Protein 9KUS (pdb70)

Solvent-accessible surface area: 31572 Å² total; per-residue (Å²): 122,121,159,91,74,71,73,12,2,30,56,0,4,43,21,0,16,22,0,0,20,0,8,0,0,39,6,0,28,74,4,91,0,3,48,9,0,40,154,58,36,119,224,26,64,23,13,0,47,92,0,19,90,95,17,84,44,79,53,192,189,21,29,110,60,2,25,53,1,0,17,26,0,0,10,0,0,12,4,38,77,4,4,60,20,49,66,47,144,145,117,54,118,44,54,97,50,45,0,5,33,28,72,27,0,118,50,8,26,72,56,178,70,49,15,7,0,4,30,13,1,35,19,5,1,16,105,13,8,6,98,2,9,64,57,1,84,16,0,1,37,98,3,44,22,0,1,84,104,50,52,54,76,75,8,107,93,29,25,73,108,32,116,121,4,62,105,28,54,80,65,0,86,74,16,21,32,21,12,0,2,80,66,6,26,153,39,108,24,90,6,2,86,157,5,118,30,0,0,5,6,42,15,27,86,1,54,14,1,43,34,2,22,85,108,28,118,117,7,73,0,24,2,6,16,76,88,140,46,43,150,103,21,148,128,98,122,35,12,98,53,54,37,19,54,23,40,129,73,15,30,168,7,63,0,1,4,6,53,11,21,5,31,45,57,44,64,113,61,0,53,113,6,6,113,24,7,69,168,9,8,54,143,118,12,64,2,1,1,2,3,20,28,29,34,125,88,14,64,64,98,8,61,3,19,4,6,17,8,1,25,15,0,3,36,24,17,51,0,50,5,2,26,91,99,47,12,80,62,21,0,90,58,7,43,6,77,2,22,101,57,69,30,82,10,1,34,10,73,1,2,5,10,80,66,118,153,146,83,91,71,64,10,4,32,60,0,4,42,20,0,14,21,0,0,20,0,8,0,0,28,8,0,33,76,4,89,0,3,49,8,0,39,154,59,39,120,219,17,69,18,16,0,44,91,0,22,91,93,17,83,37,95,37,156,196,26,33,118,53,5,26,55,0,0,18,25,0,0,7,0,0,10,0,39,68,3,4,62,26,49,62,46,154,156,107,56,108,38,61,66,33,49,0,3,34,28,71,32,0,117,20,8,25,73,50,177,84,46,16,6,1,1,39,10,0,31,18,6,0,17,106,12,9,6,92,2,11,63,56,0,85,15,0,0,21,92,5,47,24,0,2,84,101,49,54,53,72,74,10,105,91,27,24,76,105,30,121,126,3,64,113,26,50,88,70,0,87,73,17,23,34,24,10,0,5,74,59,7,18,149,34,107,20,95,6,4,98,164,6,111,36,0,0,5,6,46,17,27,85,0,57,15,0,44,41,2,24,79,116,27,114,104,5,94,1,18,2,5,18,74,89,131,38,52,146,109,27,145,122,94,120,54,20,84,37,42,37,18,53,23,40,131,76,13,29,140,8,57,0,0,3,0,53,19,22,6,26,42,53,41,63,115,66,0,54,112,0,3,111,15,0,78,173,9,6,46,138,123,20,41,0,1,3,0,4,19,31,29,38,133,89,13,68,84,93,4,54,3,18,4,8,15,7,1,31,13,0,4,31,24,22,45,0,41,5,1,28,89,101,41,10,79,60,20,0,86,58,4,38,6,74,1,19,107,53,68,31,82,13,3,35,10,74,1,2,17,10,84,73

Secondary structure (DSSP, 8-state):
-HHHHHHHHHHHHHHHTTTHHHHHHHHHHHTTHHHHHTSS-SS--B-HHHHHTSS--SSSS--TTHHHHHHHHHHHHHHTTSEEEEE-----GGGSEEEEE-TTGGGTS--TTS--SHHHHHHHT-HHHHTTGGGHHHHHHH-S-HHHHHHSS-TTTGGGG-HHHHHHHHHHHHHHHHHHHHHHHTSS--GGGG-SEEEEET-TTSHHHHHHHHH-TT-EEEEEE-HHHHTTPPP-TTEEEEE--TTT-----SEEEEES-GGGS-HHHHHHHHHHHHHHS-SS-EEEEEE----SS--GGGHHHHHHHHHHHTT-TT-----HHHHHHHHHHHT--EEEEEEEETTEEEEEEE-/-TTHHHHHHHHHHHHHTTTHHHHHHHHHHHTTHHHHHHTT-SS--B-HHHHHHHS--SSSS--TTHHHHHHHHHHHHHHTTSEEEEE-----GGGTEEEEE-TTGGGTS--SSS--SHHHHHHHTSHHHHTTGGGHHHHHHH-S-TTHHHHSS-TTTGGGT-HHHHHHHHHHHHHHHHHHHHHHHTSS--GGGG-SEEEEET-TTTHHHHHHHHH-TT-EEEEEE-HHHHTTPPP-TT-EEEE--TTT-----SEEEEES-GGGS-TTHHHHHHHHHHHHS-SS-EEEEEE----SS--GGGHHHHHHHHHHHTT-TT-----HHHHHHHHHHHT--EEEEEEEETTEEEEEEE-

Foldseek 3Di:
DVVVVVVVVVVVVCVVPVVVLLVLVLVCLVQCQQVVQPVCDAPRFAFLVVSLVPTPDPDDDDDPCVSVVSVVSVVVCVVVVQKPKDADDDDDPSNGITIHGDPVNVQSHQDPVGAHQSLVSCLCPPPLLVQLVVCVVVCVVPNDFSNCVVVVDALVCVLVPDVVNVVSVVRNVVRVVVVLLVQVLPDDDDPLVPWQEEEEEACQQPVNVVVSCVVVVRYQYEYEEAPVRQVPHDDDPRYHYHHDDLLPAGAATQEYEYEAPQQLAALVSSLSSLLRVVVRHPPKHKYKYWAAADDPDPDPVPPVVVVVQVSSCNRRVNGGHYHPVSVQVSLVSSPFPGKDFDDQGPNITIMITID/DVVCVPVVVVVVVCVVPVVPLLVLVLVCLVQCQQVVQVVPDPPGWDFLVVSVVPTPDPPPCDDPCPSVVSVVSVVVCVVVVQKPKDADPDDDPSNGIIIHGDPNNVQSPQDPVGAHQSLVSCLCPPPLLVQLVVCPVVCVVPNDASNCVVVVDALVCVLVVDPVSVVSVVRNVVRVVVVQLVQVLVDPDPPLVPFQEEEEEACQQCVNVVSSCVVVVNYQYEYEEAPVRCVPHDDDPSYHYHHDDLLPAGAAGQEYEYEPPQQLAALPSLLSSLLRQVVRYDPWYKYKYKAAADDPDDDPVCPVPVVVQVSNCNRHVRGGHYHPVSVQVSLVSSPFPGKDWDDQTPNITIMMTTD

B-factor: mean 70.62, std 29.6, range [22.91, 137.59]

Organism: Rhododendron simsii (NCBI:txid118357)

Nearest PDB structures (foldseek):
  4pgh-assembly2_C  TM=9.321E-01  e=2.869E-43  Sorghum bicolor
  6neh-assembly1_B  TM=9.006E-01  e=3.312E-38  Thalictrum flavum subsp. glaucum
  6i6n-assembly1_B  TM=8.939E-01  e=3.726E-38  Papaver somniferum
  6i6l-assembly1_B  TM=8.958E-01  e=5.626E-38  Papaver somniferum
  6i5z-assembly2_B  TM=9.284E-01  e=3.677E-36  Papaver somniferum

InterPro domains:
  IPR001077 O-methyltransferase, C-terminal domain [PF00891] (174-378)
  IPR012967 Caffeic acid 3-O-methyltransferase-like, dimerisation domain [PF08100] (42-151)
  IPR016461 O-methyltransferase-like [PIRSF005739] (24-395)
  IPR016461 O-methyltransferase-like [PS51683] (41-396)
  IPR016461 O-methyltransferase-like [PTHR11746] (39-378)
  IPR029063 S-adenosyl-L-methionine-dependent methyltransferase superfamily [G3DSA:3.40.50.150] (151-396)
  IPR029063 S-adenosyl-L-methionine-dependent methyltransferase superfamily [SSF53335] (154-394)
  IPR036388 Winged helix-like DNA-binding domain superfamily [G3DSA:1.10.10.10] (17-149)
  IPR036390 Winged helix DNA-binding domain superfamily [SSF46785] (31-152)

Radius of gyration: 29.25 Å; Cα contacts (8 Å, |Δi|>4): 1176; chains: 2; bounding box: 85×80×44 Å

Structure (mmCIF, N/CA/C/O backbone):
data_9KUS
#
_entry.id   9KUS
#
_cell.length_a   1.00
_cell.length_b   1.00
_cell.length_c   1.00
_cell.angle_alpha   90.00
_cell.angle_beta   90.00
_cell.angle_gamma   90.00
#
_symmetry.space_group_name_H-M   'P 1'
#
loop_
_atom_site.group_PDB
_atom_site.id
_atom_site.type_symbol
_atom_site.label_atom_id
_atom_site.label_alt_id
_atom_site.label_comp_id
_atom_site.label_asym_id
_atom_site.label_entity_id
_atom_site.label_seq_id
_atom_site.pdbx_PDB_ins_code
_atom_site.Cartn_x
_atom_site.Cartn_y
_atom_site.Cartn_z
_atom_site.occupancy
_atom_site.B_iso_or_equiv
_atom_site.auth_seq_id
_atom_site.auth_comp_id
_atom_site.auth_asym_id
_atom_site.auth_atom_id
_atom_site.pdbx_PDB_model_num
ATOM 1 N N . ALA A 1 24 ? 112.704 130.013 138.665 1.00 98.44 24 ALA A N 1
ATOM 2 C CA . ALA A 1 24 ? 112.075 129.268 137.581 1.00 98.44 24 ALA A CA 1
ATOM 3 C C . ALA A 1 24 ? 113.125 128.632 136.677 1.00 98.44 24 ALA A C 1
ATOM 4 O O . ALA A 1 24 ? 112.800 128.089 135.622 1.00 98.44 24 ALA A O 1
ATOM 6 N N . GLU A 1 25 ? 114.390 128.709 137.098 1.00 100.20 25 GLU A N 1
ATOM 7 C CA . GLU A 1 25 ? 115.468 128.093 136.331 1.00 100.20 25 GLU A CA 1
ATOM 8 C C . GLU A 1 25 ? 115.311 126.580 136.263 1.00 100.20 25 GLU A C 1
ATOM 9 O O . GLU A 1 25 ? 115.572 125.974 135.216 1.00 100.20 25 GLU A O 1
ATOM 15 N N . GLU A 1 26 ? 114.888 125.957 137.367 1.00 98.30 26 GLU A N 1
ATOM 16 C CA . GLU A 1 26 ? 114.679 124.512 137.376 1.00 98.30 26 GLU A CA 1
ATOM 17 C C . GLU A 1 26 ? 113.621 124.104 136.360 1.00 98.30 26 GLU A C 1
ATOM 18 O O . GLU A 1 26 ? 113.792 123.114 135.640 1.00 98.30 26 GLU A O 1
ATOM 24 N N . GLU A 1 27 ? 112.519 124.851 136.293 1.00 86.20 27 GLU A N 1
ATOM 25 C CA . GLU A 1 27 ? 111.504 124.586 135.281 1.00 86.20 27 GLU A CA 1
ATOM 26 C C . GLU A 1 27 ? 112.010 124.905 133.880 1.00 86.20 27 GLU A C 1
ATOM 27 O O . GLU A 1 27 ? 111.744 124.151 132.939 1.00 86.20 27 GLU A O 1
ATOM 33 N N . GLU A 1 28 ? 112.740 126.012 133.725 1.00 85.29 28 GLU A N 1
ATOM 34 C CA . GLU A 1 28 ? 113.159 126.449 132.396 1.00 85.29 28 GLU A CA 1
ATOM 35 C C . GLU A 1 28 ? 114.102 125.441 131.750 1.00 85.29 28 GLU A C 1
ATOM 36 O O . GLU A 1 28 ? 113.909 125.046 130.593 1.00 85.29 28 GLU A O 1
ATOM 42 N N . LEU A 1 29 ? 115.135 125.017 132.482 1.00 82.37 29 LEU A N 1
ATOM 43 C CA . LEU A 1 29 ? 116.091 124.071 131.916 1.00 82.37 29 LEU A CA 1
ATOM 44 C C . LEU A 1 29 ? 115.440 122.730 131.605 1.00 82.37 29 LEU A C 1
ATOM 45 O O . LEU A 1 29 ? 115.695 122.149 130.542 1.00 82.37 29 LEU A O 1
ATOM 50 N N . CYS A 1 30 ? 114.597 122.227 132.511 1.00 74.20 30 CYS A N 1
ATOM 51 C CA . CYS A 1 30 ? 113.922 120.957 132.269 1.00 74.20 30 CYS A CA 1
ATOM 52 C C . CYS A 1 30 ? 112.995 121.044 131.063 1.00 74.20 30 CYS A C 1
ATOM 53 O O . CYS A 1 30 ? 112.955 120.123 130.238 1.00 74.20 30 CYS A O 1
ATOM 56 N N . SER A 1 31 ? 112.248 122.143 130.937 1.00 64.71 31 SER A N 1
ATOM 57 C CA . SER A 1 31 ? 111.348 122.298 129.802 1.00 64.71 31 SER A CA 1
ATOM 58 C C . SER A 1 31 ? 112.118 122.401 128.494 1.00 64.71 31 SER A C 1
ATOM 59 O O . SER A 1 31 ? 111.705 121.823 127.484 1.00 64.71 31 SER A O 1
ATOM 62 N N . TYR A 1 32 ? 113.235 123.134 128.484 1.00 55.30 32 TYR A N 1
ATOM 63 C CA . TYR A 1 32 ? 114.031 123.215 127.263 1.00 55.30 32 TYR A CA 1
ATOM 64 C C . TYR A 1 32 ? 114.616 121.862 126.885 1.00 55.30 32 TYR A C 1
ATOM 65 O O . TYR A 1 32 ? 114.621 121.496 125.703 1.00 55.30 32 TYR A O 1
ATOM 74 N N . SER A 1 33 ? 115.115 121.107 127.866 1.00 53.45 33 SER A N 1
ATOM 75 C CA . SER A 1 33 ? 115.649 119.783 127.572 1.00 53.45 33 SER A CA 1
ATOM 76 C C . SER A 1 33 ? 114.563 118.864 127.028 1.00 53.45 33 SER A C 1
ATOM 77 O O . SER A 1 33 ? 114.794 118.110 126.076 1.00 53.45 33 SER A O 1
ATOM 80 N N . ASN A 1 34 ? 113.364 118.921 127.613 1.00 48.01 34 ASN A N 1
ATOM 81 C CA . ASN A 1 34 ? 112.268 118.090 127.124 1.00 48.01 34 ASN A CA 1
ATOM 82 C C . ASN A 1 34 ? 111.828 118.502 125.724 1.00 48.01 34 ASN A C 1
ATOM 83 O O . ASN A 1 34 ? 111.509 117.639 124.900 1.00 48.01 34 ASN A O 1
ATOM 88 N N . ALA A 1 35 ? 111.810 119.804 125.433 1.00 39.85 35 ALA A N 1
ATOM 89 C CA . ALA A 1 35 ? 111.470 120.252 124.086 1.00 39.85 35 ALA A CA 1
ATOM 90 C C . ALA A 1 35 ? 112.502 119.779 123.072 1.00 39.85 35 ALA A C 1
ATOM 91 O O . ALA A 1 35 ? 112.144 119.355 121.966 1.00 39.85 35 ALA A O 1
ATOM 93 N N . ILE A 1 36 ? 113.787 119.844 123.428 1.00 38.52 36 ILE A N 1
ATOM 94 C CA . ILE A 1 36 ? 114.828 119.349 122.531 1.00 38.52 36 ILE A CA 1
ATOM 95 C C . ILE A 1 36 ? 114.665 117.851 122.303 1.00 38.52 36 ILE A C 1
ATOM 96 O O . ILE A 1 36 ? 114.784 117.364 121.172 1.00 38.52 36 ILE A O 1
ATOM 101 N N . GLU A 1 37 ? 114.385 117.097 123.369 1.00 38.50 37 GLU A N 1
ATOM 102 C CA . GLU A 1 37 ? 114.141 115.666 123.223 1.00 38.50 37 GLU A CA 1
ATOM 103 C C . GLU A 1 37 ? 112.929 115.377 122.350 1.00 38.50 37 GLU A C 1
ATOM 104 O O . GLU A 1 37 ? 112.921 114.369 121.637 1.00 38.50 37 GLU A O 1
ATOM 110 N N . LEU A 1 38 ? 111.905 116.228 122.400 1.00 34.11 38 LEU A N 1
ATOM 111 C CA . LEU A 1 38 ? 110.705 116.038 121.592 1.00 34.11 38 LEU A CA 1
ATOM 112 C C . LEU A 1 38 ? 110.917 116.412 120.129 1.00 34.11 38 LEU A C 1
ATOM 113 O O . LEU A 1 38 ? 110.264 115.844 119.248 1.00 34.11 38 LEU A O 1
ATOM 118 N N . ALA A 1 39 ? 111.816 117.360 119.851 1.00 28.16 39 ALA A N 1
ATOM 119 C CA . ALA A 1 39 ? 112.030 117.786 118.470 1.00 28.16 39 ALA A CA 1
ATOM 120 C C . ALA A 1 39 ? 112.554 116.644 117.606 1.00 28.16 39 ALA A C 1
ATOM 121 O O . ALA A 1 39 ? 112.127 116.479 116.458 1.00 28.16 39 ALA A O 1
ATOM 123 N N . PHE A 1 40 ? 113.473 115.843 118.139 1.00 28.13 40 PHE A N 1
ATOM 124 C CA . PHE A 1 40 ? 114.078 114.737 117.408 1.00 28.13 40 PHE A CA 1
ATOM 125 C C . PHE A 1 40 ? 113.398 113.402 117.685 1.00 28.13 40 PHE A C 1
ATOM 126 O O . PHE A 1 40 ? 114.070 112.367 117.675 1.00 28.13 40 PHE A O 1
ATOM 134 N N . SER A 1 41 ? 112.088 113.399 117.932 1.00 25.92 41 SER A N 1
ATOM 135 C CA . SER A 1 41 ? 111.410 112.212 118.441 1.00 25.92 41 SER A CA 1
ATOM 13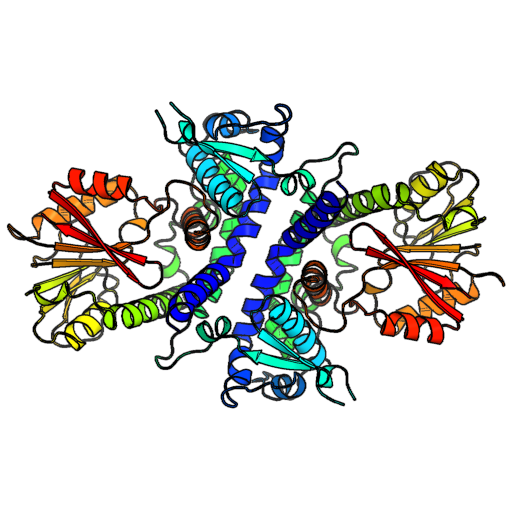6 C C . SER A 1 41 ? 111.348 111.060 117.446 1.00 25.92 41 SER A C 1
ATOM 137 O O . SER A 1 41 ? 111.057 109.935 117.863 1.00 25.92 41 SER A O 1
ATOM 140 N N . VAL A 1 42 ? 111.597 111.297 116.155 1.00 25.35 42 VAL A N 1
ATOM 141 C CA . VAL A 1 42 ? 111.470 110.223 115.173 1.00 25.35 42 VAL A CA 1
ATOM 142 C C . VAL A 1 42 ? 112.733 109.371 115.084 1.00 25.35 42 VAL A C 1
ATOM 143 O O . VAL A 1 42 ? 112.697 108.266 114.523 1.00 25.35 42 VAL A O 1
ATOM 147 N N . VAL A 1 43 ? 113.847 109.848 115.643 1.00 23.97 43 VAL A N 1
ATOM 148 C CA . VAL A 1 43 ? 115.114 109.137 115.507 1.00 23.97 43 VAL A CA 1
ATOM 149 C C . VAL A 1 43 ? 115.061 107.791 116.218 1.00 23.97 43 VAL A C 1
ATOM 150 O O . VAL A 1 43 ? 115.563 106.786 115.703 1.00 23.97 43 VAL A O 1
ATOM 154 N N . LEU A 1 44 ? 114.471 107.744 117.413 1.00 25.01 44 LEU A N 1
ATOM 155 C CA . LEU A 1 44 ? 114.375 106.473 118.130 1.00 25.01 44 LEU A CA 1
ATOM 156 C C . LEU A 1 44 ? 113.532 105.436 117.395 1.00 25.01 44 LEU A C 1
ATOM 157 O O . LEU A 1 44 ? 113.982 104.282 117.281 1.00 25.01 44 LEU A O 1
ATOM 162 N N . PRO A 1 45 ? 112.320 105.739 116.910 1.00 24.00 45 PRO A N 1
ATOM 163 C CA . PRO A 1 45 ? 111.598 104.735 116.116 1.00 24.00 45 PRO A CA 1
ATOM 164 C C . PRO A 1 45 ? 112.260 104.410 114.790 1.00 24.00 45 PRO A C 1
ATOM 165 O O . PRO A 1 45 ? 112.057 103.301 114.283 1.00 24.00 45 PRO A O 1
ATOM 169 N N . MET A 1 46 ? 113.036 105.325 114.202 1.00 25.12 46 MET A N 1
ATOM 170 C CA . MET A 1 46 ? 113.758 104.964 112.987 1.00 25.12 46 MET A CA 1
ATOM 171 C C . MET A 1 46 ? 114.974 104.087 113.255 1.00 25.12 46 MET A C 1
ATOM 172 O O . MET A 1 46 ? 115.368 103.317 112.375 1.00 25.12 46 MET A O 1
ATOM 177 N N . VAL A 1 47 ? 115.575 104.188 114.436 1.00 26.47 47 VAL A N 1
ATOM 178 C CA . VAL A 1 47 ? 116.721 103.348 114.777 1.00 26.47 47 VAL A CA 1
ATOM 179 C C . VAL A 1 47 ? 116.277 101.984 115.293 1.00 26.47 47 VAL A C 1
ATOM 180 O O . VAL A 1 47 ? 116.943 100.976 115.046 1.00 26.47 47 VAL A O 1
ATOM 184 N N . MET A 1 48 ? 115.147 101.923 116.002 1.00 25.71 48 MET A N 1
ATOM 185 C CA . MET A 1 48 ? 114.646 100.639 116.485 1.00 25.71 48 MET A CA 1
ATOM 186 C C . MET A 1 48 ? 114.304 99.711 115.326 1.00 25.71 48 MET A C 1
ATOM 187 O O . MET A 1 48 ? 114.583 98.508 115.372 1.00 25.71 48 MET A O 1
ATOM 192 N N . LYS A 1 49 ? 113.696 100.259 114.273 1.00 28.17 49 LYS A N 1
ATOM 193 C CA . LYS A 1 49 ? 113.376 99.464 113.093 1.00 28.17 49 LYS A CA 1
ATOM 194 C C . LYS A 1 49 ? 114.624 98.913 112.417 1.00 28.17 49 LYS A C 1
ATOM 195 O O . LYS A 1 49 ? 114.626 97.751 111.995 1.00 28.17 49 LYS A O 1
ATOM 201 N N . ALA A 1 50 ? 115.685 99.715 112.312 1.00 29.20 50 ALA A N 1
ATOM 202 C CA . ALA A 1 50 ? 116.924 99.238 111.707 1.00 29.20 50 ALA A CA 1
ATOM 203 C C . ALA A 1 50 ? 117.624 98.215 112.592 1.00 29.20 50 ALA A C 1
ATOM 204 O O . ALA A 1 50 ? 118.267 97.291 112.084 1.00 29.20 50 ALA A O 1
ATOM 206 N N . ALA A 1 51 ? 117.522 98.366 113.912 1.00 29.04 51 ALA A N 1
ATOM 207 C CA . ALA A 1 51 ? 118.112 97.387 114.818 1.00 29.04 51 ALA A CA 1
ATOM 208 C C . ALA A 1 51 ? 117.325 96.087 114.876 1.00 29.04 51 ALA A C 1
ATOM 209 O O . ALA A 1 51 ? 117.905 95.049 115.207 1.00 29.04 51 ALA A O 1
ATOM 211 N N . VAL A 1 52 ? 116.032 96.117 114.577 1.00 30.46 52 VAL A N 1
ATOM 212 C CA . VAL A 1 52 ? 115.227 94.907 114.457 1.00 30.46 52 VAL A CA 1
ATOM 213 C C . VAL A 1 52 ? 115.473 94.208 113.126 1.00 30.46 52 VAL A C 1
ATOM 214 O O . VAL A 1 52 ? 115.621 92.988 113.076 1.00 30.46 52 VAL A O 1
ATOM 218 N N . GLU A 1 53 ? 115.530 94.976 112.034 1.00 35.68 53 GLU A N 1
ATOM 219 C CA . GLU A 1 53 ? 115.739 94.378 110.718 1.00 35.68 53 GLU A CA 1
ATOM 220 C C . GLU A 1 53 ? 117.133 93.776 110.592 1.00 35.68 53 GLU A C 1
ATOM 221 O O . GLU A 1 53 ? 117.319 92.770 109.898 1.00 35.68 53 GLU A O 1
ATOM 227 N N . LEU A 1 54 ? 118.124 94.374 111.253 1.00 39.21 54 LEU A N 1
ATOM 228 C CA . LEU A 1 54 ? 119.487 93.852 111.225 1.00 39.21 54 LEU A CA 1
ATOM 229 C C . LEU A 1 54 ? 119.655 92.585 112.047 1.00 39.21 54 LEU A C 1
ATOM 230 O O . LEU A 1 54 ? 120.746 92.005 112.024 1.00 39.21 54 LEU A O 1
ATOM 235 N N . GLN A 1 55 ? 118.620 92.155 112.769 1.00 44.42 55 GLN A N 1
ATOM 236 C CA . GLN A 1 55 ? 118.698 90.996 113.650 1.00 44.42 55 GLN A CA 1
ATOM 237 C C . GLN A 1 55 ? 119.805 91.176 114.679 1.00 44.42 55 GLN A C 1
ATOM 238 O O . GLN A 1 55 ? 120.652 90.296 114.848 1.00 44.42 55 GLN A O 1
ATOM 244 N N . VAL A 1 56 ? 119.809 92.316 115.365 1.00 40.83 56 VAL A N 1
ATOM 245 C CA . VAL A 1 56 ? 120.754 92.585 116.436 1.00 40.83 56 VAL A CA 1
ATOM 246 C C . VAL A 1 56 ? 120.230 92.092 117.779 1.00 40.83 56 VAL A C 1
ATOM 247 O O . VAL A 1 56 ? 120.981 91.515 118.567 1.00 40.83 56 VAL A O 1
ATOM 251 N N . LEU A 1 57 ? 118.939 92.294 118.048 1.00 42.28 57 LEU A N 1
ATOM 252 C CA . LEU A 1 57 ? 118.345 91.767 119.270 1.00 42.28 57 LEU A CA 1
ATOM 253 C C . LEU A 1 57 ? 118.351 90.245 119.302 1.00 42.28 57 LEU A C 1
ATOM 254 O O . LEU A 1 57 ? 118.335 89.659 120.390 1.00 42.28 57 LEU A O 1
ATOM 259 N N . ASP A 1 58 ? 118.370 89.591 118.139 1.00 50.92 58 ASP A N 1
ATOM 260 C CA . ASP A 1 58 ? 118.424 88.133 118.102 1.00 50.92 58 ASP A CA 1
ATOM 261 C C . ASP A 1 58 ? 119.813 87.610 118.448 1.00 50.92 58 ASP A C 1
ATOM 262 O O . ASP A 1 58 ? 119.940 86.611 119.164 1.00 50.92 58 ASP A O 1
ATOM 267 N N . ILE A 1 59 ? 120.862 88.265 117.948 1.00 46.18 59 ILE A N 1
ATOM 268 C CA . ILE A 1 59 ? 122.222 87.801 118.205 1.00 46.18 59 ILE A CA 1
ATOM 269 C C . ILE A 1 59 ? 122.577 87.925 119.681 1.00 46.18 59 ILE A C 1
ATOM 270 O O . ILE A 1 59 ? 123.267 87.058 120.231 1.00 46.18 59 ILE A O 1
ATOM 275 N N . ILE A 1 60 ? 122.118 88.987 120.347 1.00 43.45 60 ILE A N 1
ATOM 276 C CA . ILE A 1 60 ? 122.391 89.146 121.771 1.00 43.45 60 ILE A CA 1
ATOM 277 C C . ILE A 1 60 ? 121.738 88.028 122.573 1.00 43.45 60 ILE A C 1
ATOM 278 O O . ILE A 1 60 ? 122.320 87.524 123.540 1.00 43.45 60 ILE A O 1
ATOM 283 N N . ALA A 1 61 ? 120.535 87.601 122.175 1.00 50.32 61 ALA A N 1
ATOM 284 C CA . ALA A 1 61 ? 119.802 86.568 122.898 1.00 50.32 61 ALA A CA 1
ATOM 285 C C . ALA A 1 61 ? 120.056 85.177 122.330 1.00 50.32 61 ALA A C 1
ATOM 286 O O . ALA A 1 61 ? 119.381 84.222 122.726 1.00 50.32 61 ALA A O 1
ATOM 288 N N . LYS A 1 62 ? 121.010 85.038 121.412 1.00 57.39 62 LYS A N 1
ATOM 289 C CA . LYS A 1 62 ? 121.354 83.726 120.880 1.00 57.39 62 LYS A CA 1
ATOM 290 C C . LYS A 1 62 ? 122.644 83.252 121.536 1.00 57.39 62 LYS A C 1
ATOM 291 O O . LYS A 1 62 ? 123.418 82.493 120.946 1.00 57.39 62 LYS A O 1
ATOM 297 N N . ALA A 1 63 ? 122.881 83.708 122.765 1.00 63.48 63 ALA A N 1
ATOM 298 C CA . ALA A 1 63 ? 124.062 83.312 123.519 1.00 63.48 63 ALA A CA 1
ATOM 299 C C . ALA A 1 63 ? 123.691 83.011 124.965 1.00 63.48 63 ALA A C 1
ATOM 300 O O . ALA A 1 63 ? 124.545 83.058 125.856 1.00 63.48 63 ALA A O 1
ATOM 302 N N . GLY A 1 64 ? 122.419 82.703 125.206 1.00 67.57 64 GLY A N 1
ATOM 303 C CA . GLY A 1 64 ? 121.955 82.372 126.531 1.00 67.57 64 GLY A CA 1
ATOM 304 C C . GLY A 1 64 ? 121.554 83.595 127.329 1.00 67.57 64 GLY A C 1
ATOM 305 O O . GLY A 1 64 ? 121.893 84.730 126.983 1.00 67.57 64 GLY A O 1
ATOM 306 N N . PRO A 1 65 ? 120.817 83.383 128.418 1.00 71.64 65 PRO A N 1
ATOM 307 C CA . PRO A 1 65 ? 120.406 84.509 129.262 1.00 71.64 65 PRO A CA 1
ATOM 308 C C . PRO A 1 65 ? 121.604 85.154 129.943 1.00 71.64 65 PRO A C 1
ATOM 309 O O . PRO A 1 65 ? 122.652 84.534 130.136 1.00 71.64 65 PRO A O 1
ATOM 313 N N . ARG A 1 66 ? 121.429 86.425 130.316 1.00 74.07 66 ARG A N 1
ATOM 314 C CA . ARG A 1 66 ? 122.486 87.252 130.901 1.00 74.07 66 ARG A CA 1
ATOM 315 C C . ARG A 1 66 ? 123.721 87.256 129.993 1.00 74.07 66 ARG A C 1
ATOM 316 O O . ARG A 1 66 ? 124.820 86.845 130.370 1.00 74.07 66 ARG A O 1
ATOM 324 N N . ALA A 1 67 ? 123.501 87.743 128.773 1.00 64.83 67 ALA A N 1
ATOM 325 C CA . ALA A 1 67 ? 124.501 87.627 127.719 1.00 64.83 67 ALA A CA 1
ATOM 326 C C . ALA A 1 67 ? 125.614 88.659 127.853 1.00 64.83 67 ALA A C 1
ATOM 327 O O . ALA A 1 67 ? 126.779 88.294 128.039 1.00 64.83 67 ALA A O 1
ATOM 329 N N . GLN A 1 68 ? 125.263 89.944 127.761 1.00 54.21 68 GLN A N 1
ATOM 330 C CA . GLN A 1 68 ? 126.239 91.027 127.822 1.00 54.21 68 GLN A CA 1
ATOM 331 C C . GLN A 1 68 ? 127.319 90.871 126.757 1.00 54.21 68 GLN A C 1
ATOM 332 O O . GLN A 1 68 ? 128.493 90.675 127.085 1.00 54.21 68 GLN A O 1
ATOM 338 N N . LEU A 1 69 ? 126.936 90.948 125.483 1.00 50.56 69 LEU A N 1
ATOM 339 C CA . LEU A 1 69 ? 127.868 90.813 124.373 1.00 50.56 69 LEU A CA 1
ATOM 340 C C . LEU A 1 69 ? 128.338 92.183 123.903 1.00 50.56 69 LEU A C 1
ATOM 341 O O . LEU A 1 69 ? 127.551 93.128 123.801 1.00 50.56 69 LEU A O 1
ATOM 346 N N . SER A 1 70 ? 129.633 92.277 123.614 1.00 52.83 70 SER A N 1
ATOM 347 C CA . SER A 1 70 ? 130.241 93.512 123.148 1.00 52.83 70 SER A CA 1
ATOM 348 C C . SER A 1 70 ? 129.855 93.792 121.698 1.00 52.83 70 SER A C 1
ATOM 349 O O . SER A 1 70 ? 129.457 92.883 120.966 1.00 52.83 70 SER A O 1
ATOM 352 N N . PRO A 1 71 ? 129.952 95.051 121.262 1.00 52.93 71 PRO A N 1
ATOM 353 C CA . PRO A 1 71 ? 129.624 95.372 119.863 1.00 52.93 71 PRO A CA 1
ATOM 354 C C . PRO A 1 71 ? 130.476 94.641 118.838 1.00 52.93 71 PRO A C 1
ATOM 355 O O . PRO A 1 71 ? 130.009 94.410 117.715 1.00 52.93 71 PRO A O 1
ATOM 359 N N . SER A 1 72 ? 131.715 94.280 119.179 1.00 56.50 72 SER A N 1
ATOM 360 C CA . SER A 1 72 ? 132.570 93.579 118.224 1.00 56.50 72 SER A CA 1
ATOM 361 C C . SER A 1 72 ? 131.982 92.224 117.848 1.00 56.50 72 SER A C 1
ATOM 362 O O . SER A 1 72 ? 131.929 91.863 116.667 1.00 56.50 72 SER A O 1
ATOM 365 N N . GLN A 1 73 ? 131.529 91.460 118.843 1.00 52.79 73 GLN A N 1
ATOM 366 C CA . GLN A 1 73 ? 130.949 90.150 118.563 1.00 52.79 73 GLN A CA 1
ATOM 367 C C . GLN A 1 73 ? 129.657 90.281 117.767 1.00 52.79 73 GLN A C 1
ATOM 368 O O . GLN A 1 73 ? 129.391 89.486 116.858 1.00 52.79 73 GLN A O 1
ATOM 374 N N . ILE A 1 74 ? 128.836 91.281 118.098 1.00 48.76 74 ILE A N 1
ATOM 375 C CA . ILE A 1 74 ? 127.594 91.498 117.361 1.00 48.76 74 ILE A CA 1
ATOM 376 C C . ILE A 1 74 ? 127.893 91.833 115.907 1.00 48.76 74 ILE A C 1
ATOM 377 O O . ILE A 1 74 ? 127.233 91.333 114.989 1.00 48.76 74 ILE A O 1
ATOM 382 N N . ALA A 1 75 ? 128.896 92.674 115.673 1.00 55.08 75 ALA A N 1
ATOM 383 C CA . ALA A 1 75 ? 129.310 93.013 114.318 1.00 55.08 75 ALA A CA 1
ATOM 384 C C . ALA A 1 75 ? 130.059 91.881 113.629 1.00 55.08 75 ALA A C 1
ATOM 385 O O . ALA A 1 75 ? 130.278 91.953 112.416 1.00 55.08 75 ALA A O 1
ATOM 387 N N . SER A 1 76 ? 130.461 90.848 114.370 1.00 58.64 76 SER A N 1
ATOM 388 C CA . SER A 1 76 ? 131.162 89.715 113.788 1.00 58.64 76 SER A CA 1
ATOM 389 C C . SER A 1 76 ? 130.255 88.537 113.463 1.00 58.64 76 SER A C 1
ATOM 390 O O . SER A 1 76 ? 130.753 87.516 112.976 1.00 58.64 76 SER A O 1
ATOM 393 N N . GLN A 1 77 ? 128.952 88.640 113.714 1.00 57.41 77 GLN A N 1
ATOM 394 C CA . GLN A 1 77 ? 128.015 87.568 113.410 1.00 57.41 77 GLN A CA 1
ATOM 395 C C . GLN A 1 77 ? 126.855 88.017 112.534 1.00 57.41 77 GLN A C 1
ATOM 396 O O . GLN A 1 77 ? 125.915 87.241 112.332 1.00 57.41 77 GLN A O 1
ATOM 402 N N . LEU A 1 78 ? 126.888 89.238 112.018 1.00 62.66 78 LEU A N 1
ATOM 403 C CA . LEU A 1 78 ? 125.805 89.712 111.171 1.00 62.66 78 LEU A CA 1
ATOM 404 C C . LEU A 1 78 ? 125.769 88.909 109.872 1.00 62.66 78 LEU A C 1
ATOM 405 O O . LEU A 1 78 ? 126.826 88.556 109.332 1.00 62.66 78 LEU A O 1
ATOM 410 N N . PRO A 1 79 ? 124.584 88.604 109.341 1.00 75.73 79 PRO A N 1
ATOM 411 C CA . PRO A 1 79 ? 124.496 87.938 108.024 1.00 75.73 79 PRO A CA 1
ATOM 412 C C . PRO A 1 79 ? 124.861 88.895 106.896 1.00 75.73 79 PRO A C 1
ATOM 413 O O . PRO A 1 79 ? 124.015 89.422 106.165 1.00 75.73 79 PRO A O 1
ATOM 417 N N . ALA A 1 80 ? 126.163 89.135 106.756 1.00 88.64 80 ALA A N 1
ATOM 418 C CA . ALA A 1 80 ? 126.652 90.126 105.808 1.00 88.64 80 ALA A CA 1
ATOM 419 C C . ALA A 1 80 ? 126.313 89.731 104.377 1.00 88.64 80 ALA A C 1
ATOM 420 O O . ALA A 1 80 ? 126.412 88.562 103.994 1.00 88.64 80 ALA A O 1
ATOM 422 N N . ALA A 1 81 ? 125.910 90.723 103.583 1.00 105.31 81 ALA A N 1
ATOM 423 C CA . ALA A 1 81 ? 125.629 90.506 102.171 1.00 105.31 81 ALA A CA 1
ATOM 424 C C . ALA A 1 81 ? 126.889 90.495 101.317 1.00 105.31 81 ALA A C 1
ATOM 425 O O . ALA A 1 81 ? 126.801 90.217 100.116 1.00 105.31 81 ALA A O 1
ATOM 427 N N . ALA A 1 82 ? 128.048 90.788 101.902 1.00 111.89 82 ALA A N 1
ATOM 428 C CA . ALA A 1 82 ? 129.305 90.791 101.171 1.00 111.89 82 ALA A CA 1
ATOM 429 C C . ALA A 1 82 ? 130.333 89.995 101.960 1.00 111.89 82 ALA A C 1
ATOM 430 O O . ALA A 1 82 ? 130.054 89.482 103.047 1.00 111.89 82 ALA A O 1
ATOM 432 N N . LEU A 1 83 ? 131.537 89.892 101.391 1.00 115.11 83 LEU A N 1
ATOM 433 C CA . LEU A 1 83 ? 132.602 89.136 102.042 1.00 115.11 83 LEU A CA 1
ATOM 434 C C . LEU A 1 83 ? 133.023 89.770 103.362 1.00 115.11 83 LEU A C 1
ATOM 435 O O . LEU A 1 83 ? 133.236 89.059 104.351 1.00 115.11 83 LEU A O 1
ATOM 440 N N . ARG A 1 84 ? 133.147 91.094 103.399 1.00 108.78 84 ARG A N 1
ATOM 441 C CA . ARG A 1 84 ? 133.646 91.792 104.574 1.00 108.78 84 ARG A CA 1
ATOM 442 C C . ARG A 1 84 ? 132.905 93.109 104.744 1.00 108.78 84 ARG A C 1
ATOM 443 O O . ARG A 1 84 ? 132.762 93.879 103.790 1.00 108.78 84 ARG A O 1
ATOM 451 N N . CYS A 1 85 ? 132.432 93.359 105.964 1.00 95.14 85 CYS A N 1
ATOM 452 C CA . CYS A 1 85 ? 131.754 94.611 106.270 1.00 95.14 85 CYS A CA 1
ATOM 453 C C . CYS A 1 85 ? 132.764 95.743 106.417 1.00 95.14 85 CYS A C 1
ATOM 454 O O . CYS A 1 85 ? 133.975 95.521 106.483 1.00 95.14 85 CYS A O 1
ATOM 457 N N . SER A 1 86 ? 132.252 96.969 106.469 1.00 80.17 86 SER A N 1
ATOM 458 C CA . SER A 1 86 ? 133.126 98.122 106.592 1.00 80.17 86 SER A CA 1
ATOM 459 C C . SER A 1 86 ? 133.887 98.067 107.917 1.00 80.17 86 SER A C 1
ATOM 460 O O . SER A 1 86 ? 133.356 97.600 108.929 1.00 80.17 86 SER A O 1
ATOM 463 N N . PRO A 1 87 ? 135.143 98.523 107.932 1.00 78.18 87 PRO A N 1
ATOM 464 C CA . PRO A 1 87 ? 135.941 98.467 109.165 1.00 78.18 87 PRO A CA 1
ATOM 465 C C . PRO A 1 87 ? 135.340 99.264 110.313 1.00 78.18 87 PRO A C 1
ATOM 466 O O . PRO A 1 87 ? 135.592 98.958 111.482 1.00 78.18 87 PRO A O 1
ATOM 470 N N . ASP A 1 88 ? 134.547 100.287 109.995 1.00 70.31 88 ASP A N 1
ATOM 471 C CA . ASP A 1 88 ? 133.940 101.145 111.004 1.00 70.31 88 ASP A CA 1
ATOM 472 C C . ASP A 1 88 ? 132.500 100.758 111.321 1.00 70.31 88 ASP A C 1
ATOM 473 O O . ASP A 1 88 ? 131.796 101.523 111.987 1.00 70.31 88 ASP A O 1
ATOM 478 N N . ALA A 1 89 ? 132.045 99.597 110.854 1.00 60.15 89 ALA A N 1
ATOM 479 C CA . ALA A 1 89 ? 130.729 99.098 111.244 1.00 60.15 89 ALA A CA 1
ATOM 480 C C . ALA A 1 89 ? 130.564 98.906 112.749 1.00 60.15 89 ALA A C 1
ATOM 481 O O . ALA A 1 89 ? 129.488 99.251 113.267 1.00 60.15 89 ALA A O 1
ATOM 483 N N . PRO A 1 90 ? 131.533 98.357 113.495 1.00 58.98 90 PRO A N 1
ATOM 484 C CA . PRO A 1 90 ? 131.356 98.266 114.954 1.00 58.98 90 PRO A CA 1
ATOM 485 C C . PRO A 1 90 ? 131.160 99.608 115.632 1.00 58.98 90 PRO A C 1
ATOM 486 O O . PRO A 1 90 ? 130.516 99.659 116.687 1.00 58.98 90 PRO A O 1
ATOM 490 N N . LYS A 1 91 ? 131.696 100.696 115.076 1.00 51.26 91 LYS A N 1
ATOM 491 C CA . LYS A 1 91 ? 131.435 102.009 115.653 1.00 51.26 91 LYS A CA 1
ATOM 492 C C . LYS A 1 91 ? 129.982 102.423 115.456 1.00 51.26 91 LYS A C 1
ATOM 493 O O . LYS A 1 91 ? 129.351 102.946 116.382 1.00 51.26 91 LYS A O 1
ATOM 499 N N . MET A 1 92 ? 129.433 102.194 114.259 1.00 47.46 92 MET A N 1
ATOM 500 C CA . MET A 1 92 ? 128.029 102.508 114.019 1.00 47.46 92 MET A CA 1
ATOM 501 C C . MET A 1 92 ? 127.118 101.664 114.899 1.00 47.46 92 MET A C 1
ATOM 502 O O . MET A 1 92 ? 126.137 102.171 115.460 1.00 47.46 92 MET A O 1
ATOM 507 N N . LEU A 1 93 ? 127.424 100.372 115.032 1.00 41.61 93 LEU A N 1
ATOM 508 C CA . LEU A 1 93 ? 126.614 99.517 115.893 1.00 41.61 93 LEU A CA 1
ATOM 509 C C . LEU A 1 93 ? 126.682 99.974 117.343 1.00 41.61 93 LEU A C 1
ATOM 510 O O . LEU A 1 93 ? 125.667 99.971 118.047 1.00 41.61 93 LEU A O 1
ATOM 515 N N . ASP A 1 94 ? 127.869 100.368 117.807 1.00 43.56 94 ASP A N 1
ATOM 516 C CA . ASP A 1 94 ? 127.996 100.871 119.171 1.00 43.56 94 ASP A CA 1
ATOM 517 C C . ASP A 1 94 ? 127.196 102.153 119.365 1.00 43.56 94 ASP A C 1
ATOM 518 O O . ASP A 1 94 ? 126.536 102.328 120.395 1.00 43.56 94 ASP A O 1
ATOM 523 N N . ARG A 1 95 ? 127.237 103.057 118.384 1.00 37.84 95 ARG A N 1
ATOM 524 C CA . ARG A 1 95 ? 126.504 104.313 118.509 1.00 37.84 95 ARG A CA 1
ATOM 525 C C . ARG A 1 95 ? 124.997 104.082 118.500 1.00 37.84 95 ARG A C 1
ATOM 526 O O . ARG A 1 95 ? 124.249 104.811 119.160 1.00 37.84 95 ARG A O 1
ATOM 534 N N . MET A 1 96 ? 124.530 103.080 117.753 1.00 30.34 96 MET A N 1
ATOM 535 C CA . MET A 1 96 ? 123.105 102.754 117.769 1.00 30.34 96 MET A CA 1
ATOM 536 C C . MET A 1 96 ? 122.701 102.112 119.092 1.00 30.34 96 MET A C 1
ATOM 537 O O . MET A 1 96 ? 121.669 102.461 119.685 1.00 30.34 96 MET A O 1
ATOM 542 N N . LEU A 1 97 ? 123.503 101.158 119.569 1.00 31.58 97 LEU A N 1
ATOM 543 C CA . LEU A 1 97 ? 123.160 100.459 120.801 1.00 31.58 97 LEU A CA 1
ATOM 544 C C . LEU A 1 97 ? 123.227 101.382 122.009 1.00 31.58 97 LEU A C 1
ATOM 545 O O . LEU A 1 97 ? 122.497 101.175 122.981 1.00 31.58 97 LEU A O 1
ATOM 550 N N . CYS A 1 98 ? 124.081 102.408 121.971 1.00 33.22 98 CYS A N 1
ATOM 551 C CA . CYS A 1 98 ? 124.089 103.382 123.059 1.00 33.22 98 CYS A CA 1
ATOM 552 C C . CYS A 1 98 ? 122.756 104.114 123.146 1.00 33.22 98 CYS A C 1
ATOM 553 O O . CYS A 1 98 ? 122.186 104.262 124.236 1.00 33.22 98 CYS A O 1
ATOM 556 N N . LEU A 1 99 ? 122.231 104.561 122.002 1.00 28.86 99 LEU A N 1
ATOM 557 C CA . LEU A 1 99 ? 120.932 105.225 121.990 1.00 28.86 99 LEU A CA 1
ATOM 558 C C . LEU A 1 99 ? 119.834 104.283 122.457 1.00 28.86 99 LEU A C 1
ATOM 559 O O . LEU A 1 99 ? 118.954 104.676 123.231 1.00 28.86 99 LEU A O 1
ATOM 564 N N . LEU A 1 100 ? 119.868 103.030 121.996 1.00 27.21 100 LEU A N 1
ATOM 565 C CA . LEU A 1 100 ? 118.854 102.075 122.434 1.00 27.21 100 LEU A CA 1
ATOM 566 C C . LEU A 1 100 ? 118.938 101.786 123.927 1.00 27.21 100 LEU A C 1
ATOM 567 O O . LEU A 1 100 ? 117.900 101.586 124.565 1.00 27.21 100 LEU A O 1
ATOM 572 N N . ALA A 1 101 ? 120.142 101.760 124.498 1.00 29.41 101 ALA A N 1
ATOM 573 C CA . ALA A 1 101 ? 120.290 101.509 125.926 1.00 29.41 101 ALA A CA 1
ATOM 574 C C . ALA A 1 101 ? 119.932 102.726 126.765 1.00 29.41 101 ALA A C 1
ATOM 575 O O . ALA A 1 101 ? 119.611 102.580 127.949 1.00 29.41 101 ALA A O 1
ATOM 577 N N . SER A 1 102 ? 119.988 103.927 126.184 1.00 30.74 102 SER A N 1
ATOM 578 C CA . SER A 1 102 ? 119.603 105.123 126.925 1.00 30.74 102 SER A CA 1
ATOM 579 C C . SER A 1 102 ? 118.113 105.170 127.242 1.00 30.74 102 SER A C 1
ATOM 580 O O . SER A 1 102 ? 117.708 105.934 128.124 1.00 30.74 102 SER A O 1
ATOM 583 N N . HIS A 1 103 ? 117.292 104.379 126.549 1.00 29.05 103 HIS A N 1
ATOM 584 C CA . HIS A 1 103 ? 115.848 104.368 126.747 1.00 29.05 103 HIS A CA 1
ATOM 585 C C . HIS A 1 103 ? 115.351 103.097 127.428 1.00 29.05 103 HIS A C 1
ATOM 586 O O . HIS A 1 103 ? 114.188 102.723 127.241 1.00 29.05 103 HIS A O 1
ATOM 593 N N . SER A 1 104 ? 116.214 102.416 128.184 1.00 32.87 104 SER A N 1
ATOM 594 C CA . SER A 1 104 ? 115.858 101.235 128.968 1.00 32.87 104 SER A CA 1
ATOM 595 C C . SER A 1 104 ? 115.474 100.041 128.099 1.00 32.87 104 SER A C 1
ATOM 596 O O . SER A 1 104 ? 115.059 99.003 128.622 1.00 32.87 104 SER A O 1
ATOM 599 N N . ILE A 1 105 ? 115.605 100.169 126.777 1.00 27.42 105 ILE A N 1
ATOM 600 C CA . ILE A 1 105 ? 115.374 99.018 125.909 1.00 27.42 105 ILE A CA 1
ATOM 601 C C . ILE A 1 105 ? 116.482 97.988 126.086 1.00 27.42 105 ILE A C 1
ATOM 602 O O . ILE A 1 105 ? 116.231 96.779 126.026 1.00 27.42 105 ILE A O 1
ATOM 607 N N . LEU A 1 106 ? 117.715 98.438 126.309 1.00 30.72 106 LEU A N 1
ATOM 608 C CA . LEU A 1 106 ? 118.852 97.563 126.548 1.00 30.72 106 LEU A CA 1
ATOM 609 C C . LEU A 1 106 ? 119.557 97.974 127.832 1.00 30.72 106 LEU A C 1
ATOM 610 O O . LEU A 1 106 ? 119.498 99.135 128.246 1.00 30.72 106 LEU A O 1
ATOM 615 N N . THR A 1 107 ? 120.225 97.014 128.464 1.00 39.93 107 THR A N 1
ATOM 616 C CA . THR A 1 107 ? 121.053 97.303 129.623 1.00 39.93 107 THR A CA 1
ATOM 617 C C . THR A 1 107 ? 122.520 97.340 129.217 1.00 39.93 107 THR A C 1
ATOM 618 O O . THR A 1 107 ? 123.021 96.434 128.549 1.00 39.93 107 THR A O 1
ATOM 622 N N . CYS A 1 108 ? 123.207 98.401 129.634 1.00 49.47 108 CYS A N 1
ATOM 623 C CA . CYS A 1 108 ? 124.593 98.627 129.253 1.00 49.47 108 CYS A CA 1
ATOM 624 C C . CYS A 1 108 ? 125.466 98.639 130.497 1.00 49.47 108 CYS A C 1
ATOM 625 O O . CYS A 1 108 ? 125.089 99.213 131.522 1.00 49.47 108 CYS A O 1
ATOM 628 N N . SER A 1 109 ? 126.631 98.003 130.401 1.00 55.46 109 SER A N 1
ATOM 629 C CA . SER A 1 109 ? 127.548 97.941 131.530 1.00 55.46 109 SER A CA 1
ATOM 630 C C . SER A 1 109 ? 128.980 98.077 131.035 1.00 55.46 109 SER A C 1
ATOM 631 O O . SER A 1 109 ? 129.366 97.473 130.031 1.00 55.46 109 SER A O 1
ATOM 634 N N . ALA A 1 110 ? 129.762 98.877 131.752 1.00 67.19 110 ALA A N 1
ATOM 635 C CA . ALA A 1 110 ? 131.160 99.067 131.399 1.00 67.19 110 ALA A CA 1
ATOM 636 C C . ALA A 1 110 ? 131.975 97.828 131.749 1.00 67.19 110 ALA A C 1
ATOM 637 O O . ALA A 1 110 ? 131.716 97.145 132.743 1.00 67.19 110 ALA A O 1
ATOM 639 N N . VAL A 1 111 ? 132.968 97.539 130.914 1.00 82.69 111 VAL A N 1
ATOM 640 C CA . VAL A 1 111 ? 133.840 96.392 131.136 1.00 82.69 111 VAL A CA 1
ATOM 641 C C . VAL A 1 111 ? 134.941 96.791 132.110 1.00 82.69 111 VAL A C 1
ATOM 642 O O . VAL A 1 111 ? 135.392 97.942 132.120 1.00 82.69 111 VAL A O 1
ATOM 646 N N . ASP A 1 112 ? 135.360 95.845 132.950 1.00 95.96 112 ASP A N 1
ATOM 647 C CA . ASP A 1 112 ? 136.407 96.093 133.941 1.00 95.96 112 ASP A CA 1
ATOM 648 C C . ASP A 1 112 ? 137.767 95.864 133.287 1.00 95.96 112 ASP A C 1
ATOM 649 O O . ASP A 1 112 ? 138.243 94.737 133.131 1.00 95.96 112 ASP A O 1
ATOM 654 N N . PHE A 1 113 ? 138.401 96.964 132.894 1.00 97.04 113 PHE A N 1
ATOM 655 C CA . PHE A 1 113 ? 139.732 96.912 132.300 1.00 97.04 113 PHE A CA 1
ATOM 656 C C . PHE A 1 113 ? 140.778 96.513 133.336 1.00 97.04 113 PHE A C 1
ATOM 657 O O . PHE A 1 113 ? 141.268 97.353 134.091 1.00 97.04 113 PHE A O 1
ATOM 665 N N . ALA A 1 127 ? 143.148 99.190 123.888 1.00 95.21 127 ALA A N 1
ATOM 666 C CA . ALA A 1 127 ? 141.793 98.686 123.696 1.00 95.21 127 ALA A CA 1
ATOM 667 C C . ALA A 1 127 ? 140.981 99.629 122.815 1.00 95.21 127 ALA A C 1
ATOM 668 O O . ALA A 1 127 ? 141.112 100.849 122.910 1.00 95.21 127 ALA A O 1
ATOM 670 N N . ALA A 1 128 ? 140.142 99.054 121.959 1.00 89.55 128 ALA A N 1
ATOM 671 C CA . ALA A 1 128 ? 139.330 99.845 121.051 1.00 89.55 128 ALA A CA 1
ATOM 672 C C . ALA A 1 128 ? 138.110 100.412 121.770 1.00 89.55 128 ALA A C 1
ATOM 673 O O . ALA A 1 128 ? 137.772 100.015 122.889 1.00 89.55 128 ALA A O 1
ATOM 675 N N . LEU A 1 129 ? 137.448 101.362 121.105 1.00 92.46 129 LEU A N 1
ATOM 676 C CA . LEU A 1 129 ? 136.259 101.986 121.679 1.00 92.46 129 LEU A CA 1
ATOM 677 C C . LEU A 1 129 ? 135.139 100.969 121.862 1.00 92.46 129 LEU A C 1
ATOM 678 O O . LEU A 1 129 ? 134.413 100.999 122.862 1.00 92.46 129 LEU A O 1
ATOM 683 N N . GLU A 1 130 ? 134.984 100.057 120.901 1.00 86.90 130 GLU A N 1
ATOM 684 C CA . GLU A 1 130 ? 133.928 99.055 120.959 1.00 86.90 130 GLU A CA 1
ATOM 685 C C . GLU A 1 130 ? 134.113 98.057 122.095 1.00 86.90 130 GLU A C 1
ATOM 686 O O . GLU A 1 130 ? 133.170 97.323 122.407 1.00 86.90 130 GLU A O 1
ATOM 692 N N . ASP A 1 131 ? 135.291 98.008 122.712 1.00 86.06 131 ASP A N 1
ATOM 693 C CA . ASP A 1 131 ? 135.541 97.095 123.818 1.00 86.06 131 ASP A CA 1
ATOM 694 C C . ASP A 1 131 ? 134.986 97.635 125.134 1.00 86.06 131 ASP A C 1
ATOM 695 O O . ASP A 1 131 ? 134.792 96.864 126.078 1.00 86.06 131 ASP A O 1
ATOM 700 N N . LYS A 1 132 ? 134.658 98.928 125.192 1.00 76.27 132 LYS A N 1
ATOM 701 C CA . LYS A 1 132 ? 134.366 99.576 126.468 1.00 76.27 132 LYS A CA 1
ATOM 702 C C . LYS A 1 132 ? 133.076 99.074 127.109 1.00 76.27 132 LYS A C 1
ATOM 703 O O . LYS A 1 132 ? 133.005 98.969 128.338 1.00 76.27 132 LYS A O 1
ATOM 709 N N . ARG A 1 133 ? 132.052 98.766 126.315 1.00 57.73 133 ARG A N 1
ATOM 710 C CA . ARG A 1 133 ? 130.720 98.520 126.852 1.00 57.73 133 ARG A CA 1
ATOM 711 C C . ARG A 1 133 ? 130.214 97.139 126.457 1.00 57.73 133 ARG A C 1
ATOM 712 O O . ARG A 1 133 ? 130.629 96.571 125.444 1.00 57.73 133 ARG A O 1
ATOM 720 N N . LEU A 1 134 ? 129.305 96.609 127.275 1.00 53.82 134 LEU A N 1
ATOM 721 C CA . LEU A 1 134 ? 128.610 95.359 127.010 1.00 53.82 134 LEU A CA 1
ATOM 722 C C . LEU A 1 134 ? 127.110 95.599 127.117 1.00 53.82 134 LEU A C 1
ATOM 723 O O . LEU A 1 134 ? 126.655 96.335 127.999 1.00 53.82 134 LEU A O 1
ATOM 728 N N . TYR A 1 135 ? 126.344 94.971 126.227 1.00 44.51 135 TYR A N 1
ATOM 729 C CA . TYR A 1 135 ? 124.912 95.214 126.115 1.00 44.51 135 TYR A CA 1
ATOM 730 C C . TYR A 1 135 ? 124.128 93.922 126.296 1.00 44.51 135 TYR A C 1
ATOM 731 O O . TYR A 1 135 ? 124.557 92.855 125.847 1.00 44.51 135 TYR A O 1
ATOM 740 N N . GLY A 1 136 ? 122.968 94.031 126.940 1.00 40.91 136 GLY A N 1
ATOM 741 C CA . GLY A 1 136 ? 122.121 92.880 127.188 1.00 40.91 136 GLY A CA 1
ATOM 742 C C . GLY A 1 136 ? 120.662 93.248 127.069 1.00 40.91 136 GLY A C 1
ATOM 743 O O . GLY A 1 136 ? 120.295 94.425 127.139 1.00 40.91 136 GLY A O 1
ATOM 744 N N . LEU A 1 137 ? 119.821 92.229 126.896 1.00 35.75 137 LEU A N 1
ATOM 745 C CA . LEU A 1 137 ? 118.407 92.457 126.619 1.00 35.75 137 LEU A CA 1
ATOM 746 C C . LEU A 1 137 ? 117.622 92.736 127.894 1.00 35.75 137 LEU A C 1
ATOM 747 O O . LEU A 1 137 ? 117.819 92.077 128.919 1.00 35.75 137 LEU A O 1
ATOM 752 N N . THR A 1 138 ? 116.726 93.718 127.819 1.00 36.03 138 THR A N 1
ATOM 753 C CA . THR A 1 138 ? 115.725 94.017 128.828 1.00 36.03 138 THR A CA 1
ATOM 754 C C . THR A 1 138 ? 114.465 93.199 128.546 1.00 36.03 138 THR A C 1
ATOM 755 O O . THR A 1 138 ? 114.222 92.807 127.402 1.00 36.03 138 THR A O 1
ATOM 759 N N . PRO A 1 139 ? 113.654 92.910 129.567 1.00 39.83 139 PRO A N 1
ATOM 760 C CA . PRO A 1 139 ? 112.359 92.262 129.299 1.00 39.83 139 PRO A CA 1
ATOM 761 C C . PRO A 1 139 ? 111.472 93.030 128.333 1.00 39.83 139 PRO A C 1
ATOM 762 O O . PRO A 1 139 ? 110.602 92.424 127.694 1.00 39.83 139 PRO A O 1
ATOM 766 N N . LEU A 1 140 ? 111.653 94.347 128.213 1.00 32.97 140 LEU A N 1
ATOM 767 C CA . LEU A 1 140 ? 110.924 95.103 127.198 1.00 32.97 140 LEU A CA 1
ATOM 768 C C . LEU A 1 140 ? 111.320 94.661 125.795 1.00 32.97 140 LEU A C 1
ATOM 769 O O . LEU A 1 140 ? 110.469 94.559 124.905 1.00 32.97 140 LEU A O 1
ATOM 774 N N . ALA A 1 141 ? 112.611 94.404 125.575 1.00 33.39 141 ALA A N 1
ATOM 775 C CA . ALA A 1 141 ? 113.087 94.062 124.241 1.00 33.39 141 ALA A CA 1
ATOM 776 C C . ALA A 1 141 ? 112.781 92.622 123.856 1.00 33.39 141 ALA A C 1
ATOM 777 O O . ALA A 1 141 ? 112.859 92.285 122.671 1.00 33.39 141 ALA A O 1
ATOM 779 N N . LYS A 1 142 ? 112.438 91.766 124.817 1.00 41.01 142 LYS A N 1
ATOM 780 C CA . LYS A 1 142 ? 112.182 90.367 124.495 1.00 41.01 142 LYS A CA 1
ATOM 781 C C . LYS A 1 142 ? 110.862 90.150 123.770 1.00 41.01 142 LYS A C 1
ATOM 782 O O . LYS A 1 142 ? 110.615 89.030 123.310 1.00 41.01 142 LYS A O 1
ATOM 788 N N . TYR A 1 143 ? 110.009 91.169 123.659 1.00 42.38 143 TYR A N 1
ATOM 789 C CA . TYR A 1 143 ? 108.806 91.043 122.849 1.00 42.38 143 TYR A CA 1
ATOM 790 C C . TYR A 1 143 ? 109.095 91.136 121.359 1.00 42.38 143 TYR A C 1
ATOM 791 O O . TYR A 1 143 ? 108.251 90.734 120.553 1.00 42.38 143 TYR A O 1
ATOM 800 N N . PHE A 1 144 ? 110.263 91.650 120.977 1.00 33.68 144 PHE A N 1
ATOM 801 C CA . PHE A 1 144 ? 110.626 91.753 119.570 1.00 33.68 144 PHE A CA 1
ATOM 802 C C . PHE A 1 144 ? 111.439 90.561 119.087 1.00 33.68 144 PHE A C 1
ATOM 803 O O . PHE A 1 144 ? 111.467 90.286 117.883 1.00 33.68 144 PHE A O 1
ATOM 811 N N . VAL A 1 145 ? 112.100 89.855 119.994 1.00 46.49 145 VAL A N 1
ATOM 812 C CA . VAL A 1 145 ? 112.764 88.594 119.643 1.00 46.49 145 VAL A CA 1
ATOM 813 C C . VAL A 1 145 ? 111.713 87.495 119.526 1.00 46.49 145 VAL A C 1
ATOM 814 O O . VAL A 1 145 ? 110.863 87.362 120.424 1.00 46.49 145 VAL A O 1
ATOM 818 N N . PRO A 1 146 ? 111.715 86.699 118.451 1.00 53.93 146 PRO A N 1
ATOM 819 C CA . PRO A 1 146 ? 110.719 85.625 118.321 1.00 53.93 146 PRO A CA 1
ATOM 820 C C . PRO A 1 146 ? 110.731 84.664 119.500 1.00 53.93 146 PRO A C 1
ATOM 821 O O . PRO A 1 146 ? 111.729 83.980 119.747 1.00 53.93 146 PRO A O 1
ATOM 825 N N . ASN A 1 147 ? 109.620 84.604 120.229 1.00 60.57 147 ASN A N 1
ATOM 826 C CA . ASN A 1 147 ? 109.526 83.806 121.441 1.00 60.57 147 ASN A CA 1
ATOM 827 C C . ASN A 1 147 ? 109.233 82.346 121.091 1.00 60.57 147 ASN A C 1
ATOM 828 O O . ASN A 1 147 ? 109.388 81.915 119.945 1.00 60.57 147 ASN A O 1
ATOM 833 N N . GLN A 1 148 ? 108.813 81.570 122.096 1.00 68.98 148 GLN A N 1
ATOM 834 C CA . GLN A 1 148 ? 108.656 80.126 121.933 1.00 68.98 148 GLN A CA 1
ATOM 835 C C . GLN A 1 148 ? 107.705 79.774 120.796 1.00 68.98 148 GLN A C 1
ATOM 836 O O . GLN A 1 148 ? 107.918 78.775 120.100 1.00 68.98 148 GLN A O 1
ATOM 842 N N . ASP A 1 149 ? 106.659 80.570 120.592 1.00 70.83 149 ASP A N 1
ATOM 843 C CA . ASP A 1 149 ? 105.728 80.333 119.497 1.00 70.83 149 ASP A CA 1
ATOM 844 C C . ASP A 1 149 ? 106.243 80.851 118.160 1.00 70.83 149 ASP A C 1
ATOM 845 O O . ASP A 1 149 ? 105.604 80.601 117.133 1.00 70.83 149 ASP A O 1
ATOM 850 N N . GLY A 1 150 ? 107.371 81.556 118.146 1.00 65.65 150 GLY A N 1
ATOM 851 C CA . GLY A 1 150 ? 107.883 82.128 116.919 1.00 65.65 150 GLY A CA 1
ATOM 852 C C . GLY A 1 150 ? 107.185 83.391 116.473 1.00 65.65 150 GLY A C 1
ATOM 853 O O . GLY A 1 150 ? 107.160 83.682 115.272 1.00 65.65 150 GLY A O 1
ATOM 854 N N . VAL A 1 151 ? 106.614 84.154 117.405 1.00 55.53 151 VAL A N 1
ATOM 855 C CA . VAL A 1 151 ? 105.856 85.354 117.088 1.00 55.53 151 VAL A CA 1
ATOM 856 C C . VAL A 1 151 ? 106.381 86.511 117.927 1.00 55.53 151 VAL A C 1
ATOM 857 O O . VAL A 1 151 ? 106.853 86.332 119.052 1.00 55.53 151 VAL A O 1
ATOM 861 N N . SER A 1 152 ? 106.288 87.711 117.364 1.00 42.41 152 SER A N 1
ATOM 862 C CA . SER A 1 152 ? 106.798 88.908 118.018 1.00 42.41 152 SER A CA 1
ATOM 863 C C . SER A 1 152 ? 106.113 90.123 117.412 1.00 42.41 152 SER A C 1
ATOM 864 O O . SER A 1 152 ? 105.317 90.010 116.477 1.00 42.41 152 SER A O 1
ATOM 867 N N . LEU A 1 153 ? 106.434 91.292 117.960 1.00 31.20 153 LEU A N 1
ATOM 868 C CA . LEU A 1 153 ? 105.872 92.550 117.487 1.00 31.20 153 LEU A CA 1
ATOM 869 C C . LEU A 1 153 ? 106.735 93.230 116.432 1.00 31.20 153 LEU A C 1
ATOM 870 O O . LEU A 1 153 ? 106.443 94.370 116.060 1.00 31.20 153 LEU A O 1
ATOM 875 N N . GLY A 1 154 ? 107.787 92.572 115.954 1.00 32.91 154 GLY A N 1
ATOM 876 C CA . GLY A 1 154 ? 108.629 93.123 114.918 1.00 32.91 154 GLY A CA 1
ATOM 877 C C . GLY A 1 154 ? 107.908 93.394 113.609 1.00 32.91 154 GLY A C 1
ATOM 878 O O . GLY A 1 154 ? 108.028 94.481 113.030 1.00 32.91 154 GLY A O 1
ATOM 879 N N . PRO A 1 155 ? 107.159 92.409 113.103 1.00 32.81 155 PRO A N 1
ATOM 880 C CA . PRO A 1 155 ? 106.375 92.654 111.883 1.00 32.81 155 PRO A CA 1
ATOM 881 C C . PRO A 1 155 ? 105.371 93.784 112.016 1.00 32.81 155 PRO A C 1
ATOM 882 O O . PRO A 1 155 ? 105.124 94.493 111.035 1.00 32.81 155 PRO A O 1
ATOM 886 N N . LEU A 1 156 ? 104.784 93.980 113.198 1.00 29.09 156 LEU A N 1
ATOM 887 C CA . LEU A 1 156 ? 103.878 95.109 113.385 1.00 29.09 156 LEU A CA 1
ATOM 888 C C . LEU A 1 156 ? 104.616 96.434 113.240 1.00 29.09 156 LEU A C 1
ATOM 889 O O . LEU A 1 156 ? 104.115 97.370 112.604 1.00 29.09 156 LEU A O 1
ATOM 894 N N . MET A 1 157 ? 105.815 96.530 113.818 1.00 26.94 157 MET A N 1
ATOM 895 C CA . MET A 1 157 ? 106.611 97.743 113.676 1.00 26.94 157 MET A CA 1
ATOM 896 C C . MET A 1 157 ? 107.010 97.971 112.225 1.00 26.94 157 MET A C 1
ATOM 897 O O . MET A 1 157 ? 107.016 99.111 111.749 1.00 26.94 157 MET A O 1
ATOM 902 N N . CYS A 1 158 ? 107.355 96.899 111.507 1.00 32.63 158 CYS A N 1
ATOM 903 C CA . CYS A 1 158 ? 107.675 97.045 110.091 1.00 32.63 158 CYS A CA 1
ATOM 904 C C . CYS A 1 158 ? 106.467 97.505 109.284 1.00 32.63 158 CYS A C 1
ATOM 905 O O . CYS A 1 158 ? 106.612 98.322 108.369 1.00 32.63 158 CYS A O 1
ATOM 908 N N . LEU A 1 159 ? 105.278 96.988 109.597 1.00 31.45 159 LEU A N 1
ATOM 909 C CA . LEU A 1 159 ? 104.069 97.408 108.894 1.00 31.45 159 LEU A CA 1
ATOM 910 C C . LEU A 1 159 ? 103.755 98.875 109.159 1.00 31.45 159 LEU A C 1
ATOM 911 O O . LEU A 1 159 ? 103.361 99.610 108.246 1.00 31.45 159 LEU A O 1
ATOM 916 N N . VAL A 1 160 ? 103.916 99.319 110.408 1.00 29.34 160 VAL A N 1
ATOM 917 C CA . VAL A 1 160 ? 103.572 100.693 110.758 1.00 29.34 160 VAL A CA 1
ATOM 918 C C . VAL A 1 160 ? 104.431 101.703 110.010 1.00 29.34 160 VAL A C 1
ATOM 919 O O . VAL A 1 160 ? 103.930 102.756 109.601 1.00 29.34 160 VAL A O 1
ATOM 923 N N . GLN A 1 161 ? 105.712 101.401 109.792 1.00 27.85 161 GLN A N 1
ATOM 924 C CA . GLN A 1 161 ? 106.649 102.361 109.218 1.00 27.85 161 GLN A CA 1
ATOM 925 C C . GLN A 1 161 ? 106.986 102.060 107.762 1.00 27.85 161 GLN A C 1
ATOM 926 O O . GLN A 1 161 ? 108.018 102.520 107.264 1.00 27.85 161 GLN A O 1
ATOM 932 N N . ASP A 1 162 ? 106.147 101.301 107.065 1.00 36.45 162 ASP A N 1
ATOM 933 C CA . ASP A 1 162 ? 106.373 101.057 105.649 1.00 36.45 162 ASP A CA 1
ATOM 934 C C . ASP A 1 162 ? 106.100 102.324 104.845 1.00 36.45 162 ASP A C 1
ATOM 935 O O . ASP A 1 162 ? 105.368 103.215 105.282 1.00 36.45 162 ASP A O 1
ATOM 940 N N . LYS A 1 163 ? 106.701 102.400 103.654 1.00 37.89 163 LYS A N 1
ATOM 941 C CA . LYS A 1 163 ? 106.578 103.605 102.838 1.00 37.89 163 LYS A CA 1
ATOM 942 C C . LYS A 1 163 ? 105.131 103.877 102.449 1.00 37.89 163 LYS A C 1
ATOM 943 O O . LYS A 1 163 ? 104.674 105.026 102.484 1.00 37.89 163 LYS A O 1
ATOM 949 N N . VAL A 1 164 ? 104.392 102.827 102.080 1.00 39.90 164 VAL A N 1
ATOM 950 C CA . VAL A 1 164 ? 103.012 102.998 101.637 1.00 39.90 164 VAL A CA 1
ATOM 951 C C . VAL A 1 164 ? 102.158 103.606 102.739 1.00 39.90 164 VAL A C 1
ATOM 952 O O . VAL A 1 164 ? 101.350 104.507 102.485 1.00 39.90 164 VAL A O 1
ATOM 956 N N . CYS A 1 165 ? 102.320 103.133 103.972 1.00 36.31 165 CYS A N 1
ATOM 957 C CA . CYS A 1 165 ? 101.567 103.662 105.101 1.00 36.31 165 CYS A CA 1
ATOM 958 C C . CYS A 1 165 ? 102.103 105.011 105.569 1.00 36.31 165 CYS A C 1
ATOM 959 O O . CYS A 1 165 ? 101.335 105.856 106.038 1.00 36.31 165 CYS A O 1
ATOM 962 N N . MET A 1 166 ? 103.416 105.229 105.454 1.00 33.68 166 MET A N 1
ATOM 963 C CA . MET A 1 166 ? 104.004 106.469 105.955 1.00 33.68 166 MET A CA 1
ATOM 964 C C . MET A 1 166 ? 103.724 107.649 105.035 1.00 33.68 166 MET A C 1
ATOM 965 O O . MET A 1 166 ? 103.727 108.798 105.488 1.00 33.68 166 MET A O 1
ATOM 970 N N . LYS A 1 167 ? 103.494 107.398 103.745 1.00 35.14 167 LYS A N 1
ATOM 971 C CA . LYS A 1 167 ? 103.168 108.495 102.841 1.00 35.14 167 LYS A CA 1
ATOM 972 C C . LYS A 1 167 ? 101.805 109.109 103.137 1.00 35.14 167 LYS A C 1
ATOM 973 O O . LYS A 1 167 ? 101.490 110.175 102.601 1.00 35.14 167 LYS A O 1
ATOM 979 N N . SER A 1 168 ? 100.987 108.458 103.968 1.00 36.72 168 SER A N 1
ATOM 980 C CA . SER A 1 168 ? 99.677 109.008 104.303 1.00 36.72 168 SER A CA 1
ATOM 981 C C . SER A 1 168 ? 99.786 110.137 105.320 1.00 36.72 168 SER A C 1
ATOM 982 O O . SER A 1 168 ? 98.934 111.032 105.355 1.00 36.72 168 SER A O 1
ATOM 985 N N . TRP A 1 169 ? 100.819 110.108 106.163 1.00 30.90 169 TRP A N 1
ATOM 986 C CA . TRP A 1 169 ? 100.930 111.080 107.244 1.00 30.90 169 TRP A CA 1
ATOM 987 C C . TRP A 1 169 ? 101.180 112.497 106.747 1.00 30.90 169 TRP A C 1
ATOM 988 O O . TRP A 1 169 ? 100.891 113.451 107.474 1.00 30.90 169 TRP A O 1
ATOM 999 N N . TYR A 1 170 ? 101.711 112.661 105.534 1.00 36.74 170 TYR A N 1
ATOM 1000 C CA . TYR A 1 170 ? 102.033 113.998 105.048 1.00 36.74 170 TYR A CA 1
ATOM 1001 C C . TYR A 1 170 ? 100.811 114.746 104.531 1.00 36.74 170 TYR A C 1
ATOM 1002 O O . TYR A 1 170 ? 100.898 115.955 104.297 1.00 36.74 170 TYR A O 1
ATOM 1011 N N . GLU A 1 171 ? 99.684 114.064 104.350 1.00 40.67 171 GLU A N 1
ATOM 1012 C CA . GLU A 1 171 ? 98.454 114.705 103.905 1.00 40.67 171 GLU A CA 1
ATOM 1013 C C . GLU A 1 171 ? 97.488 114.987 105.047 1.00 40.67 171 GLU A C 1
ATOM 1014 O O . GLU A 1 171 ? 96.319 115.292 104.789 1.00 40.67 171 GLU A O 1
ATOM 1020 N N . LEU A 1 172 ? 97.944 114.881 106.297 1.00 36.30 172 LEU A N 1
ATOM 1021 C CA . LEU A 1 172 ? 97.054 115.096 107.434 1.00 36.30 172 LEU A CA 1
ATOM 1022 C C . LEU A 1 172 ? 96.565 116.538 107.494 1.00 36.30 172 LEU A C 1
ATOM 1023 O O . LEU A 1 172 ? 95.398 116.791 107.813 1.00 36.30 172 LEU A O 1
ATOM 1028 N N . LYS A 1 173 ? 97.446 117.498 107.202 1.00 35.82 173 LYS A N 1
ATOM 1029 C CA . LYS A 1 173 ? 97.033 118.898 107.198 1.00 35.82 173 LYS A CA 1
ATOM 1030 C C . LYS A 1 173 ? 95.956 119.151 106.152 1.00 35.82 173 LYS A C 1
ATOM 1031 O O . LYS A 1 173 ? 94.955 119.826 106.427 1.00 35.82 173 LYS A O 1
ATOM 1037 N N . GLY A 1 174 ? 96.143 118.614 104.946 1.00 43.40 174 GLY A N 1
ATOM 1038 C CA . GLY A 1 174 ? 95.129 118.766 103.917 1.00 43.40 174 GLY A CA 1
ATOM 1039 C C . GLY A 1 174 ? 93.823 118.097 104.295 1.00 43.40 174 GLY A C 1
ATOM 1040 O O . GLY A 1 174 ? 92.741 118.625 104.033 1.00 43.40 174 GLY A O 1
ATOM 1041 N N . ALA A 1 175 ? 93.908 116.920 104.919 1.00 41.09 175 ALA A N 1
ATOM 1042 C CA . ALA A 1 175 ? 92.698 116.225 105.346 1.00 41.09 175 ALA A CA 1
ATOM 1043 C C . ALA A 1 175 ? 91.936 117.033 106.387 1.00 41.09 175 ALA A C 1
ATOM 1044 O O . ALA A 1 175 ? 90.705 117.122 106.335 1.00 41.09 175 ALA A O 1
ATOM 1046 N N . VAL A 1 176 ? 92.650 117.628 107.344 1.00 39.29 176 VAL A N 1
ATOM 1047 C CA . VAL A 1 176 ? 91.984 118.417 108.376 1.00 39.29 176 VAL A CA 1
ATOM 1048 C C . VAL A 1 176 ? 91.371 119.678 107.779 1.00 39.29 176 VAL A C 1
ATOM 1049 O O . VAL A 1 176 ? 90.236 120.045 108.105 1.00 39.29 176 VAL A O 1
ATOM 1053 N N . LEU A 1 177 ? 92.101 120.360 106.894 1.00 44.02 177 LEU A N 1
ATOM 1054 C CA . LEU A 1 177 ? 91.606 121.618 106.347 1.00 44.02 177 LEU A CA 1
ATOM 1055 C C . LEU A 1 177 ? 90.512 121.435 105.302 1.00 44.02 177 LEU A C 1
ATOM 1056 O O . LEU A 1 177 ? 89.719 122.360 105.096 1.00 44.02 177 LEU A O 1
ATOM 1061 N N . GLU A 1 178 ? 90.444 120.277 104.640 1.00 51.64 178 GLU A N 1
ATOM 1062 C CA . GLU A 1 178 ? 89.516 120.088 103.532 1.00 51.64 178 GLU A CA 1
ATOM 1063 C C . GLU A 1 178 ? 88.668 118.827 103.621 1.00 51.64 178 GLU A C 1
ATOM 1064 O O . GLU A 1 178 ? 87.911 118.557 102.683 1.00 51.64 178 GLU A O 1
ATOM 1070 N N . GLY A 1 179 ? 88.767 118.052 104.695 1.00 58.50 179 GLY A N 1
ATOM 1071 C CA . GLY A 1 179 ? 87.962 116.854 104.808 1.00 58.50 179 GLY A CA 1
ATOM 1072 C C . GLY A 1 179 ? 88.541 115.682 104.028 1.00 58.50 179 GLY A C 1
ATOM 1073 O O . GLY A 1 179 ? 89.595 115.762 103.397 1.00 58.50 179 GLY A O 1
ATOM 1074 N N . GLY A 1 180 ? 87.810 114.572 104.083 1.00 59.27 180 GLY A N 1
ATOM 1075 C CA . GLY A 1 180 ? 88.237 113.366 103.406 1.00 59.27 180 GLY A CA 1
ATOM 1076 C C . GLY A 1 180 ? 89.085 112.471 104.292 1.00 59.27 180 GLY A C 1
ATOM 1077 O O . GLY A 1 180 ? 89.110 112.590 105.520 1.00 59.27 180 GLY A O 1
ATOM 1078 N N . VAL A 1 181 ? 89.794 111.555 103.641 1.00 54.30 181 VAL A N 1
ATOM 1079 C CA . VAL A 1 181 ? 90.635 110.577 104.327 1.00 54.30 181 VAL A CA 1
ATOM 1080 C C . VAL A 1 181 ? 92.060 110.717 103.804 1.00 54.30 181 VAL A C 1
ATOM 1081 O O . VAL A 1 181 ? 92.259 110.826 102.586 1.00 54.30 181 VAL A O 1
ATOM 1085 N N . PRO A 1 182 ? 93.073 110.734 104.675 1.00 47.05 182 PRO A N 1
ATOM 1086 C CA . PRO A 1 182 ? 94.453 110.908 104.190 1.00 47.05 182 PRO A CA 1
ATOM 1087 C C . PRO A 1 182 ? 94.899 109.857 103.188 1.00 47.05 182 PRO A C 1
ATOM 1088 O O . PRO A 1 182 ? 95.629 110.183 102.245 1.00 47.05 182 PRO A O 1
ATOM 1092 N N . PHE A 1 183 ? 94.481 108.603 103.361 1.00 50.08 183 PHE A N 1
ATOM 1093 C CA . PHE A 1 183 ? 94.923 107.547 102.455 1.00 50.08 183 PHE A CA 1
ATOM 1094 C C . PHE A 1 183 ? 94.325 107.726 101.065 1.00 50.08 183 PHE A C 1
ATOM 1095 O O . PHE A 1 183 ? 95.013 107.542 100.052 1.00 50.08 183 PHE A O 1
ATOM 1103 N N . MET A 1 184 ? 93.038 108.076 100.997 1.00 58.80 184 MET A N 1
ATOM 1104 C CA . MET A 1 184 ? 92.395 108.279 99.704 1.00 58.80 184 MET A CA 1
ATOM 1105 C C . MET A 1 184 ? 92.959 109.496 98.984 1.00 58.80 184 MET A C 1
ATOM 1106 O O . MET A 1 184 ? 93.042 109.503 97.751 1.00 58.80 184 MET A O 1
ATOM 1111 N N . ARG A 1 185 ? 93.349 110.531 99.730 1.00 51.14 185 ARG A N 1
ATOM 1112 C CA . ARG A 1 185 ? 93.939 111.711 99.110 1.00 51.14 185 ARG A CA 1
ATOM 1113 C C . ARG A 1 185 ? 95.282 111.409 98.460 1.00 51.14 185 ARG A C 1
ATOM 1114 O O . ARG A 1 185 ? 95.741 112.191 97.621 1.00 51.14 185 ARG A O 1
ATOM 1122 N N . VAL A 1 186 ? 95.919 110.301 98.826 1.00 48.90 186 VAL A N 1
ATOM 1123 C CA . VAL A 1 186 ? 97.210 109.939 98.249 1.00 48.90 186 VAL A CA 1
ATOM 1124 C C . VAL A 1 186 ? 97.056 108.885 97.161 1.00 48.90 186 VAL A C 1
ATOM 1125 O O . VAL A 1 186 ? 97.558 109.050 96.046 1.00 48.90 186 VAL A O 1
ATOM 1129 N N . TYR A 1 187 ? 96.356 107.788 97.456 1.00 52.26 187 TYR A N 1
ATOM 1130 C CA . TYR A 1 187 ? 96.286 106.661 96.537 1.00 52.26 187 TYR A CA 1
ATOM 1131 C C . TYR A 1 187 ? 94.956 106.535 95.807 1.00 52.26 187 TYR A C 1
ATOM 1132 O O . TYR A 1 187 ? 94.796 105.602 95.012 1.00 52.26 187 TYR A O 1
ATOM 1141 N N . GLY A 1 188 ? 94.008 107.428 96.048 1.00 62.36 188 GLY A N 1
ATOM 1142 C CA . GLY A 1 188 ? 92.737 107.374 95.327 1.00 62.36 188 GLY A CA 1
ATOM 1143 C C . GLY A 1 188 ? 91.782 106.274 95.728 1.00 62.36 188 GLY A C 1
ATOM 1144 O O . GLY A 1 188 ? 90.637 106.551 96.094 1.00 62.36 188 GLY A O 1
ATOM 1145 N N . VAL A 1 189 ? 92.226 105.018 95.666 1.00 68.16 189 VAL A N 1
ATOM 1146 C CA . VAL A 1 189 ? 91.353 103.903 96.005 1.00 68.16 189 VAL A CA 1
ATOM 1147 C C . VAL A 1 189 ? 91.289 103.733 97.518 1.00 68.16 189 VAL A C 1
ATOM 1148 O O . VAL A 1 189 ? 92.183 104.164 98.258 1.00 68.16 189 VAL A O 1
ATOM 1152 N N . GLU A 1 190 ? 90.216 103.101 97.983 1.00 71.18 190 GLU A N 1
ATOM 1153 C CA . GLU A 1 190 ? 90.058 102.829 99.404 1.00 71.18 190 GLU A CA 1
ATOM 1154 C C . GLU A 1 190 ? 91.109 101.826 99.869 1.00 71.18 190 GLU A C 1
ATOM 1155 O O . GLU A 1 190 ? 91.544 100.953 99.113 1.00 71.18 190 GLU A O 1
ATOM 1161 N N . SER A 1 191 ? 91.523 101.963 101.131 1.00 62.33 191 SER A N 1
ATOM 1162 C CA . SER A 1 191 ? 92.555 101.100 101.694 1.00 62.33 191 SER A CA 1
ATOM 1163 C C . SER A 1 191 ? 92.155 99.632 101.724 1.00 62.33 191 SER A C 1
ATOM 1164 O O . SER A 1 191 ? 93.036 98.774 101.836 1.00 62.33 191 SER A O 1
ATOM 1167 N N . PHE A 1 192 ? 90.861 99.321 101.634 1.00 70.89 192 PHE A N 1
ATOM 1168 C CA . PHE A 1 192 ? 90.432 97.928 101.621 1.00 70.89 192 PHE A CA 1
ATOM 1169 C C . PHE A 1 192 ? 90.676 97.257 100.276 1.00 70.89 192 PHE A C 1
ATOM 1170 O O . PHE A 1 192 ? 90.556 96.032 100.179 1.00 70.89 192 PHE A O 1
ATOM 1178 N N . ASP A 1 193 ? 91.008 98.026 99.240 1.00 69.13 193 ASP A N 1
ATOM 1179 C CA . ASP A 1 193 ? 91.248 97.476 97.912 1.00 69.13 193 ASP A CA 1
ATOM 1180 C C . ASP A 1 193 ? 92.703 97.561 97.476 1.00 69.13 193 ASP A C 1
ATOM 1181 O O . ASP A 1 193 ? 93.099 96.853 96.545 1.00 69.13 193 ASP A O 1
ATOM 1186 N N . TYR A 1 194 ? 93.502 98.413 98.117 1.00 62.23 194 TYR A N 1
ATOM 1187 C CA . TYR A 1 194 ? 94.913 98.552 97.759 1.00 62.23 194 TYR A CA 1
ATOM 1188 C C . TYR A 1 194 ? 95.713 97.259 97.882 1.00 62.23 194 TYR A C 1
ATOM 1189 O O . TYR A 1 194 ? 96.522 96.982 96.982 1.00 62.23 194 TYR A O 1
ATOM 1198 N N . PRO A 1 195 ? 95.566 96.442 98.934 1.00 67.56 195 PRO A N 1
ATOM 1199 C CA . PRO A 1 195 ? 96.392 95.226 99.024 1.00 67.56 195 PRO A CA 1
ATOM 1200 C C . PRO A 1 195 ? 96.210 94.267 97.862 1.00 67.56 195 PRO A C 1
ATOM 1201 O O . PRO A 1 195 ? 97.079 93.414 97.644 1.00 67.56 195 PRO A O 1
ATOM 1205 N N . GLY A 1 196 ? 95.116 94.370 97.112 1.00 70.72 196 GLY A N 1
ATOM 1206 C CA . GLY A 1 196 ? 94.949 93.547 95.932 1.00 70.72 196 GLY A CA 1
ATOM 1207 C C . GLY A 1 196 ? 95.716 94.012 94.714 1.00 70.72 196 GLY A C 1
ATOM 1208 O O . GLY A 1 196 ? 95.683 93.332 93.685 1.00 70.72 196 GLY A O 1
ATOM 1209 N N . THR A 1 197 ? 96.405 95.153 94.799 1.00 69.70 197 THR A N 1
ATOM 1210 C CA . THR A 1 197 ? 97.172 95.678 93.680 1.00 69.70 197 THR A CA 1
ATOM 1211 C C . THR A 1 197 ? 98.650 95.878 93.992 1.00 69.70 197 THR A C 1
ATOM 1212 O O . THR A 1 197 ? 99.364 96.449 93.161 1.00 69.70 197 THR A O 1
ATOM 1216 N N . ASP A 1 198 ? 99.128 95.434 95.154 1.00 68.45 198 ASP A N 1
ATOM 1217 C CA . ASP A 1 198 ? 100.534 95.581 95.528 1.00 68.45 198 ASP A CA 1
ATOM 1218 C C . ASP A 1 198 ? 100.976 94.319 96.256 1.00 68.45 198 ASP A C 1
ATOM 1219 O O . ASP A 1 198 ? 100.633 94.106 97.425 1.00 68.45 198 ASP A O 1
ATOM 1224 N N . PRO A 1 199 ? 101.733 93.449 95.583 1.00 69.90 199 PRO A N 1
ATOM 1225 C CA . PRO A 1 199 ? 102.109 92.166 96.205 1.00 69.90 199 PRO A CA 1
ATOM 1226 C C . PRO A 1 199 ? 102.916 92.302 97.487 1.00 69.90 199 PRO A C 1
ATOM 1227 O O . PRO A 1 199 ? 102.715 91.508 98.415 1.00 69.90 199 PRO A O 1
ATOM 1231 N N . ARG A 1 200 ? 103.823 93.276 97.570 1.00 64.56 200 ARG A N 1
ATOM 1232 C CA . ARG A 1 200 ? 104.691 93.380 98.741 1.00 64.56 200 ARG A CA 1
ATOM 1233 C C . ARG A 1 200 ? 103.906 93.798 99.979 1.00 64.56 200 ARG A C 1
ATOM 1234 O O . ARG A 1 200 ? 104.035 93.187 101.049 1.00 64.56 200 ARG A O 1
ATOM 1242 N N . PHE A 1 201 ? 103.088 94.845 99.852 1.00 57.46 201 PHE A N 1
ATOM 1243 C CA . PHE A 1 201 ? 102.296 95.302 100.986 1.00 57.46 201 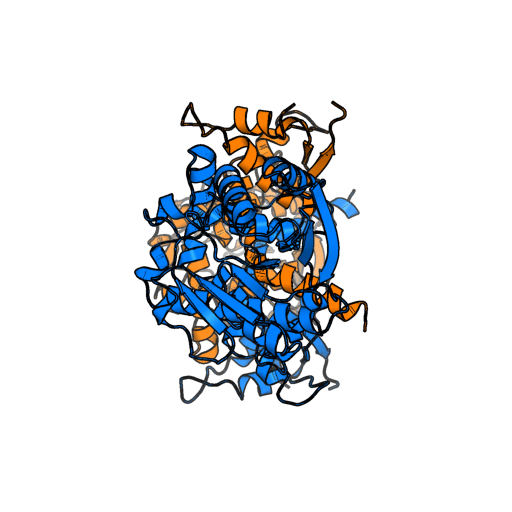PHE A CA 1
ATOM 1244 C C . PHE A 1 201 ? 101.275 94.255 101.403 1.00 57.46 201 PHE A C 1
ATOM 1245 O O . PHE A 1 201 ? 100.970 94.127 102.594 1.00 57.46 201 PHE A O 1
ATOM 1253 N N . ASN A 1 202 ? 100.747 93.493 100.443 1.00 61.51 202 ASN A N 1
ATOM 1254 C CA . ASN A 1 202 ? 99.804 92.431 100.774 1.00 61.51 202 ASN A CA 1
ATOM 1255 C C . ASN A 1 202 ? 100.446 91.371 101.656 1.00 61.51 202 ASN A C 1
ATOM 1256 O O . ASN A 1 202 ? 99.794 90.836 102.559 1.00 61.51 202 ASN A O 1
ATOM 1261 N N . GLU A 1 203 ? 101.716 91.047 101.407 1.00 59.80 203 GLU A N 1
ATOM 1262 C CA . GLU A 1 203 ? 102.422 90.095 102.257 1.00 59.80 203 GLU A CA 1
ATOM 1263 C C . GLU A 1 203 ? 102.773 90.702 103.611 1.00 59.80 203 GLU A C 1
ATOM 1264 O O . GLU A 1 203 ? 102.632 90.037 104.646 1.00 59.80 203 GLU A O 1
ATOM 1270 N N . VAL A 1 204 ? 103.237 91.955 103.621 1.00 53.31 204 VAL A N 1
ATOM 1271 C CA . VAL A 1 204 ? 103.654 92.583 104.875 1.00 53.31 204 VAL A CA 1
ATOM 1272 C C . VAL A 1 204 ? 102.473 92.710 105.830 1.00 53.31 204 VAL A C 1
ATOM 1273 O O . VAL A 1 204 ? 102.576 92.393 107.024 1.00 53.31 204 VAL A O 1
ATOM 1277 N N . LEU A 1 205 ? 101.331 93.177 105.317 1.00 51.85 205 LEU A N 1
ATOM 1278 C CA . LEU A 1 205 ? 100.152 93.343 106.158 1.00 51.85 205 LEU A CA 1
ATOM 1279 C C . LEU A 1 205 ? 99.684 92.009 106.719 1.00 51.85 205 LEU A C 1
ATOM 1280 O O . LEU A 1 205 ? 99.349 91.907 107.906 1.00 51.85 205 LEU A O 1
ATOM 1285 N N . ASN A 1 206 ? 99.661 90.971 105.880 1.00 56.87 206 ASN A N 1
ATOM 1286 C CA . ASN A 1 206 ? 99.232 89.656 106.343 1.00 56.87 206 ASN A CA 1
ATOM 1287 C C . ASN A 1 206 ? 100.162 89.120 107.423 1.00 56.87 206 ASN A C 1
ATOM 1288 O O . ASN A 1 206 ? 99.698 88.585 108.436 1.00 56.87 206 ASN A O 1
ATOM 1293 N N . ASN A 1 207 ? 101.477 89.263 107.232 1.00 51.10 207 ASN A N 1
ATOM 1294 C CA . ASN A 1 207 ? 102.421 88.772 108.231 1.00 51.10 207 ASN A CA 1
ATOM 1295 C C . ASN A 1 207 ? 102.256 89.505 109.557 1.00 51.10 207 ASN A C 1
ATOM 1296 O O . ASN A 1 207 ? 102.223 88.877 110.627 1.00 51.10 207 ASN A O 1
ATOM 1301 N N . ALA A 1 208 ? 102.143 90.836 109.509 1.00 48.36 208 ALA A N 1
ATOM 1302 C CA . ALA A 1 208 ? 101.999 91.606 110.740 1.00 48.36 208 ALA A CA 1
ATOM 1303 C C . ALA A 1 208 ? 100.709 91.245 111.464 1.00 48.36 208 ALA A C 1
ATOM 1304 O O . ALA A 1 208 ? 100.697 91.066 112.691 1.00 48.36 208 ALA A O 1
ATOM 1306 N N . MET A 1 209 ? 99.607 91.128 110.718 1.00 52.90 209 MET A N 1
ATOM 1307 C CA . MET A 1 209 ? 98.338 90.769 111.337 1.00 52.90 209 MET A CA 1
ATOM 1308 C C . MET A 1 209 ? 98.386 89.373 111.943 1.00 52.90 209 MET A C 1
ATOM 1309 O O . MET A 1 209 ? 97.854 89.161 113.037 1.00 52.90 209 MET A O 1
ATOM 1314 N N . VAL A 1 210 ? 99.022 88.418 111.260 1.00 53.13 210 VAL A N 1
ATOM 1315 C CA . VAL A 1 210 ? 99.125 87.068 111.804 1.00 53.13 210 VAL A CA 1
ATOM 1316 C C . VAL A 1 210 ? 99.910 87.074 113.108 1.00 53.13 210 VAL A C 1
ATOM 1317 O O . VAL A 1 210 ? 99.494 86.458 114.097 1.00 53.13 210 VAL A O 1
ATOM 1321 N N . ASN A 1 211 ? 101.050 87.771 113.140 1.00 52.23 211 ASN A N 1
ATOM 1322 C CA . ASN A 1 211 ? 101.853 87.812 114.362 1.00 52.23 211 ASN A CA 1
ATOM 1323 C C . ASN A 1 211 ? 101.076 88.442 115.514 1.00 52.23 211 ASN A C 1
ATOM 1324 O O . ASN A 1 211 ? 101.030 87.896 116.630 1.00 52.23 211 ASN A O 1
ATOM 1329 N N . TYR A 1 212 ? 100.454 89.599 115.262 1.00 56.82 212 TYR A N 1
ATOM 1330 C CA . TYR A 1 212 ? 99.730 90.285 116.326 1.00 56.82 212 TYR A CA 1
ATOM 1331 C C . TYR A 1 212 ? 98.544 89.468 116.821 1.00 56.82 212 TYR A C 1
ATOM 1332 O O . TYR A 1 212 ? 98.277 89.436 118.027 1.00 56.82 212 TYR A O 1
ATOM 1341 N N . SER A 1 213 ? 97.816 88.812 115.915 1.00 59.05 213 SER A N 1
ATOM 1342 C CA . SER A 1 213 ? 96.697 87.981 116.341 1.00 59.05 213 SER A CA 1
ATOM 1343 C C . SER A 1 213 ? 97.175 86.781 117.147 1.00 59.05 213 SER A C 1
ATOM 1344 O O . SER A 1 213 ? 96.556 86.421 118.155 1.00 59.05 213 SER A O 1
ATOM 1347 N N . THR A 1 214 ? 98.272 86.149 116.719 1.00 60.49 214 THR A N 1
ATOM 1348 C CA . THR A 1 214 ? 98.756 84.958 117.409 1.00 60.49 214 THR A CA 1
ATOM 1349 C C . THR A 1 214 ? 99.207 85.278 118.827 1.00 60.49 214 THR A C 1
ATOM 1350 O O . THR A 1 214 ? 98.931 84.509 119.755 1.00 60.49 214 THR A O 1
ATOM 1354 N N . ILE A 1 215 ? 99.902 86.405 119.018 1.00 59.23 215 ILE A N 1
ATOM 1355 C CA . ILE A 1 215 ? 100.362 86.754 120.364 1.00 59.23 215 ILE A CA 1
ATOM 1356 C C . ILE A 1 215 ? 99.177 86.887 121.316 1.00 59.23 215 ILE A C 1
ATOM 1357 O O . ILE A 1 215 ? 99.142 86.272 122.394 1.00 59.23 215 ILE A O 1
ATOM 1362 N N . PHE A 1 216 ? 98.174 87.675 120.918 1.00 68.67 216 PHE A N 1
ATOM 1363 C CA . PHE A 1 216 ? 97.016 87.889 121.778 1.00 68.67 216 PHE A CA 1
ATOM 1364 C C . PHE A 1 216 ? 96.246 86.597 121.996 1.00 68.67 216 PHE A C 1
ATOM 1365 O O . PHE A 1 216 ? 95.759 86.336 123.099 1.00 68.67 216 PHE A O 1
ATOM 1373 N N . LEU A 1 217 ? 96.096 85.787 120.947 1.00 72.66 217 LEU A N 1
ATOM 1374 C CA . LEU A 1 217 ? 95.340 84.547 121.079 1.00 72.66 217 LEU A CA 1
ATOM 1375 C C . LEU A 1 217 ? 96.010 83.599 122.062 1.00 72.66 217 LEU A C 1
ATOM 1376 O O . LEU A 1 217 ? 95.340 82.995 122.910 1.00 72.66 217 LEU A O 1
ATOM 1381 N N . LYS A 1 218 ? 97.334 83.461 121.970 1.00 74.80 218 LYS A N 1
ATOM 1382 C CA . LYS A 1 218 ? 98.047 82.598 122.903 1.00 74.80 218 LYS A CA 1
ATOM 1383 C C . LYS A 1 218 ? 97.940 83.123 124.327 1.00 74.80 218 LYS A C 1
ATOM 1384 O O . LYS A 1 218 ? 97.766 82.346 125.273 1.00 74.80 218 LYS A O 1
ATOM 1390 N N . LYS A 1 219 ? 98.039 84.444 124.507 1.00 76.29 219 LYS A N 1
ATOM 1391 C CA . LYS A 1 219 ? 97.952 84.981 125.864 1.00 76.29 219 LYS A CA 1
ATOM 1392 C C . LYS A 1 219 ? 96.542 84.850 126.431 1.00 76.29 219 LYS A C 1
ATOM 1393 O O . LYS A 1 219 ? 96.367 84.653 127.639 1.00 76.29 219 LYS A O 1
ATOM 1399 N N . LEU A 1 220 ? 95.524 84.959 125.576 1.00 76.47 220 LEU A N 1
ATOM 1400 C CA . LEU A 1 220 ? 94.143 84.869 126.040 1.00 76.47 220 LEU A CA 1
ATOM 1401 C C . LEU A 1 220 ? 93.762 83.435 126.376 1.00 76.47 220 LEU A C 1
ATOM 1402 O O . LEU A 1 220 ? 93.081 83.182 127.377 1.00 76.47 220 LEU A O 1
ATOM 1407 N N . MET A 1 221 ? 94.186 82.478 125.547 1.00 86.22 221 MET A N 1
ATOM 1408 C CA . MET A 1 221 ? 93.760 81.099 125.755 1.00 86.22 221 MET A CA 1
ATOM 1409 C C . MET A 1 221 ? 94.359 80.508 127.025 1.00 86.22 221 MET A C 1
ATOM 1410 O O . MET A 1 221 ? 93.854 79.503 127.539 1.00 86.22 221 MET A O 1
ATOM 1415 N N . GLN A 1 222 ? 95.425 81.114 127.546 1.00 88.80 222 GLN A N 1
ATOM 1416 C CA . GLN A 1 222 ? 96.005 80.696 128.813 1.00 88.80 222 GLN A CA 1
ATOM 1417 C C . GLN A 1 222 ? 95.379 81.400 130.010 1.00 88.80 222 GLN A C 1
ATOM 1418 O O . GLN A 1 222 ? 95.750 81.095 131.149 1.00 88.80 222 GLN A O 1
ATOM 1424 N N . SER A 1 223 ? 94.445 82.321 129.785 1.00 87.84 223 SER A N 1
ATOM 1425 C CA . SER A 1 223 ? 93.871 83.119 130.856 1.00 87.84 223 SER A CA 1
ATOM 1426 C C . SER A 1 223 ? 92.752 82.353 131.561 1.00 87.84 223 SER A C 1
ATOM 1427 O O . SER A 1 223 ? 92.533 81.160 131.335 1.00 87.84 223 SER A O 1
ATOM 1430 N N . SER A 1 224 ? 92.031 83.059 132.433 1.00 93.08 224 SER A N 1
ATOM 1431 C CA . SER A 1 224 ? 90.987 82.450 133.247 1.00 93.08 224 SER A CA 1
ATOM 1432 C C . SER A 1 224 ? 89.590 82.606 132.658 1.00 93.08 224 SER A C 1
ATOM 1433 O O . SER A 1 224 ? 88.620 82.198 133.306 1.00 93.08 224 SER A O 1
ATOM 1436 N N . TYR A 1 225 ? 89.457 83.180 131.465 1.00 93.69 225 TYR A N 1
ATOM 1437 C CA . TYR A 1 225 ? 88.140 83.384 130.873 1.00 93.69 225 TYR A CA 1
ATOM 1438 C C . TYR A 1 225 ? 87.546 82.043 130.458 1.00 93.69 225 TYR A C 1
ATOM 1439 O O . TYR A 1 225 ? 88.161 81.292 129.693 1.00 93.69 225 TYR A O 1
ATOM 1448 N N . ASN A 1 226 ? 86.350 81.744 130.960 1.00 103.51 226 ASN A N 1
ATOM 1449 C CA . ASN A 1 226 ? 85.700 80.460 130.734 1.00 103.51 226 ASN A CA 1
ATOM 1450 C C . ASN A 1 226 ? 84.401 80.571 129.946 1.00 103.51 226 ASN A C 1
ATOM 1451 O O . ASN A 1 226 ? 83.563 79.668 130.032 1.00 103.51 226 ASN A O 1
ATOM 1456 N N . GLY A 1 227 ? 84.212 81.648 129.182 1.00 102.52 227 GLY A N 1
ATOM 1457 C CA . GLY A 1 227 ? 82.974 81.820 128.442 1.00 102.52 227 GLY A CA 1
ATOM 1458 C C . GLY A 1 227 ? 82.783 80.830 127.313 1.00 102.52 227 GLY A C 1
ATOM 1459 O O . GLY A 1 227 ? 81.646 80.593 126.893 1.00 102.52 227 GLY A O 1
ATOM 1460 N N . PHE A 1 228 ? 83.870 80.241 126.809 1.00 106.45 228 PHE A N 1
ATOM 1461 C CA . PHE A 1 228 ? 83.756 79.329 125.676 1.00 106.45 228 PHE A CA 1
ATOM 1462 C C . PHE A 1 228 ? 83.206 77.969 126.090 1.00 106.45 228 PHE A C 1
ATOM 1463 O O . PHE A 1 228 ? 82.830 77.169 125.226 1.00 106.45 228 PHE A O 1
ATOM 1471 N N . GLU A 1 229 ? 83.151 77.689 127.394 1.00 109.96 229 GLU A N 1
ATOM 1472 C CA . GLU A 1 229 ? 82.779 76.353 127.852 1.00 109.96 229 GLU A CA 1
ATOM 1473 C C . GLU A 1 229 ? 81.330 76.009 127.526 1.00 109.96 229 GLU A C 1
ATOM 1474 O O . GLU A 1 229 ? 81.036 74.863 127.165 1.00 109.96 229 GLU A O 1
ATOM 1480 N N . GLN A 1 230 ? 80.416 76.971 127.643 1.00 112.47 230 GLN A N 1
ATOM 1481 C CA . GLN A 1 230 ? 78.998 76.695 127.456 1.00 112.47 230 GLN A CA 1
ATOM 1482 C C . GLN A 1 230 ? 78.554 76.768 126.001 1.00 112.47 230 GLN A C 1
ATOM 1483 O O . GLN A 1 230 ? 77.372 76.539 125.722 1.00 112.47 230 GLN A O 1
ATOM 1489 N N . VAL A 1 231 ? 79.456 77.074 125.077 1.00 114.84 231 VAL A N 1
ATOM 1490 C CA . VAL A 1 231 ? 79.088 77.237 123.675 1.00 114.84 231 VAL A CA 1
ATOM 1491 C C . VAL A 1 231 ? 79.027 75.873 123.002 1.00 114.84 231 VAL A C 1
ATOM 1492 O O . VAL A 1 231 ? 79.981 75.089 123.071 1.00 114.84 231 VAL A O 1
ATOM 1496 N N . GLU A 1 232 ? 77.900 75.586 122.348 1.00 116.35 232 GLU A N 1
ATOM 1497 C CA . GLU A 1 232 ? 77.785 74.359 121.560 1.00 116.35 232 GLU A CA 1
ATOM 1498 C C . GLU A 1 232 ? 78.336 74.576 120.154 1.00 116.35 232 GLU A C 1
ATOM 1499 O O . GLU A 1 232 ? 79.252 73.873 119.716 1.00 116.35 232 GLU A O 1
ATOM 1505 N N . THR A 1 233 ? 77.785 75.549 119.434 1.00 113.95 233 THR A N 1
ATOM 1506 C CA . THR A 1 233 ? 78.267 75.932 118.115 1.00 113.95 233 THR A CA 1
ATOM 1507 C C . THR A 1 233 ? 78.699 77.390 118.148 1.00 113.95 233 THR A C 1
ATOM 1508 O O . THR A 1 233 ? 77.921 78.264 118.545 1.00 113.95 233 THR A O 1
ATOM 1512 N N . LEU A 1 234 ? 79.934 77.649 117.731 1.00 107.40 234 LEU A N 1
ATOM 1513 C CA . LEU A 1 234 ? 80.522 78.980 117.768 1.00 107.40 234 LEU A CA 1
ATOM 1514 C C . LEU A 1 234 ? 80.856 79.405 116.346 1.00 107.40 234 LEU A C 1
ATOM 1515 O O . LEU A 1 234 ? 81.470 78.640 115.596 1.00 107.40 234 LEU A O 1
ATOM 1520 N N . VAL A 1 235 ? 80.454 80.619 115.975 1.00 101.71 235 VAL A N 1
ATOM 1521 C CA . VAL A 1 235 ? 80.725 81.166 114.651 1.00 101.71 235 VAL A CA 1
ATOM 1522 C C . VAL A 1 235 ? 81.621 82.385 114.808 1.00 101.71 235 VAL A C 1
ATOM 1523 O O . VAL A 1 235 ? 81.287 83.316 115.549 1.00 101.71 235 VAL A O 1
ATOM 1527 N N . ASP A 1 236 ? 82.753 82.379 114.112 1.00 99.31 236 ASP A N 1
ATOM 1528 C CA . ASP A 1 236 ? 83.727 83.460 114.171 1.00 99.31 236 ASP A CA 1
ATOM 1529 C C . ASP A 1 236 ? 83.522 84.312 112.927 1.00 99.31 236 ASP A C 1
ATOM 1530 O O . ASP A 1 236 ? 83.513 83.788 111.809 1.00 99.31 236 ASP A O 1
ATOM 1535 N N . VAL A 1 237 ? 83.361 85.617 113.121 1.00 95.39 237 VAL A N 1
ATOM 1536 C CA . VAL A 1 237 ? 83.175 86.545 112.012 1.00 95.39 237 VAL A CA 1
ATOM 1537 C C . VAL A 1 237 ? 84.540 87.082 111.599 1.00 95.39 237 VAL A C 1
ATOM 1538 O O . VAL A 1 237 ? 85.282 87.620 112.427 1.00 95.39 237 VAL A O 1
ATOM 1542 N N . GLY A 1 238 ? 84.869 86.940 110.318 1.00 102.93 238 GLY A N 1
ATOM 1543 C CA . GLY A 1 238 ? 86.166 87.366 109.834 1.00 102.93 238 GLY A CA 1
ATOM 1544 C C . GLY A 1 238 ? 87.331 86.577 110.381 1.00 102.93 238 GLY A C 1
ATOM 1545 O O . GLY A 1 238 ? 88.345 87.168 110.766 1.00 102.93 238 GLY A O 1
ATOM 1546 N N . GLY A 1 239 ? 87.220 85.251 110.424 1.00 105.09 239 GLY A N 1
ATOM 1547 C CA . GLY A 1 239 ? 88.239 84.401 111.000 1.00 105.09 239 GLY A CA 1
ATOM 1548 C C . GLY A 1 239 ? 89.482 84.193 110.169 1.00 105.09 239 GLY A C 1
ATOM 1549 O O . GLY A 1 239 ? 90.446 83.602 110.663 1.00 105.09 239 GLY A O 1
ATOM 1550 N N . GLY A 1 240 ? 89.497 84.662 108.927 1.00 110.05 240 GLY A N 1
ATOM 1551 C CA . GLY A 1 240 ? 90.680 84.505 108.096 1.00 110.05 240 GLY A CA 1
ATOM 1552 C C . GLY A 1 240 ? 90.969 83.042 107.824 1.00 110.05 240 GLY A C 1
ATOM 1553 O O . GLY A 1 240 ? 90.105 82.289 107.359 1.00 110.05 240 GLY A O 1
ATOM 1554 N N . LEU A 1 241 ? 92.199 82.623 108.116 1.00 115.03 241 LEU A N 1
ATOM 1555 C CA . LEU A 1 241 ? 92.620 81.247 107.885 1.00 115.03 241 LEU A CA 1
ATOM 1556 C C . LEU A 1 241 ? 92.107 80.279 108.942 1.00 115.03 241 LEU A C 1
ATOM 1557 O O . LEU A 1 241 ? 92.251 79.064 108.765 1.00 115.03 241 LEU A O 1
ATOM 1562 N N . GLY A 1 242 ? 91.517 80.774 110.026 1.00 112.06 242 GLY A N 1
ATOM 1563 C CA . GLY A 1 242 ? 90.950 79.913 111.041 1.00 112.06 242 GLY A CA 1
ATOM 1564 C C . GLY A 1 242 ? 91.824 79.643 112.243 1.00 112.06 242 GLY A C 1
ATOM 1565 O O . GLY A 1 242 ? 91.533 78.704 112.992 1.00 112.06 242 GLY A O 1
ATOM 1566 N N . VAL A 1 243 ? 92.883 80.430 112.453 1.00 108.65 243 VAL A N 1
ATOM 1567 C CA . VAL A 1 243 ? 93.768 80.212 113.597 1.00 108.65 243 VAL A CA 1
ATOM 1568 C C . VAL A 1 243 ? 93.000 80.362 114.904 1.00 108.65 243 VAL A C 1
ATOM 1569 O O . VAL A 1 243 ? 93.195 79.589 115.853 1.00 108.65 243 VAL A O 1
ATOM 1573 N N . ALA A 1 244 ? 92.115 81.360 114.973 1.00 106.04 244 ALA A N 1
ATOM 1574 C CA . ALA A 1 244 ? 91.324 81.570 116.180 1.00 106.04 244 ALA A CA 1
ATOM 1575 C C . ALA A 1 244 ? 90.505 80.335 116.526 1.00 106.04 244 ALA A C 1
ATOM 1576 O O . ALA A 1 244 ? 90.685 79.741 117.597 1.00 106.04 244 ALA A O 1
ATOM 1578 N N . LEU A 1 245 ? 89.612 79.925 115.623 1.00 107.89 245 LEU A N 1
ATOM 1579 C CA . LEU A 1 245 ? 88.825 78.723 115.863 1.00 107.89 245 LEU A CA 1
ATOM 1580 C C . LEU A 1 245 ? 89.714 77.498 116.013 1.00 107.89 245 LEU A C 1
ATOM 1581 O O . LEU A 1 245 ? 89.361 76.567 116.745 1.00 107.89 245 LEU A O 1
ATOM 1586 N N . GLU A 1 246 ? 90.871 77.484 115.345 1.00 110.66 246 GLU A N 1
ATOM 1587 C CA . GLU A 1 246 ? 91.815 76.388 115.528 1.00 110.66 246 GLU A CA 1
ATOM 1588 C C . GLU A 1 246 ? 92.181 76.233 116.996 1.00 110.66 246 GLU A C 1
ATOM 1589 O O . GLU A 1 246 ? 92.057 75.146 117.567 1.00 110.66 246 GLU A O 1
ATOM 1595 N N . LEU A 1 247 ? 92.598 77.328 117.637 1.00 104.02 247 LEU A N 1
ATOM 1596 C CA . LEU A 1 247 ? 92.947 77.261 119.054 1.00 104.02 247 LEU A CA 1
ATOM 1597 C C . LEU A 1 247 ? 91.725 76.967 119.920 1.00 104.02 247 LEU A C 1
ATOM 1598 O O . LEU A 1 247 ? 91.819 76.216 120.902 1.00 104.02 247 LEU A O 1
ATOM 1603 N N . ILE A 1 248 ? 90.572 77.553 119.577 1.00 106.94 248 ILE A N 1
ATOM 1604 C CA . ILE A 1 248 ? 89.370 77.349 120.388 1.00 106.94 248 ILE A CA 1
ATOM 1605 C C . ILE A 1 248 ? 89.014 75.869 120.456 1.00 106.94 248 ILE A C 1
ATOM 1606 O O . ILE A 1 248 ? 88.775 75.321 121.538 1.00 106.94 248 ILE A O 1
ATOM 1611 N N . THR A 1 249 ? 88.976 75.197 119.303 1.00 112.37 249 THR A N 1
ATOM 1612 C CA . THR A 1 249 ? 88.691 73.764 119.318 1.00 112.37 249 THR A CA 1
ATOM 1613 C C . THR A 1 249 ? 89.894 72.948 119.777 1.00 112.37 249 THR A C 1
ATOM 1614 O O . THR A 1 249 ? 89.734 71.787 120.169 1.00 112.37 249 THR A O 1
ATOM 1618 N N . SER A 1 250 ? 91.098 73.525 119.737 1.00 110.57 250 SER A N 1
ATOM 1619 C CA . SER A 1 250 ? 92.255 72.836 120.294 1.00 110.57 250 SER A CA 1
ATOM 1620 C C . SER A 1 250 ? 92.120 72.671 121.801 1.00 110.57 250 SER A C 1
ATOM 1621 O O . SER A 1 250 ? 92.422 71.602 122.344 1.00 110.57 250 SER A O 1
ATOM 1624 N N . LYS A 1 251 ? 91.668 73.717 122.495 1.00 107.84 251 LYS A N 1
ATOM 1625 C CA . LYS A 1 251 ? 91.479 73.582 123.936 1.00 107.84 251 LYS A CA 1
ATOM 1626 C C . LYS A 1 251 ? 90.116 72.996 124.287 1.00 107.84 251 LYS A C 1
ATOM 1627 O O . LYS A 1 251 ? 89.973 72.366 125.341 1.00 107.84 251 LYS A O 1
ATOM 1633 N N . TYR A 1 252 ? 89.111 73.181 123.428 1.00 115.34 252 TYR A N 1
ATOM 1634 C CA . TYR A 1 252 ? 87.754 72.690 123.663 1.00 115.34 252 TYR A CA 1
ATOM 1635 C C . TYR A 1 252 ? 87.316 71.885 122.445 1.00 115.34 252 TYR A C 1
ATOM 1636 O O . TYR A 1 252 ? 86.701 72.428 121.515 1.00 115.34 252 TYR A O 1
ATOM 1645 N N . PRO A 1 253 ? 87.613 70.582 122.416 1.00 121.08 253 PRO A N 1
ATOM 1646 C CA . PRO A 1 253 ? 87.267 69.766 121.240 1.00 121.08 253 PRO A CA 1
ATOM 1647 C C . PRO A 1 253 ? 85.773 69.623 120.993 1.00 121.08 253 PRO A C 1
ATOM 1648 O O . PRO A 1 253 ? 85.385 69.302 119.862 1.00 121.08 253 PRO A O 1
ATOM 1652 N N . HIS A 1 254 ? 84.926 69.846 121.999 1.00 122.19 254 HIS A N 1
ATOM 1653 C CA . HIS A 1 254 ? 83.492 69.649 121.828 1.00 122.19 254 HIS A CA 1
ATOM 1654 C C . HIS A 1 254 ? 82.814 70.802 121.098 1.00 122.19 254 HIS A C 1
ATOM 1655 O O . HIS A 1 254 ? 81.633 70.688 120.752 1.00 122.19 254 HIS A O 1
ATOM 1662 N N . ILE A 1 255 ? 83.526 71.903 120.858 1.00 121.45 255 ILE A N 1
ATOM 1663 C CA . ILE A 1 255 ? 82.926 73.056 120.199 1.00 121.45 255 ILE A CA 1
ATOM 1664 C C . ILE A 1 255 ? 82.930 72.853 118.690 1.00 121.45 255 ILE A C 1
ATOM 1665 O O . ILE A 1 255 ? 83.940 72.450 118.098 1.00 121.45 255 ILE A O 1
ATOM 1670 N N . LYS A 1 256 ? 81.794 73.134 118.058 1.00 121.61 256 LYS A N 1
ATOM 1671 C CA . LYS A 1 256 ? 81.678 73.117 116.608 1.00 121.61 256 LYS A CA 1
ATOM 1672 C C . LYS A 1 256 ? 81.963 74.514 116.071 1.00 121.61 256 LYS A C 1
ATOM 1673 O O . LYS A 1 256 ? 81.371 75.497 116.527 1.00 121.61 256 LYS A O 1
ATOM 1679 N N . ALA A 1 257 ? 82.869 74.598 115.100 1.00 120.92 257 ALA A N 1
ATOM 1680 C CA . ALA A 1 257 ? 83.407 75.872 114.646 1.00 120.92 257 ALA A CA 1
ATOM 1681 C C . ALA A 1 257 ? 83.043 76.138 113.193 1.00 120.92 257 ALA A C 1
ATOM 1682 O O . ALA A 1 257 ? 83.207 75.272 112.327 1.00 120.92 257 ALA A O 1
ATOM 1684 N N . ILE A 1 258 ? 82.565 77.353 112.932 1.00 114.70 258 ILE A N 1
ATOM 1685 C CA . ILE A 1 258 ? 82.252 77.819 111.586 1.00 114.70 258 ILE A CA 1
ATOM 1686 C C . ILE A 1 258 ? 83.061 79.082 111.330 1.00 114.70 258 ILE A C 1
ATOM 1687 O O . ILE A 1 258 ? 82.936 80.064 112.071 1.00 114.70 258 ILE A O 1
ATOM 1692 N N . ASN A 1 259 ? 83.880 79.059 110.284 1.00 113.52 259 ASN A N 1
ATOM 1693 C CA . ASN A 1 259 ? 84.709 80.195 109.900 1.00 113.52 259 ASN A CA 1
ATOM 1694 C C . ASN A 1 259 ? 83.991 80.966 108.800 1.00 113.52 259 ASN A C 1
ATOM 1695 O O . ASN A 1 259 ? 83.936 80.515 107.653 1.00 113.52 259 ASN A O 1
ATOM 1700 N N . PHE A 1 260 ? 83.458 82.132 109.148 1.00 109.41 260 PHE A N 1
ATOM 1701 C CA . PHE A 1 260 ? 82.734 82.988 108.218 1.00 109.41 260 PHE A CA 1
ATOM 1702 C C . PHE A 1 260 ? 83.712 83.999 107.637 1.00 109.41 260 PHE A C 1
ATOM 1703 O O . PHE A 1 260 ? 84.417 84.683 108.387 1.00 109.41 260 PHE A O 1
ATOM 1711 N N . ASP A 1 261 ? 83.758 84.095 106.311 1.00 114.08 261 ASP A N 1
ATOM 1712 C CA . ASP A 1 261 ? 84.621 85.089 105.684 1.00 114.08 261 ASP A CA 1
ATOM 1713 C C . ASP A 1 261 ? 84.079 85.444 104.307 1.00 114.08 261 ASP A C 1
ATOM 1714 O O . ASP A 1 261 ? 83.083 84.885 103.843 1.00 114.08 261 ASP A O 1
ATOM 1719 N N . LEU A 1 262 ? 84.745 86.400 103.670 1.00 121.21 262 LEU A N 1
ATOM 1720 C CA . LEU A 1 262 ? 84.360 86.810 102.329 1.00 121.21 262 LEU A CA 1
ATOM 1721 C C . LEU A 1 262 ? 84.730 85.720 101.325 1.00 121.21 262 LEU A C 1
ATOM 1722 O O . LEU A 1 262 ? 85.671 84.952 101.562 1.00 121.21 262 LEU A O 1
ATOM 1727 N N . PRO A 1 263 ? 84.012 85.615 100.205 1.00 125.80 263 PRO A N 1
ATOM 1728 C CA . PRO A 1 263 ? 84.352 84.585 99.208 1.00 125.80 263 PRO A CA 1
ATOM 1729 C C . PRO A 1 263 ? 85.753 84.722 98.638 1.00 125.80 263 PRO A C 1
ATOM 1730 O O . PRO A 1 263 ? 86.353 83.715 98.242 1.00 125.80 263 PRO A O 1
ATOM 1734 N N . HIS A 1 264 ? 86.295 85.940 98.581 1.00 128.78 264 HIS A N 1
ATOM 1735 C CA . HIS A 1 264 ? 87.622 86.133 98.003 1.00 128.78 264 HIS A CA 1
ATOM 1736 C C . HIS A 1 264 ? 88.712 85.608 98.930 1.00 128.78 264 HIS A C 1
ATOM 1737 O O . HIS A 1 264 ? 89.801 85.240 98.474 1.00 128.78 264 HIS A O 1
ATOM 1744 N N . VAL A 1 265 ? 88.434 85.546 100.229 1.00 125.84 265 VAL A N 1
ATOM 1745 C CA . VAL A 1 265 ? 89.445 85.159 101.209 1.00 125.84 265 VAL A CA 1
ATOM 1746 C C . VAL A 1 265 ? 89.375 83.670 101.526 1.00 125.84 265 VAL A C 1
ATOM 1747 O O . VAL A 1 265 ? 90.397 83.043 101.816 1.00 125.84 265 VAL A O 1
ATOM 1751 N N . ILE A 1 266 ? 88.178 83.082 101.451 1.00 127.77 266 ILE A N 1
ATOM 1752 C CA . ILE A 1 266 ? 87.981 81.698 101.878 1.00 127.77 266 ILE A CA 1
ATOM 1753 C C . ILE A 1 266 ? 88.783 80.717 101.031 1.00 127.77 266 ILE A C 1
ATOM 1754 O O . ILE A 1 266 ? 89.081 79.604 101.480 1.00 127.77 266 ILE A O 1
ATOM 1759 N N . LYS A 1 267 ? 89.130 81.094 99.798 1.00 129.91 267 LYS A N 1
ATOM 1760 C CA . LYS A 1 267 ? 89.799 80.159 98.899 1.00 129.91 267 LYS A CA 1
ATOM 1761 C C . LYS A 1 267 ? 91.156 79.712 99.433 1.00 129.91 267 LYS A C 1
ATOM 1762 O O . LYS A 1 267 ? 91.600 78.602 99.121 1.00 129.91 267 LYS A O 1
ATOM 1768 N N . HIS A 1 268 ? 91.809 80.535 100.252 1.00 132.65 268 HIS A N 1
ATOM 1769 C CA . HIS A 1 268 ? 93.113 80.193 100.805 1.00 132.65 268 HIS A CA 1
ATOM 1770 C C . HIS A 1 268 ? 93.029 79.358 102.078 1.00 132.65 268 HIS A C 1
ATOM 1771 O O . HIS A 1 268 ? 94.075 79.024 102.644 1.00 132.65 268 HIS A O 1
ATOM 1778 N N . ALA A 1 269 ? 91.827 79.021 102.544 1.00 135.01 269 ALA A N 1
ATOM 1779 C CA . ALA A 1 269 ? 91.686 78.348 103.829 1.00 135.01 269 ALA A CA 1
ATOM 1780 C C . ALA A 1 269 ? 92.281 76.945 103.790 1.00 135.01 269 ALA A C 1
ATOM 1781 O O . ALA A 1 269 ? 92.111 76.203 102.819 1.00 135.01 269 ALA A O 1
ATOM 1783 N N . LYS A 1 270 ? 92.983 76.588 104.860 1.00 137.59 270 LYS A N 1
ATOM 1784 C CA . LYS A 1 270 ? 93.551 75.250 104.980 1.00 137.59 270 LYS A CA 1
ATOM 1785 C C . LYS A 1 270 ? 92.490 74.276 105.480 1.00 137.59 270 LYS A C 1
ATOM 1786 O O . LYS A 1 270 ? 91.830 74.553 106.489 1.00 137.59 270 LYS A O 1
ATOM 1792 N N . PRO A 1 271 ? 92.286 73.144 104.808 1.00 134.18 271 PRO A N 1
ATOM 1793 C CA . PRO A 1 271 ? 91.302 72.160 105.288 1.00 134.18 271 PRO A CA 1
ATOM 1794 C C . PRO A 1 271 ? 91.688 71.615 106.655 1.00 134.18 271 PRO A C 1
ATOM 1795 O O . PRO A 1 271 ? 92.829 71.207 106.883 1.00 134.18 271 PRO A O 1
ATOM 1799 N N . TYR A 1 272 ? 90.720 71.608 107.567 1.00 130.34 272 TYR A N 1
ATOM 1800 C CA . TYR A 1 272 ? 90.930 71.164 108.937 1.00 130.34 272 TYR A CA 1
ATOM 1801 C C . TYR A 1 272 ? 89.583 70.704 109.469 1.00 130.34 272 TYR A C 1
ATOM 1802 O O . TYR A 1 272 ? 88.638 71.500 109.519 1.00 130.34 272 TYR A O 1
ATOM 1811 N N . PRO A 1 273 ? 89.455 69.434 109.856 1.00 129.43 273 PRO A N 1
ATOM 1812 C CA . PRO A 1 273 ? 88.155 68.938 110.323 1.00 129.43 273 PRO A CA 1
ATOM 1813 C C . PRO A 1 273 ? 87.678 69.682 111.561 1.00 129.43 273 PRO A C 1
ATOM 1814 O O . PRO A 1 273 ? 88.464 70.038 112.441 1.00 129.43 273 PRO A O 1
ATOM 1818 N N . GLY A 1 274 ? 86.365 69.909 111.622 1.00 125.57 274 GLY A N 1
ATOM 1819 C CA . GLY A 1 274 ? 85.762 70.698 112.671 1.00 125.57 274 GLY A CA 1
ATOM 1820 C C . GLY A 1 274 ? 85.547 72.154 112.328 1.00 125.57 274 GLY A C 1
ATOM 1821 O O . GLY A 1 274 ? 84.762 72.826 113.007 1.00 125.57 274 GLY A O 1
ATOM 1822 N N . LEU A 1 275 ? 86.216 72.666 111.298 1.00 125.21 275 LEU A N 1
ATOM 1823 C CA . LEU A 1 275 ? 86.067 74.060 110.886 1.00 125.21 275 LEU A CA 1
ATOM 1824 C C . LEU A 1 275 ? 85.293 74.093 109.575 1.00 125.21 275 LEU A C 1
ATOM 1825 O O . LEU A 1 275 ? 85.840 73.798 108.509 1.00 125.21 275 LEU A O 1
ATOM 1830 N N . GLU A 1 276 ? 84.014 74.453 109.645 1.00 127.97 276 GLU A N 1
ATOM 1831 C CA . GLU A 1 276 ? 83.205 74.606 108.438 1.00 127.97 276 GLU A CA 1
ATOM 1832 C C . GLU A 1 276 ? 83.427 75.998 107.861 1.00 127.97 276 GLU A C 1
ATOM 1833 O O . GLU A 1 276 ? 83.039 76.999 108.469 1.00 127.97 276 GLU A O 1
ATOM 1839 N N . HIS A 1 277 ? 84.058 76.069 106.694 1.00 124.92 277 HIS A N 1
ATOM 1840 C CA . HIS A 1 277 ? 84.359 77.351 106.071 1.00 124.92 277 HIS A CA 1
ATOM 1841 C C . HIS A 1 277 ? 83.157 77.815 105.256 1.00 124.92 277 HIS A C 1
ATOM 1842 O O . HIS A 1 277 ? 82.692 77.098 104.364 1.00 124.92 277 HIS A O 1
ATOM 1849 N N . VAL A 1 278 ? 82.654 79.010 105.561 1.00 119.07 278 VAL A N 1
ATOM 1850 C CA . VAL A 1 278 ? 81.490 79.576 104.890 1.00 119.07 278 VAL A CA 1
ATOM 1851 C C . VAL A 1 278 ? 81.873 80.941 104.334 1.00 119.07 278 VAL A C 1
ATOM 1852 O O . VAL A 1 278 ? 82.307 81.828 105.084 1.00 119.07 278 VAL A O 1
ATOM 1856 N N . GLY A 1 279 ? 81.709 81.105 103.023 1.00 117.65 279 GLY A N 1
ATOM 1857 C CA . GLY A 1 279 ? 82.004 82.372 102.380 1.00 117.65 279 GLY A CA 1
ATOM 1858 C C . GLY A 1 279 ? 80.736 83.175 102.170 1.00 117.65 279 GLY A C 1
ATOM 1859 O O . GLY A 1 279 ? 79.694 82.627 101.795 1.00 117.65 279 GLY A O 1
ATOM 1860 N N . GLY A 1 280 ? 80.821 84.475 102.414 1.00 114.66 280 GLY A N 1
ATOM 1861 C CA . GLY A 1 280 ? 79.661 85.333 102.264 1.00 114.66 280 GLY A CA 1
ATOM 1862 C C . GLY A 1 280 ? 79.992 86.743 102.693 1.00 114.66 280 GLY A C 1
ATOM 1863 O O . GLY A 1 280 ? 81.143 87.076 102.993 1.00 114.66 280 GLY A O 1
ATOM 1864 N N . ASP A 1 281 ? 78.955 87.573 102.724 1.00 110.58 281 ASP A N 1
ATOM 1865 C CA . ASP A 1 281 ? 79.074 88.975 103.100 1.00 110.58 281 ASP A CA 1
ATOM 1866 C C . ASP A 1 281 ? 78.561 89.136 104.524 1.00 110.58 281 ASP A C 1
ATOM 1867 O O . ASP A 1 281 ? 77.464 88.668 104.849 1.00 110.58 281 ASP A O 1
ATOM 1872 N N . MET A 1 282 ? 79.359 89.792 105.370 1.00 103.81 282 MET A N 1
ATOM 1873 C CA . MET A 1 282 ? 78.973 89.984 106.764 1.00 103.81 282 MET A CA 1
ATOM 1874 C C . MET A 1 282 ? 77.717 90.833 106.890 1.00 103.81 282 MET A C 1
ATOM 1875 O O . MET A 1 282 ? 76.930 90.646 107.825 1.00 103.81 282 MET A O 1
ATOM 1880 N N . PHE A 1 283 ? 77.511 91.769 105.965 1.00 101.93 283 PHE A N 1
ATOM 1881 C CA . PHE A 1 283 ? 76.390 92.694 106.048 1.00 101.93 283 PHE A CA 1
ATOM 1882 C C . PHE A 1 283 ? 75.092 92.119 105.497 1.00 101.93 283 PHE A C 1
ATOM 1883 O O . PHE A 1 283 ? 74.053 92.778 105.602 1.00 101.93 283 PHE A O 1
ATOM 1891 N N . GLU A 1 284 ? 75.120 90.920 104.917 1.00 110.79 284 GLU A N 1
ATOM 1892 C CA . GLU A 1 284 ? 73.922 90.300 104.364 1.00 110.79 284 GLU A CA 1
ATOM 1893 C C . GLU A 1 284 ? 73.306 89.270 105.303 1.00 110.79 284 GLU A C 1
ATOM 1894 O O . GLU A 1 284 ? 72.140 89.400 105.685 1.00 110.79 284 GLU A O 1
ATOM 1900 N N . SER A 1 285 ? 74.068 88.248 105.685 1.00 113.48 285 SER A N 1
ATOM 1901 C CA . SER A 1 285 ? 73.564 87.218 106.582 1.00 113.48 285 SER A CA 1
ATOM 1902 C C . SER A 1 285 ? 74.739 86.579 107.305 1.00 113.48 285 SER A C 1
ATOM 1903 O O . SER A 1 285 ? 75.876 86.609 106.828 1.00 113.48 285 SER A O 1
ATOM 1906 N N . VAL A 1 286 ? 74.446 86.000 108.466 1.00 111.20 286 VAL A N 1
ATOM 1907 C CA . VAL A 1 286 ? 75.453 85.323 109.280 1.00 111.20 286 VAL A CA 1
ATOM 1908 C C . VAL A 1 286 ? 74.964 83.909 109.572 1.00 111.20 286 VAL A C 1
ATOM 1909 O O . VAL A 1 286 ? 73.775 83.719 109.868 1.00 111.20 286 VAL A O 1
ATOM 1913 N N . PRO A 1 287 ? 75.825 82.895 109.488 1.00 111.41 287 PRO A N 1
ATOM 1914 C CA . PRO A 1 287 ? 75.393 81.533 109.821 1.00 111.41 287 PRO A CA 1
ATOM 1915 C C . PRO A 1 287 ? 74.934 81.427 111.267 1.00 111.41 287 PRO A C 1
ATOM 1916 O O . PRO A 1 287 ? 75.450 82.102 112.160 1.00 111.41 287 PRO A O 1
ATOM 1920 N N . LYS A 1 288 ? 73.946 80.564 111.487 1.00 111.95 288 LYS A N 1
ATOM 1921 C CA . LYS A 1 288 ? 73.359 80.409 112.809 1.00 111.95 288 LYS A CA 1
ATOM 1922 C C . LYS A 1 288 ? 74.333 79.727 113.765 1.00 111.95 288 LYS A C 1
ATOM 1923 O O . LYS A 1 288 ? 75.108 78.848 113.381 1.00 111.95 288 LYS A O 1
ATOM 1929 N N . GLY A 1 289 ? 74.282 80.145 115.024 1.00 108.40 289 GLY A N 1
ATOM 1930 C CA . GLY A 1 289 ? 75.130 79.561 116.048 1.00 108.40 289 GLY A CA 1
ATOM 1931 C C . GLY A 1 289 ? 74.729 80.088 117.407 1.00 108.40 289 GLY A C 1
ATOM 1932 O O . GLY A 1 289 ? 74.010 81.085 117.529 1.00 108.40 289 GLY A O 1
ATOM 1933 N N . ASP A 1 290 ? 75.212 79.396 118.439 1.00 110.56 290 ASP A N 1
ATOM 1934 C CA . ASP A 1 290 ? 74.894 79.766 119.812 1.00 110.56 290 ASP A CA 1
ATOM 1935 C C . ASP A 1 290 ? 75.779 80.882 120.352 1.00 110.56 290 ASP A C 1
ATOM 1936 O O . ASP A 1 290 ? 75.465 81.438 121.410 1.00 110.56 290 ASP A O 1
ATOM 1941 N N . ALA A 1 291 ? 76.867 81.219 119.664 1.00 99.11 291 ALA A N 1
ATOM 1942 C CA . ALA A 1 291 ? 77.739 82.303 120.089 1.00 99.11 291 ALA A CA 1
ATOM 1943 C C . ALA A 1 291 ? 78.486 82.841 118.879 1.00 99.11 291 ALA A C 1
ATOM 1944 O O . ALA A 1 291 ? 78.862 82.086 117.975 1.00 99.11 291 ALA A O 1
ATOM 1946 N N . ILE A 1 292 ? 78.693 84.156 118.871 1.00 85.51 292 ILE A N 1
ATOM 1947 C CA . ILE A 1 292 ? 79.358 84.843 117.768 1.00 85.51 292 ILE A CA 1
ATOM 1948 C C . ILE A 1 292 ? 80.617 85.515 118.295 1.00 85.51 292 ILE A C 1
ATOM 1949 O O . ILE A 1 292 ? 80.546 86.376 119.178 1.00 85.51 292 ILE A O 1
ATOM 1954 N N . PHE A 1 293 ? 81.761 85.138 117.733 1.00 76.93 293 PHE A N 1
ATOM 1955 C CA . PHE A 1 293 ? 83.061 85.652 118.137 1.00 76.93 293 PHE A CA 1
ATOM 1956 C C . PHE A 1 293 ? 83.542 86.683 117.126 1.00 76.93 293 PHE A C 1
ATOM 1957 O O . PHE A 1 293 ? 83.371 86.507 115.914 1.00 76.93 293 PHE A O 1
ATOM 1965 N N . MET A 1 294 ? 84.120 87.774 117.628 1.00 72.32 294 MET A N 1
ATOM 1966 C CA . MET A 1 294 ? 84.659 88.805 116.749 1.00 72.32 294 MET A CA 1
ATOM 1967 C C . MET A 1 294 ? 85.795 89.530 117.453 1.00 72.32 294 MET A C 1
ATOM 1968 O O . MET A 1 294 ? 85.669 89.898 118.625 1.00 72.32 294 MET A O 1
ATOM 1973 N N . LYS A 1 295 ? 86.898 89.729 116.735 1.00 64.97 295 LYS A N 1
ATOM 1974 C CA . LYS A 1 295 ? 88.092 90.371 117.270 1.00 64.97 295 LYS A CA 1
ATOM 1975 C C . LYS A 1 295 ? 88.353 91.656 116.495 1.00 64.97 295 LYS A C 1
ATOM 1976 O O . LYS A 1 295 ? 88.862 91.617 115.370 1.00 64.97 295 LYS A O 1
ATOM 1982 N N . GLY A 1 296 ? 88.005 92.789 117.097 1.00 66.83 296 GLY A N 1
ATOM 1983 C CA . GLY A 1 296 ? 88.329 94.084 116.535 1.00 66.83 296 GLY A CA 1
ATOM 1984 C C . GLY A 1 296 ? 87.636 94.405 115.227 1.00 66.83 296 GLY A C 1
ATOM 1985 O O . GLY A 1 296 ? 88.102 95.259 114.467 1.00 66.83 296 GLY A O 1
ATOM 1986 N N . VAL A 1 297 ? 86.526 93.723 114.944 1.00 70.86 297 VAL A N 1
ATOM 1987 C CA . VAL A 1 297 ? 85.776 94.015 113.728 1.00 70.86 297 VAL A CA 1
ATOM 1988 C C . VAL A 1 297 ? 85.076 95.366 113.841 1.00 70.86 297 VAL A C 1
ATOM 1989 O O . VAL A 1 297 ? 85.017 96.132 112.871 1.00 70.86 297 VAL A O 1
ATOM 1993 N N . LEU A 1 298 ? 84.556 95.688 115.029 1.00 67.32 298 LEU A N 1
ATOM 1994 C CA . LEU A 1 298 ? 83.718 96.873 115.186 1.00 67.32 298 LEU A CA 1
ATOM 1995 C C . LEU A 1 298 ? 84.475 98.170 114.922 1.00 67.32 298 LEU A C 1
ATOM 1996 O O . LEU A 1 298 ? 83.910 99.097 114.331 1.00 67.32 298 LEU A O 1
ATOM 2001 N N . HIS A 1 299 ? 85.737 98.270 115.340 1.00 64.72 299 HIS A N 1
ATOM 2002 C CA . HIS A 1 299 ? 86.445 99.531 115.158 1.00 64.72 299 HIS A CA 1
ATOM 2003 C C . HIS A 1 299 ? 86.846 99.779 113.711 1.00 64.72 299 HIS A C 1
ATOM 2004 O O . HIS A 1 299 ? 87.353 100.863 113.403 1.00 64.72 299 HIS A O 1
ATOM 2011 N N . ASP A 1 300 ? 86.631 98.811 112.821 1.00 71.30 300 ASP A N 1
ATOM 2012 C CA . ASP A 1 300 ? 86.975 98.960 111.414 1.00 71.30 300 ASP A CA 1
ATOM 2013 C C . ASP A 1 300 ? 85.847 99.560 110.586 1.00 71.30 300 ASP A C 1
ATOM 2014 O O . ASP A 1 300 ? 86.007 99.706 109.370 1.00 71.30 300 ASP A O 1
ATOM 2019 N N . TRP A 1 301 ? 84.720 99.909 111.203 1.00 75.49 301 TRP A N 1
ATOM 2020 C CA . TRP A 1 301 ? 83.545 100.372 110.481 1.00 75.49 301 TRP A CA 1
ATOM 2021 C C . TRP A 1 301 ? 82.918 101.562 111.195 1.00 75.49 301 TRP A C 1
ATOM 2022 O O . TRP A 1 301 ? 83.136 101.786 112.389 1.00 75.49 301 TRP A O 1
ATOM 2033 N N . SER A 1 302 ? 82.131 102.324 110.441 1.00 79.63 302 SER A N 1
ATOM 2034 C CA . SER A 1 302 ? 81.423 103.469 110.991 1.00 79.63 302 SER A CA 1
ATOM 2035 C C . SER A 1 302 ? 80.265 103.012 111.876 1.00 79.63 302 SER A C 1
ATOM 2036 O O . SER A 1 302 ? 79.928 101.828 111.945 1.00 79.63 302 SER A O 1
ATOM 2039 N N . ASP A 1 303 ? 79.650 103.982 112.559 1.00 82.89 303 ASP A N 1
ATOM 2040 C CA . ASP A 1 303 ? 78.581 103.671 113.501 1.00 82.89 303 ASP A CA 1
ATOM 2041 C C . ASP A 1 303 ? 77.363 103.052 112.829 1.00 82.89 303 ASP A C 1
ATOM 2042 O O . ASP A 1 303 ? 76.732 102.168 113.417 1.00 82.89 303 ASP A O 1
ATOM 2047 N N . ASP A 1 304 ? 77.013 103.494 111.621 1.00 88.25 304 ASP A N 1
ATOM 2048 C CA . ASP A 1 304 ? 75.849 102.935 110.940 1.00 88.25 304 ASP A CA 1
ATOM 2049 C C . ASP A 1 304 ? 76.095 101.491 110.517 1.00 88.25 304 ASP A C 1
ATOM 2050 O O . ASP A 1 304 ? 75.235 100.622 110.709 1.00 88.25 304 ASP A O 1
ATOM 2055 N N . LEU A 1 305 ? 77.268 101.216 109.944 1.00 88.15 305 LEU A N 1
ATOM 2056 C CA . LEU A 1 305 ? 77.583 99.854 109.532 1.00 88.15 305 LEU A CA 1
ATOM 2057 C C . LEU A 1 305 ? 77.715 98.922 110.728 1.00 88.15 305 LEU A C 1
ATOM 2058 O O . LEU A 1 305 ? 77.337 97.751 110.639 1.00 88.15 305 LEU A O 1
ATOM 2063 N N . CYS A 1 306 ? 78.249 99.415 111.848 1.00 86.01 306 CYS A N 1
ATOM 2064 C CA . CYS A 1 306 ? 78.318 98.591 113.051 1.00 86.01 306 CYS A CA 1
ATOM 2065 C C . CYS A 1 306 ? 76.926 98.225 113.547 1.00 86.01 306 CYS A C 1
ATOM 2066 O O . CYS A 1 306 ? 76.676 97.075 113.928 1.00 86.01 306 CYS A O 1
ATOM 2069 N N . LEU A 1 307 ? 76.005 99.191 113.550 1.00 90.60 307 LEU A N 1
ATOM 2070 C CA . LEU A 1 307 ? 74.635 98.905 113.959 1.00 90.60 307 LEU A CA 1
ATOM 2071 C C . LEU A 1 307 ? 73.986 97.906 113.010 1.00 90.60 307 LEU A C 1
ATOM 2072 O O . LEU A 1 307 ? 73.280 96.991 113.449 1.00 90.60 307 LEU A O 1
ATOM 2077 N N . LYS A 1 308 ? 74.224 98.059 111.706 1.00 95.12 308 LYS A N 1
ATOM 2078 C CA . LYS A 1 308 ? 73.675 97.117 110.735 1.00 95.12 308 LYS A CA 1
ATOM 2079 C C . LYS A 1 308 ? 74.219 95.711 110.963 1.00 95.12 308 LYS A C 1
ATOM 2080 O O . LYS A 1 308 ? 73.475 94.726 110.904 1.00 95.12 308 LYS A O 1
ATOM 2086 N N . LEU A 1 309 ? 75.524 95.601 111.224 1.00 95.19 309 LEU A N 1
ATOM 2087 C CA . LEU A 1 309 ? 76.135 94.298 111.466 1.00 95.19 309 LEU A CA 1
ATOM 2088 C C . LEU A 1 309 ? 75.582 93.659 112.734 1.00 95.19 309 LEU A C 1
ATOM 2089 O O . LEU A 1 309 ? 75.298 92.456 112.764 1.00 95.19 309 LEU A O 1
ATOM 2094 N N . LEU A 1 310 ? 75.428 94.451 113.798 1.00 95.25 310 LEU A N 1
ATOM 2095 C CA . LEU A 1 310 ? 74.874 93.913 115.035 1.00 95.25 310 LEU A CA 1
ATOM 2096 C C . LEU A 1 310 ? 73.431 93.461 114.842 1.00 95.25 310 LEU A C 1
ATOM 2097 O O . LEU A 1 310 ? 73.031 92.411 115.354 1.00 95.25 310 LEU A O 1
ATOM 2102 N N . LYS A 1 311 ? 72.636 94.236 114.100 1.00 98.54 311 LYS A N 1
ATOM 2103 C CA . LYS A 1 311 ? 71.261 93.827 113.829 1.00 98.54 311 LYS A CA 1
ATOM 2104 C C . LYS A 1 311 ? 71.206 92.555 112.993 1.00 98.54 311 LYS A C 1
ATOM 2105 O O . LYS A 1 311 ? 70.357 91.689 113.238 1.00 98.54 311 LYS A O 1
ATOM 2111 N N . ASN A 1 312 ? 72.089 92.426 112.000 1.00 104.99 312 ASN A N 1
ATOM 2112 C CA . ASN A 1 312 ? 72.141 91.200 111.210 1.00 104.99 312 ASN A CA 1
ATOM 2113 C C . ASN A 1 312 ? 72.525 90.005 112.072 1.00 104.99 312 ASN A C 1
ATOM 2114 O O . ASN A 1 312 ? 71.952 88.919 111.932 1.00 104.99 312 ASN A O 1
ATOM 2119 N N . CYS A 1 313 ? 73.497 90.188 112.968 1.00 105.28 313 CYS A N 1
ATOM 2120 C CA . CYS A 1 313 ? 73.910 89.102 113.849 1.00 105.28 313 CYS A CA 1
ATOM 2121 C C . CYS A 1 313 ? 72.805 88.745 114.837 1.00 105.28 313 CYS A C 1
ATOM 2122 O O . CYS A 1 313 ? 72.693 87.591 115.267 1.00 105.28 313 CYS A O 1
ATOM 2125 N N . TYR A 1 314 ? 71.981 89.729 115.207 1.00 105.06 314 TYR A N 1
ATOM 2126 C CA . TYR A 1 314 ? 70.861 89.486 116.113 1.00 105.06 314 TYR A CA 1
ATOM 2127 C C . TYR A 1 314 ? 69.924 88.408 115.584 1.00 105.06 314 TYR A C 1
ATOM 2128 O O . TYR A 1 314 ? 69.348 87.646 116.369 1.00 105.06 314 TYR A O 1
ATOM 2137 N N . LYS A 1 315 ? 69.758 88.327 114.263 1.00 110.27 315 LYS A N 1
ATOM 2138 C CA . LYS A 1 315 ? 68.854 87.350 113.672 1.00 110.27 315 LYS A CA 1
ATOM 2139 C C . LYS A 1 315 ? 69.409 85.933 113.701 1.00 110.27 315 LYS A C 1
ATOM 2140 O O . LYS A 1 315 ? 68.629 84.980 113.807 1.00 110.27 315 LYS A O 1
ATOM 2146 N N . ALA A 1 316 ? 70.730 85.770 113.607 1.00 109.69 316 ALA A N 1
ATOM 2147 C CA . ALA A 1 316 ? 71.316 84.434 113.559 1.00 109.69 316 ALA A CA 1
ATOM 2148 C C . ALA A 1 316 ? 71.235 83.729 114.908 1.00 109.69 316 ALA A C 1
ATOM 2149 O O . ALA A 1 316 ? 71.041 82.510 114.960 1.00 109.69 316 ALA A O 1
ATOM 2151 N N . LEU A 1 317 ? 71.387 84.471 116.001 1.00 107.57 317 LEU A N 1
ATOM 2152 C CA . LEU A 1 317 ? 71.395 83.862 117.320 1.00 107.57 317 LEU A CA 1
ATOM 2153 C C . LEU A 1 317 ? 70.013 83.321 117.682 1.00 107.57 317 LEU A C 1
ATOM 2154 O O . LEU A 1 317 ? 68.990 83.858 117.249 1.00 107.57 317 LEU A O 1
ATOM 2159 N N . PRO A 1 318 ? 69.958 82.253 118.480 1.00 113.16 318 PRO A N 1
ATOM 2160 C CA . PRO A 1 318 ? 68.670 81.779 119.003 1.00 113.16 318 PRO A CA 1
ATOM 2161 C C . PRO A 1 318 ? 68.137 82.689 120.098 1.00 113.16 318 PRO A C 1
ATOM 2162 O O . PRO A 1 318 ? 68.671 83.781 120.314 1.00 113.16 318 PRO A O 1
ATOM 2166 N N . ASP A 1 319 ? 67.076 82.252 120.783 1.00 119.14 319 ASP A N 1
ATOM 2167 C CA . ASP A 1 319 ? 66.442 83.078 121.807 1.00 119.14 319 ASP A CA 1
ATOM 2168 C C . ASP A 1 319 ? 67.424 83.543 122.875 1.00 119.14 319 ASP A C 1
ATOM 2169 O O . ASP A 1 319 ? 67.218 84.608 123.467 1.00 119.14 319 ASP A O 1
ATOM 2174 N N . ASN A 1 320 ? 68.479 82.775 123.136 1.00 117.77 320 ASN A N 1
ATOM 2175 C CA . ASN A 1 320 ? 69.551 83.204 124.021 1.00 117.77 320 ASN A CA 1
ATOM 2176 C C . ASN A 1 320 ? 70.885 82.934 123.342 1.00 117.77 320 ASN A C 1
ATOM 2177 O O . ASN A 1 320 ? 71.041 81.948 122.618 1.00 117.77 320 ASN A O 1
ATOM 2182 N N . GLY A 1 321 ? 71.844 83.819 123.579 1.00 107.93 321 GLY A N 1
ATOM 2183 C CA . GLY A 1 321 ? 73.136 83.696 122.937 1.00 107.93 321 GLY A CA 1
ATOM 2184 C C . GLY A 1 321 ? 74.095 84.749 123.444 1.00 107.93 321 GLY A C 1
ATOM 2185 O O . GLY A 1 321 ? 73.749 85.597 124.272 1.00 107.93 321 GLY A O 1
ATOM 2186 N N . LYS A 1 322 ? 75.319 84.677 122.924 1.00 95.91 322 LYS A N 1
ATOM 2187 C CA . LYS A 1 322 ? 76.402 85.543 123.361 1.00 95.91 322 LYS A CA 1
ATOM 2188 C C . LYS A 1 322 ? 77.136 86.131 122.166 1.00 95.91 322 LYS A C 1
ATOM 2189 O O . LYS A 1 322 ? 77.315 85.473 121.133 1.00 95.91 322 LYS A O 1
ATOM 2195 N N . ILE A 1 323 ? 77.568 87.379 122.325 1.00 88.41 323 ILE A N 1
ATOM 2196 C CA . ILE A 1 323 ? 78.493 88.020 121.402 1.00 88.41 323 ILE A CA 1
ATOM 2197 C C . ILE A 1 323 ? 79.786 88.275 122.163 1.00 88.41 323 ILE A C 1
ATOM 2198 O O . ILE A 1 323 ? 79.811 89.081 123.100 1.00 88.41 323 ILE A O 1
ATOM 2203 N N . ILE A 1 324 ? 80.850 87.586 121.771 1.00 75.92 324 ILE A N 1
ATOM 2204 C CA . ILE A 1 324 ? 82.155 87.717 122.414 1.00 75.92 324 ILE A CA 1
ATOM 2205 C C . ILE A 1 324 ? 82.980 88.631 121.516 1.00 75.92 324 ILE A C 1
ATOM 2206 O O . ILE A 1 324 ? 83.501 88.221 120.475 1.00 75.92 324 ILE A O 1
ATOM 2211 N N . ALA A 1 325 ? 83.102 89.890 121.925 1.00 68.31 325 ALA A N 1
ATOM 2212 C CA . ALA A 1 325 ? 83.837 90.886 121.162 1.00 68.31 325 ALA A CA 1
ATOM 2213 C C . ALA A 1 325 ? 85.121 91.233 121.903 1.00 68.31 325 ALA A C 1
ATOM 2214 O O . ALA A 1 325 ? 85.085 91.611 123.079 1.00 68.31 325 ALA A O 1
ATOM 2216 N N . VAL A 1 326 ? 86.248 91.097 121.221 1.00 65.50 326 VAL A N 1
ATOM 2217 C CA . VAL A 1 326 ? 87.529 91.536 121.757 1.00 65.50 326 VAL A CA 1
ATOM 2218 C C . VAL A 1 326 ? 87.775 92.952 121.261 1.00 65.50 326 VAL A C 1
ATOM 2219 O O . VAL A 1 326 ? 87.981 93.170 120.063 1.00 65.50 326 VAL A O 1
ATOM 2223 N N . GLU A 1 327 ? 87.752 93.920 122.174 1.00 65.40 327 GLU A N 1
ATOM 2224 C CA . GLU A 1 327 ? 87.809 95.317 121.782 1.00 65.40 327 GLU A CA 1
ATOM 2225 C C . GLU A 1 327 ? 88.810 96.054 122.657 1.00 65.40 327 GLU A C 1
ATOM 2226 O O . GLU A 1 327 ? 89.547 95.456 123.443 1.00 65.40 327 GLU A O 1
ATOM 2232 N N . ARG A 1 328 ? 88.833 97.373 122.501 1.00 57.89 328 ARG A N 1
ATOM 2233 C CA . ARG A 1 328 ? 89.715 98.244 123.258 1.00 57.89 328 ARG A CA 1
ATOM 2234 C C . ARG A 1 328 ? 88.954 99.510 123.619 1.00 57.89 328 ARG A C 1
ATOM 2235 O O . ARG A 1 328 ? 88.319 100.127 122.760 1.00 57.89 328 ARG A O 1
ATOM 2243 N N . ILE A 1 329 ? 89.025 99.896 124.889 1.00 53.91 329 ILE A N 1
ATOM 2244 C CA . ILE A 1 329 ? 88.144 100.911 125.454 1.00 53.91 329 ILE A CA 1
ATOM 2245 C C . ILE A 1 329 ? 88.928 102.202 125.640 1.00 53.91 329 ILE A C 1
ATOM 2246 O O . ILE A 1 329 ? 89.935 102.231 126.356 1.00 53.91 329 ILE A O 1
ATOM 2251 N N . LEU A 1 330 ? 88.460 103.266 124.998 1.00 53.10 330 LEU A N 1
ATOM 2252 C CA . LEU A 1 330 ? 89.048 104.585 125.194 1.00 53.10 330 LEU A CA 1
ATOM 2253 C C . LEU A 1 330 ? 88.612 105.153 126.539 1.00 53.10 330 LEU A C 1
ATOM 2254 O O . LEU A 1 330 ? 87.409 105.218 126.816 1.00 53.10 330 LEU A O 1
ATOM 2259 N N . PRO A 1 331 ? 89.540 105.571 127.394 1.00 55.61 331 PRO A N 1
ATOM 2260 C CA . PRO A 1 331 ? 89.140 106.267 128.619 1.00 55.61 331 PRO A CA 1
ATOM 2261 C C . PRO A 1 331 ? 88.491 107.602 128.296 1.00 55.61 331 PRO A C 1
ATOM 2262 O O . PRO A 1 331 ? 88.812 108.252 127.299 1.00 55.61 331 PRO A O 1
ATOM 2266 N N . GLU A 1 332 ? 87.556 108.008 129.158 1.00 68.01 332 GLU A N 1
ATOM 2267 C CA . GLU A 1 332 ? 86.804 109.233 128.913 1.00 68.01 332 GLU A CA 1
ATOM 2268 C C . GLU A 1 332 ? 87.673 110.481 128.991 1.00 68.01 332 GLU A C 1
ATOM 2269 O O . GLU A 1 332 ? 87.309 111.508 128.409 1.00 68.01 332 GLU A O 1
ATOM 2275 N N . MET A 1 333 ? 88.805 110.419 129.685 1.00 60.41 333 MET A N 1
ATOM 2276 C CA . MET A 1 333 ? 89.687 111.564 129.825 1.00 60.41 333 MET A CA 1
ATOM 2277 C C . MET A 1 333 ? 91.103 111.196 129.400 1.00 60.41 333 MET A C 1
ATOM 2278 O O . MET A 1 333 ? 91.519 110.043 129.548 1.00 60.41 333 MET A O 1
ATOM 2283 N N . PRO A 1 334 ? 91.870 112.150 128.873 1.00 49.66 334 PRO A N 1
ATOM 2284 C CA . PRO A 1 334 ? 93.234 111.837 128.400 1.00 49.66 334 PRO A CA 1
ATOM 2285 C C . PRO A 1 334 ? 94.229 111.688 129.545 1.00 49.66 334 PRO A C 1
ATOM 2286 O O . PRO A 1 334 ? 95.128 112.506 129.758 1.00 49.66 334 PRO A O 1
ATOM 2290 N N . ASN A 1 335 ? 94.070 110.615 130.313 1.00 52.51 335 ASN A N 1
ATOM 2291 C CA . ASN A 1 335 ? 95.011 110.322 131.380 1.00 52.51 335 ASN A CA 1
ATOM 2292 C C . ASN A 1 335 ? 96.329 109.813 130.803 1.00 52.51 335 ASN A C 1
ATOM 2293 O O . ASN A 1 335 ? 96.387 109.262 129.701 1.00 52.51 335 ASN A O 1
ATOM 2298 N N . SER A 1 336 ? 97.402 110.004 131.571 1.00 49.12 336 SER A N 1
ATOM 2299 C CA . SER A 1 336 ? 98.732 109.617 131.117 1.00 49.12 336 SER A CA 1
ATOM 2300 C C . SER A 1 336 ? 98.955 108.111 131.135 1.00 49.12 336 SER A C 1
ATOM 2301 O O . SER A 1 336 ? 99.983 107.652 130.628 1.00 49.12 336 SER A O 1
ATOM 2304 N N . ALA A 1 337 ? 98.033 107.336 131.701 1.00 52.05 337 ALA A N 1
ATOM 2305 C CA . ALA A 1 337 ? 98.214 105.898 131.837 1.00 52.05 337 ALA A CA 1
ATOM 2306 C C . ALA A 1 337 ? 97.755 105.109 130.617 1.00 52.05 337 ALA A C 1
ATOM 2307 O O . ALA A 1 337 ? 97.922 103.885 130.595 1.00 52.05 337 ALA A O 1
ATOM 2309 N N . GLY A 1 338 ? 97.184 105.764 129.613 1.00 42.74 338 GLY A N 1
ATOM 2310 C CA . GLY A 1 338 ? 96.665 105.078 128.450 1.00 42.74 338 GLY A CA 1
ATOM 2311 C C . GLY A 1 338 ? 97.196 105.536 127.110 1.00 42.74 338 GLY A C 1
ATOM 2312 O O . GLY A 1 338 ? 96.406 105.662 126.170 1.00 42.74 338 GLY A O 1
ATOM 2313 N N . LYS A 1 339 ? 98.501 105.791 126.984 1.00 34.15 339 LYS A N 1
ATOM 2314 C CA . LYS A 1 339 ? 99.038 106.311 125.729 1.00 34.15 339 LYS A CA 1
ATOM 2315 C C . LYS A 1 339 ? 98.787 105.354 124.570 1.00 34.15 339 LYS A C 1
ATOM 2316 O O . LYS A 1 339 ? 98.318 105.767 123.501 1.00 34.15 339 LYS A O 1
ATOM 2322 N N . GLY A 1 340 ? 99.049 104.061 124.782 1.00 33.02 340 GLY A N 1
ATOM 2323 C CA . GLY A 1 340 ? 98.997 103.089 123.703 1.00 33.02 340 GLY A CA 1
ATOM 2324 C C . GLY A 1 340 ? 97.647 102.971 123.034 1.00 33.02 340 GLY A C 1
ATOM 2325 O O . GLY A 1 340 ? 97.559 102.415 121.935 1.00 33.02 340 GLY A O 1
ATOM 2326 N N . ILE A 1 341 ? 96.593 103.477 123.671 1.00 35.37 341 ILE A N 1
ATOM 2327 C CA . ILE A 1 341 ? 95.281 103.494 123.037 1.00 35.37 341 ILE A CA 1
ATOM 2328 C C . ILE A 1 341 ? 95.149 104.697 122.113 1.00 35.37 341 ILE A C 1
ATOM 2329 O O . ILE A 1 341 ? 94.664 104.577 120.984 1.00 35.37 341 ILE A O 1
ATOM 2334 N N . PHE A 1 342 ? 95.591 105.871 122.570 1.00 33.68 342 PHE A N 1
ATOM 2335 C CA . PHE A 1 342 ? 95.488 107.069 121.741 1.00 33.68 342 PHE A CA 1
ATOM 2336 C C . PHE A 1 342 ? 96.416 106.998 120.533 1.00 33.68 342 PHE A C 1
ATOM 2337 O O . PHE A 1 342 ? 96.044 107.436 119.436 1.00 33.68 342 PHE A O 1
ATOM 2345 N N . LEU A 1 343 ? 97.628 106.460 120.707 1.00 30.21 343 LEU A N 1
ATOM 2346 C CA . LEU A 1 343 ? 98.529 106.327 119.562 1.00 30.21 343 LEU A CA 1
ATOM 2347 C C . LEU A 1 343 ? 97.914 105.460 118.469 1.00 30.21 343 LEU A C 1
ATOM 2348 O O . LEU A 1 343 ? 97.924 105.833 117.289 1.00 30.21 343 LEU A O 1
ATOM 2353 N N . MET A 1 344 ? 97.346 104.314 118.841 1.00 37.62 344 MET A N 1
ATOM 2354 C CA . MET A 1 344 ? 96.770 103.438 117.830 1.00 37.62 344 MET A CA 1
ATOM 2355 C C . MET A 1 344 ? 95.447 103.977 117.300 1.00 37.62 344 MET A C 1
ATOM 2356 O O . MET A 1 344 ? 95.103 103.722 116.142 1.00 37.62 344 MET A O 1
ATOM 2361 N N . ASP A 1 345 ? 94.709 104.747 118.103 1.00 38.74 345 ASP A N 1
ATOM 2362 C CA . ASP A 1 345 ? 93.531 105.432 117.582 1.00 38.74 345 ASP A CA 1
ATOM 2363 C C . ASP A 1 345 ? 93.913 106.419 116.487 1.00 38.74 345 ASP A C 1
ATOM 2364 O O . ASP A 1 345 ? 93.265 106.479 115.435 1.00 38.74 345 ASP A O 1
ATOM 2369 N N . LEU A 1 346 ? 94.968 107.202 116.715 1.00 32.23 346 LEU A N 1
ATOM 2370 C CA . LEU A 1 346 ? 95.419 108.132 115.685 1.00 32.23 346 LEU A CA 1
ATOM 2371 C C . LEU A 1 346 ? 95.966 107.389 114.475 1.00 32.23 346 LEU A C 1
ATOM 2372 O O . LEU A 1 346 ? 95.826 107.852 113.338 1.00 32.23 346 LEU A O 1
ATOM 2377 N N . GLN A 1 347 ? 96.601 106.236 114.698 1.00 35.50 347 GLN A N 1
ATOM 2378 C CA . GLN A 1 347 ? 97.033 105.413 113.572 1.00 35.50 347 GLN A CA 1
ATOM 2379 C C . GLN A 1 347 ? 95.850 104.935 112.740 1.00 35.50 347 GLN A C 1
ATOM 2380 O O . GLN A 1 347 ? 95.906 104.963 111.506 1.00 35.50 347 GLN A O 1
ATOM 2386 N N . MET A 1 348 ? 94.774 104.498 113.394 1.00 45.30 348 MET A N 1
ATOM 2387 C CA . MET A 1 348 ? 93.606 104.014 112.664 1.00 45.30 348 MET A CA 1
ATOM 2388 C C . MET A 1 348 ? 92.884 105.161 111.970 1.00 45.30 348 MET A C 1
ATOM 2389 O O . MET A 1 348 ? 92.242 104.966 110.932 1.00 45.30 348 MET A O 1
ATOM 2394 N N . MET A 1 349 ? 92.970 106.365 112.538 1.00 40.74 349 MET A N 1
ATOM 2395 C CA . MET A 1 349 ? 92.269 107.510 111.966 1.00 40.74 349 MET A CA 1
ATOM 2396 C C . MET A 1 349 ? 92.783 107.867 110.577 1.00 40.74 349 MET A C 1
ATOM 2397 O O . MET A 1 349 ? 91.985 108.141 109.676 1.00 40.74 349 MET A O 1
ATOM 2402 N N . THR A 1 350 ? 94.100 107.862 110.376 1.00 42.06 350 THR A N 1
ATOM 2403 C CA . THR A 1 350 ? 94.692 108.317 109.126 1.00 42.06 350 THR A CA 1
ATOM 2404 C C . THR A 1 350 ? 94.982 107.180 108.155 1.00 42.06 350 THR A C 1
ATOM 2405 O O . THR A 1 350 ? 95.843 107.330 107.281 1.00 42.06 350 THR A O 1
ATOM 2409 N N . HIS A 1 351 ? 94.301 106.047 108.296 1.00 46.83 351 HIS A N 1
ATOM 2410 C CA . HIS A 1 351 ? 94.411 104.965 107.324 1.00 46.83 351 HIS A CA 1
ATOM 2411 C C . HIS A 1 351 ? 93.078 104.525 106.732 1.00 46.83 351 HIS A C 1
ATOM 2412 O O . HIS A 1 351 ? 93.001 104.338 105.514 1.00 46.83 351 HIS A O 1
ATOM 2419 N N . HIS A 1 352 ? 92.031 104.358 107.537 1.00 55.06 352 HIS A N 1
ATOM 2420 C CA . HIS A 1 352 ? 90.701 103.976 107.075 1.00 55.06 352 HIS A CA 1
ATOM 2421 C C . HIS A 1 352 ? 89.640 104.792 107.803 1.00 55.06 352 HIS A C 1
ATOM 2422 O O . HIS A 1 352 ? 88.738 104.222 108.424 1.00 55.06 352 HIS A O 1
ATOM 2429 N N . LEU A 1 353 ? 89.752 106.123 107.742 1.00 57.43 353 LEU A N 1
ATOM 2430 C CA . LEU A 1 353 ? 89.028 107.045 108.618 1.00 57.43 353 LEU A CA 1
ATOM 2431 C C . LEU A 1 353 ? 87.532 106.760 108.716 1.00 57.43 353 LEU A C 1
ATOM 2432 O O . LEU A 1 353 ? 86.881 107.295 109.620 1.00 57.43 353 LEU A O 1
ATOM 2437 N N . GLY A 1 354 ? 86.973 105.936 107.835 1.00 65.14 354 GLY A N 1
ATOM 2438 C CA . GLY A 1 354 ? 85.599 105.503 107.994 1.00 65.14 354 GLY A CA 1
ATOM 2439 C C . GLY A 1 354 ? 85.367 104.770 109.302 1.00 65.14 354 GLY A C 1
ATOM 2440 O O . GLY A 1 354 ? 84.224 104.628 109.744 1.00 65.14 354 GLY A O 1
ATOM 2441 N N . GLY A 1 355 ? 86.449 104.299 109.934 1.00 62.03 355 GLY A N 1
ATOM 2442 C CA . GLY A 1 355 ? 86.359 103.643 111.218 1.00 62.03 355 GLY A CA 1
ATOM 2443 C C . GLY A 1 355 ? 87.065 104.450 112.294 1.00 62.03 355 GLY A C 1
ATOM 2444 O O . GLY A 1 355 ? 87.844 105.362 112.008 1.00 62.03 355 GLY A O 1
ATOM 2445 N N . ARG A 1 356 ? 86.780 104.090 113.544 1.00 62.17 356 ARG A N 1
ATOM 2446 C CA . ARG A 1 356 ? 87.297 104.821 114.693 1.00 62.17 356 ARG A CA 1
ATOM 2447 C C . ARG A 1 356 ? 87.201 103.938 115.927 1.00 62.17 356 ARG A C 1
ATOM 2448 O O . ARG A 1 356 ? 86.580 102.873 115.903 1.00 62.17 356 ARG A O 1
ATOM 2456 N N . GLU A 1 357 ? 87.828 104.394 117.007 1.00 55.60 357 GLU A N 1
ATOM 2457 C CA . GLU A 1 357 ? 87.715 103.730 118.296 1.00 55.60 357 GLU A CA 1
ATOM 2458 C C . GLU A 1 357 ? 86.590 104.347 119.119 1.00 55.60 357 GLU A C 1
ATOM 2459 O O . GLU A 1 357 ? 86.199 105.499 118.919 1.00 55.60 357 GLU A O 1
ATOM 2465 N N . ARG A 1 358 ? 86.075 103.561 120.060 1.00 62.67 358 ARG A N 1
ATOM 2466 C CA . ARG A 1 358 ? 84.902 103.936 120.833 1.00 62.67 358 ARG A CA 1
ATOM 2467 C C . ARG A 1 358 ? 85.144 103.676 122.312 1.00 62.67 358 ARG A C 1
ATOM 2468 O O . ARG A 1 358 ? 86.013 102.890 122.694 1.00 62.67 358 ARG A O 1
ATOM 2476 N N . THR A 1 359 ? 84.361 104.356 123.142 1.00 67.06 359 THR A N 1
ATOM 2477 C CA . THR A 1 359 ? 84.388 104.169 124.584 1.00 67.06 359 THR A CA 1
ATOM 2478 C C . THR A 1 359 ? 83.287 103.202 125.011 1.00 67.06 359 THR A C 1
ATOM 2479 O O . THR A 1 359 ? 82.503 102.711 124.196 1.00 67.06 359 THR A O 1
ATOM 2483 N N . GLN A 1 360 ? 83.237 102.932 126.318 1.00 74.10 360 GLN A N 1
ATOM 2484 C CA . GLN A 1 360 ? 82.268 101.976 126.844 1.00 74.10 360 GLN A CA 1
ATOM 2485 C C . GLN A 1 360 ? 80.837 102.430 126.585 1.00 74.10 360 GLN A C 1
ATOM 2486 O O . GLN A 1 360 ? 79.971 101.619 126.229 1.00 74.10 360 GLN A O 1
ATOM 2492 N N . GLN A 1 361 ? 80.569 103.725 126.762 1.00 76.89 361 GLN A N 1
ATOM 2493 C CA . GLN A 1 361 ? 79.216 104.234 126.573 1.00 76.89 361 GLN A CA 1
ATOM 2494 C C . GLN A 1 361 ? 78.751 104.052 125.134 1.00 76.89 361 GLN A C 1
ATOM 2495 O O . GLN A 1 361 ? 77.590 103.708 124.890 1.00 76.89 361 GLN A O 1
ATOM 2501 N N . GLU A 1 362 ? 79.641 104.283 124.167 1.00 72.36 362 GLU A N 1
ATOM 2502 C CA . GLU A 1 362 ? 79.270 104.100 122.767 1.00 72.36 362 GLU A CA 1
ATOM 2503 C C . GLU A 1 362 ? 78.971 102.638 122.457 1.00 72.36 362 GLU A C 1
ATOM 2504 O O . GLU A 1 362 ? 78.020 102.336 121.724 1.00 72.36 362 GLU A O 1
ATOM 2510 N N . TYR A 1 363 ? 79.768 101.715 123.003 1.00 71.58 363 TYR A N 1
ATOM 2511 C CA . TYR A 1 363 ? 79.485 100.295 122.815 1.00 71.58 363 TYR A CA 1
ATOM 2512 C C . TYR A 1 363 ? 78.134 99.924 123.412 1.00 71.58 363 TYR A C 1
ATOM 2513 O O . TYR A 1 363 ? 77.358 99.180 122.798 1.00 71.58 363 TYR A O 1
ATOM 2522 N N . PHE A 1 364 ? 77.835 100.434 124.608 1.00 80.67 364 PHE A N 1
ATOM 2523 C CA . PHE A 1 364 ? 76.547 100.152 125.233 1.00 80.67 364 PHE A CA 1
ATOM 2524 C C . PHE A 1 364 ? 75.402 100.707 124.394 1.00 80.67 364 PHE A C 1
ATOM 2525 O O . PHE A 1 364 ? 74.368 100.050 124.217 1.00 80.67 364 PHE A O 1
ATOM 2533 N N . ASP A 1 365 ? 75.569 101.924 123.870 1.00 80.26 365 ASP A N 1
ATOM 2534 C CA . ASP A 1 365 ? 74.531 102.523 123.039 1.00 80.26 365 ASP A CA 1
ATOM 2535 C C . ASP A 1 365 ? 74.293 101.703 121.780 1.00 80.26 365 ASP A C 1
ATOM 2536 O O . ASP A 1 365 ? 73.144 101.466 121.395 1.00 80.26 365 ASP A O 1
ATOM 2541 N N . LEU A 1 366 ? 75.368 101.249 121.132 1.00 80.63 366 LEU A N 1
ATOM 2542 C CA . LEU A 1 366 ? 75.215 100.401 119.953 1.00 80.63 366 LEU A CA 1
ATOM 2543 C C . LEU A 1 366 ? 74.509 99.097 120.306 1.00 80.63 366 LEU A C 1
ATOM 2544 O O . LEU A 1 366 ? 73.638 98.625 119.564 1.00 80.63 366 LEU A O 1
ATOM 2549 N N . ALA A 1 367 ? 74.874 98.500 121.443 1.00 86.71 367 ALA A N 1
ATOM 2550 C CA . ALA A 1 367 ? 74.277 97.229 121.837 1.00 86.71 367 ALA A CA 1
ATOM 2551 C C . ALA A 1 367 ? 72.779 97.370 122.077 1.00 86.71 367 ALA A C 1
ATOM 2552 O O . ALA A 1 367 ? 71.985 96.542 121.615 1.00 86.71 367 ALA A O 1
ATOM 2554 N N . ILE A 1 368 ? 72.368 98.417 122.797 1.00 86.32 368 ILE A N 1
ATOM 2555 C CA . ILE A 1 368 ? 70.937 98.592 123.042 1.00 86.32 368 ILE A CA 1
ATOM 2556 C C . ILE A 1 368 ? 70.220 99.076 121.787 1.00 86.32 368 ILE A C 1
ATOM 2557 O O . ILE A 1 368 ? 69.003 98.895 121.656 1.00 86.32 368 ILE A O 1
ATOM 2562 N N . SER A 1 369 ? 70.940 99.693 120.847 1.00 93.50 369 SER A N 1
ATOM 2563 C CA . SER A 1 369 ? 70.328 100.020 119.566 1.00 93.50 369 SER A CA 1
ATOM 2564 C C . SER A 1 369 ? 70.061 98.767 118.746 1.00 93.50 369 SER A C 1
ATOM 2565 O O . SER A 1 369 ? 69.068 98.705 118.013 1.00 93.50 369 SER A O 1
ATOM 2568 N N . ALA A 1 370 ? 70.932 97.764 118.857 1.00 96.52 370 ALA A N 1
ATOM 2569 C CA . ALA A 1 370 ? 70.717 96.497 118.173 1.00 96.52 370 ALA A CA 1
ATOM 2570 C C . ALA A 1 370 ? 69.636 95.646 118.825 1.00 96.52 370 ALA A C 1
ATOM 2571 O O . ALA A 1 370 ? 69.191 94.667 118.216 1.00 96.52 370 ALA A O 1
ATOM 2573 N N . GLY A 1 371 ? 69.204 95.990 120.034 1.00 98.56 371 GLY A N 1
ATOM 2574 C CA . GLY A 1 371 ? 68.196 95.228 120.737 1.00 98.56 371 GLY A CA 1
ATOM 2575 C C . GLY A 1 371 ? 68.710 94.292 121.807 1.00 98.56 371 GLY A C 1
ATOM 2576 O O . GLY A 1 371 ? 67.905 93.576 122.414 1.00 98.56 371 GLY A O 1
ATOM 2577 N N . PHE A 1 372 ? 70.016 94.270 122.058 1.00 97.76 372 PHE A N 1
ATOM 2578 C CA . PHE A 1 372 ? 70.562 93.411 123.098 1.00 97.76 372 PHE A CA 1
ATOM 2579 C C . PHE A 1 372 ? 70.250 93.977 124.478 1.00 97.76 372 PHE A C 1
ATOM 2580 O O . PHE A 1 372 ? 70.150 95.193 124.661 1.00 97.76 372 PHE A O 1
ATOM 2588 N N . SER A 1 373 ? 70.090 93.079 125.452 1.00 100.72 373 SER A N 1
ATOM 2589 C CA . SER A 1 373 ? 69.780 93.497 126.814 1.00 100.72 373 SER A CA 1
ATOM 2590 C C . SER A 1 373 ? 70.907 94.296 127.453 1.00 100.72 373 SER A C 1
ATOM 2591 O O . SER A 1 373 ? 70.632 95.278 128.151 1.00 100.72 373 SER A O 1
ATOM 2594 N N . GLY A 1 374 ? 72.158 93.907 127.239 1.00 94.32 374 GLY A N 1
ATOM 2595 C CA . GLY A 1 374 ? 73.263 94.619 127.845 1.00 94.32 374 GLY A CA 1
ATOM 2596 C C . GLY A 1 374 ? 74.586 93.947 127.548 1.00 94.32 374 GLY A C 1
ATOM 2597 O O . GLY A 1 374 ? 74.663 92.939 126.831 1.00 94.32 374 GLY A O 1
ATOM 2598 N N . ILE A 1 375 ? 75.639 94.546 128.112 1.00 87.45 375 ILE A N 1
ATOM 2599 C CA . ILE A 1 375 ? 77.011 94.097 127.917 1.00 87.45 375 ILE A CA 1
ATOM 2600 C C . ILE A 1 375 ? 77.694 93.968 129.272 1.00 87.45 375 ILE A C 1
ATOM 2601 O O . ILE A 1 375 ? 77.286 94.576 130.265 1.00 87.45 375 ILE A O 1
ATOM 2606 N N . ARG A 1 376 ? 78.741 93.148 129.300 1.00 84.30 376 ARG A N 1
ATOM 2607 C CA . ARG A 1 376 ? 79.592 92.979 130.469 1.00 84.30 376 ARG A CA 1
ATOM 2608 C C . ARG A 1 376 ? 81.050 92.985 130.036 1.00 84.30 376 ARG A C 1
ATOM 2609 O O . ARG A 1 376 ? 81.396 92.434 128.987 1.00 84.30 376 ARG A O 1
ATOM 2617 N N . LEU A 1 377 ? 81.899 93.607 130.847 1.00 76.77 377 LEU A N 1
ATOM 2618 C CA . LEU A 1 377 ? 83.341 93.574 130.637 1.00 76.77 377 LEU A CA 1
ATOM 2619 C C . LEU A 1 377 ? 83.925 92.481 131.523 1.00 76.77 377 LEU A C 1
ATOM 2620 O O . LEU A 1 377 ? 83.815 92.553 132.751 1.00 76.77 377 LEU A O 1
ATOM 2625 N N . GLU A 1 378 ? 84.545 91.474 130.909 1.00 79.36 378 GLU A N 1
ATOM 2626 C CA . GLU A 1 378 ? 84.957 90.293 131.658 1.00 79.36 378 GLU A CA 1
ATOM 2627 C C . GLU A 1 378 ? 86.383 90.370 132.184 1.00 79.36 378 GLU A C 1
ATOM 2628 O O . GLU A 1 378 ? 86.590 90.289 133.398 1.00 79.36 378 GLU A O 1
ATOM 2634 N N . CYS A 1 379 ? 87.376 90.521 131.312 1.00 75.27 379 CYS A N 1
ATOM 2635 C CA . CYS A 1 379 ? 88.758 90.518 131.767 1.00 75.27 379 CYS A CA 1
ATOM 2636 C C . CYS A 1 379 ? 89.607 91.345 130.816 1.00 75.27 379 CYS A C 1
ATOM 2637 O O . CYS A 1 379 ? 89.291 91.472 129.631 1.00 75.27 379 CYS A O 1
ATOM 2640 N N . LEU A 1 380 ? 90.688 91.905 131.354 1.00 68.19 380 LEU A N 1
ATOM 2641 C CA . LEU A 1 380 ? 91.645 92.675 130.569 1.00 68.19 380 LEU A CA 1
ATOM 2642 C C . LEU A 1 380 ? 92.817 91.766 130.219 1.00 68.19 380 LEU A C 1
ATOM 2643 O O . LEU A 1 380 ? 93.581 91.360 131.100 1.00 68.19 380 LEU A O 1
ATOM 2648 N N . VAL A 1 381 ? 92.952 91.437 128.938 1.00 67.13 381 VAL A N 1
ATOM 2649 C CA . VAL A 1 381 ? 93.993 90.537 128.456 1.00 67.13 381 VAL A CA 1
ATOM 2650 C C . VAL A 1 381 ? 94.855 91.294 127.457 1.00 67.13 381 VAL A C 1
ATOM 2651 O O . VAL A 1 381 ? 94.384 91.647 126.368 1.00 67.13 381 VAL A O 1
ATOM 2655 N N . CYS A 1 382 ? 96.113 91.533 127.824 1.00 64.54 382 CYS A N 1
ATOM 2656 C CA . CYS A 1 382 ? 97.088 92.196 126.958 1.00 64.54 382 CYS A CA 1
ATOM 2657 C C . CYS A 1 382 ? 96.567 93.534 126.443 1.00 64.54 382 CYS A C 1
ATOM 2658 O O . CYS A 1 382 ? 96.612 93.828 125.248 1.00 64.54 382 CYS A O 1
ATOM 2661 N N . ASN A 1 383 ? 96.063 94.352 127.367 1.00 61.33 383 ASN A N 1
ATOM 2662 C CA . ASN A 1 383 ? 95.550 95.694 127.103 1.00 61.33 383 ASN A CA 1
ATOM 2663 C C . ASN A 1 383 ? 94.276 95.690 126.264 1.00 61.33 383 ASN A C 1
ATOM 2664 O O . ASN A 1 383 ? 93.818 96.759 125.844 1.00 61.33 383 ASN A O 1
ATOM 2669 N N . LEU A 1 384 ? 93.688 94.524 126.010 1.00 61.68 384 LEU A N 1
ATOM 2670 C CA . LEU A 1 384 ? 92.427 94.411 125.291 1.00 61.68 384 LEU A CA 1
ATOM 2671 C C . LEU A 1 384 ? 91.346 93.885 126.226 1.00 61.68 384 LEU A C 1
ATOM 2672 O O . LEU A 1 384 ? 91.611 93.031 127.077 1.00 61.68 384 LEU A O 1
ATOM 2677 N N . TRP A 1 385 ? 90.130 94.400 126.065 1.00 67.87 385 TRP A N 1
ATOM 2678 C CA . TRP A 1 385 ? 89.000 94.038 126.909 1.00 67.87 385 TRP A CA 1
ATOM 2679 C C . TRP A 1 385 ? 88.119 93.022 126.194 1.00 67.87 385 TRP A C 1
ATOM 2680 O O . TRP A 1 385 ? 87.794 93.192 125.013 1.00 67.87 385 TRP A O 1
ATOM 2691 N N . VAL A 1 386 ? 87.736 91.972 126.911 1.00 67.66 386 VAL A N 1
ATOM 2692 C CA . VAL A 1 386 ? 86.756 91.016 126.408 1.00 67.66 386 VAL A CA 1
ATOM 2693 C C . VAL A 1 386 ? 85.376 91.475 126.860 1.00 67.66 386 VAL A C 1
ATOM 2694 O O . VAL A 1 386 ? 85.152 91.723 128.051 1.00 67.66 386 VAL A O 1
ATOM 2698 N N . ILE A 1 387 ? 84.453 91.610 125.911 1.00 71.03 387 ILE A N 1
ATOM 2699 C CA . ILE A 1 387 ? 83.114 92.115 126.175 1.00 71.03 387 ILE A CA 1
ATOM 2700 C C . ILE A 1 387 ? 82.109 91.057 125.748 1.00 71.03 387 ILE A C 1
ATOM 2701 O O . ILE A 1 387 ? 82.171 90.547 124.622 1.00 71.03 387 ILE A O 1
ATOM 2706 N N . GLU A 1 388 ? 81.194 90.723 126.649 1.00 83.73 388 GLU A N 1
ATOM 2707 C CA . GLU A 1 388 ? 80.104 89.805 126.355 1.00 83.73 388 GLU A CA 1
ATOM 2708 C C . GLU A 1 388 ? 78.814 90.601 126.218 1.00 83.73 388 GLU A C 1
ATOM 2709 O O . GLU A 1 388 ? 78.360 91.221 127.184 1.00 83.73 388 GLU A O 1
ATOM 2715 N N . LEU A 1 389 ? 78.235 90.585 125.024 1.00 87.26 389 LEU A N 1
ATOM 2716 C CA . LEU A 1 389 ? 76.928 91.178 124.779 1.00 87.26 389 LEU A CA 1
ATOM 2717 C C . LEU A 1 389 ? 75.886 90.070 124.827 1.00 87.26 389 LEU A C 1
ATOM 2718 O O . LEU A 1 389 ? 75.976 89.100 124.066 1.00 87.26 389 LEU A O 1
ATOM 2723 N N . TYR A 1 390 ? 74.911 90.203 125.724 1.00 95.73 390 TYR A N 1
ATOM 2724 C CA . TYR A 1 390 ? 73.909 89.163 125.915 1.00 95.73 390 TYR A CA 1
ATOM 2725 C C . TYR A 1 390 ? 72.562 89.633 125.385 1.00 95.73 390 TYR A C 1
ATOM 2726 O O . TYR A 1 390 ? 72.233 90.821 125.466 1.00 95.73 390 TYR A O 1
ATOM 2735 N N . LYS A 1 391 ? 71.799 88.697 124.830 1.00 102.85 391 LYS A N 1
ATOM 2736 C CA . LYS A 1 391 ? 70.530 88.996 124.181 1.00 102.85 391 LYS A CA 1
ATOM 2737 C C . LYS A 1 391 ? 69.405 89.132 125.201 1.00 102.85 391 LYS A C 1
ATOM 2738 O O . LYS A 1 391 ? 69.475 88.578 126.297 1.00 102.85 391 LYS A O 1
ATOM 2745 N N . ALA B 1 24 ? 106.572 87.922 138.831 1.00 102.85 24 ALA B N 1
ATOM 2746 C CA . ALA B 1 24 ? 106.656 88.648 137.570 1.00 102.85 24 ALA B CA 1
ATOM 2747 C C . ALA B 1 24 ? 105.267 88.950 137.023 1.00 102.85 24 ALA B C 1
ATOM 2748 O O . ALA B 1 24 ? 105.093 89.146 135.820 1.00 102.85 24 ALA B O 1
ATOM 2750 N N . GLU B 1 25 ? 104.275 88.980 137.917 1.00 104.09 25 GLU B N 1
ATOM 2751 C CA . GLU B 1 25 ? 102.909 89.274 137.497 1.00 104.09 25 GLU B CA 1
ATOM 2752 C C . GLU B 1 25 ? 102.777 90.696 136.968 1.00 104.09 25 GLU B C 1
ATOM 2753 O O . GLU B 1 25 ? 102.077 90.926 135.975 1.00 104.09 25 GLU B O 1
ATOM 2759 N N . GLU B 1 26 ? 103.434 91.661 137.615 1.00 96.42 26 GLU B N 1
ATOM 2760 C CA . GLU B 1 26 ? 103.375 93.043 137.151 1.00 96.42 26 GLU B CA 1
ATOM 2761 C C . GLU B 1 26 ? 104.137 93.228 135.844 1.00 96.42 26 GLU B C 1
ATOM 2762 O O . GLU B 1 26 ? 103.715 94.007 134.982 1.00 96.42 26 GLU B O 1
ATOM 2768 N N . GLU B 1 27 ? 105.261 92.525 135.684 1.00 87.21 27 GLU B N 1
ATOM 2769 C CA . GLU B 1 27 ? 106.043 92.645 134.458 1.00 87.21 27 GLU B CA 1
ATOM 2770 C C . GLU B 1 27 ? 105.257 92.159 133.247 1.00 87.21 27 GLU B C 1
ATOM 2771 O O . GLU B 1 27 ? 105.292 92.790 132.184 1.00 87.21 27 GLU B O 1
ATOM 2777 N N . GLU B 1 28 ? 104.522 91.055 133.397 1.00 92.21 28 GLU B N 1
ATOM 2778 C CA . GLU B 1 28 ? 103.851 90.413 132.271 1.00 92.21 28 GLU B CA 1
ATOM 2779 C C . GLU B 1 28 ? 102.855 91.326 131.568 1.00 92.21 28 GLU B C 1
ATOM 2780 O O . GLU B 1 28 ? 102.530 91.074 130.403 1.00 92.21 28 GLU B O 1
ATOM 2786 N N . LEU B 1 29 ? 102.366 92.369 132.233 1.00 79.93 29 LEU B N 1
ATOM 2787 C CA . LEU B 1 29 ? 101.465 93.328 131.611 1.00 79.93 29 LEU B CA 1
ATOM 2788 C C . LEU B 1 29 ? 102.077 94.705 131.414 1.00 79.93 29 LEU B C 1
ATOM 2789 O O . LEU B 1 29 ? 101.834 95.324 130.375 1.00 79.93 29 LEU B O 1
ATOM 2794 N N . CYS B 1 30 ? 102.861 95.202 132.373 1.00 72.40 30 CYS B N 1
ATOM 2795 C CA . CYS B 1 30 ? 103.504 96.501 132.204 1.00 72.40 30 CYS B CA 1
ATOM 2796 C C . CYS B 1 30 ? 104.489 96.479 131.041 1.00 72.40 30 CYS B C 1
ATOM 2797 O O . CYS B 1 30 ? 104.540 97.419 130.237 1.00 72.40 30 CYS B O 1
ATOM 2800 N N . SER B 1 31 ? 105.280 95.409 130.931 1.00 60.23 31 SER B N 1
ATOM 2801 C CA . SER B 1 31 ? 106.213 95.298 129.818 1.00 60.23 31 SER B CA 1
ATOM 2802 C C . SER B 1 31 ? 105.487 95.198 128.485 1.00 60.23 31 SER B C 1
ATOM 2803 O O . SER B 1 31 ? 105.933 95.791 127.498 1.00 60.23 31 SER B O 1
ATOM 2806 N N . TYR B 1 32 ? 104.376 94.460 128.430 1.00 53.01 32 TYR B N 1
ATOM 2807 C CA . TYR B 1 32 ? 103.613 94.373 127.189 1.00 53.01 32 TYR B CA 1
ATOM 2808 C C . TYR B 1 32 ? 103.030 95.728 126.807 1.00 53.01 32 TYR B C 1
ATOM 2809 O O . TYR B 1 32 ? 103.024 96.105 125.630 1.00 53.01 32 TYR B O 1
ATOM 2818 N N . SER B 1 33 ? 102.521 96.470 127.792 1.00 49.90 33 SER B N 1
ATOM 2819 C CA . SER B 1 33 ? 101.988 97.797 127.506 1.00 49.90 33 SER B CA 1
ATOM 2820 C C . SER B 1 33 ? 103.079 98.729 126.995 1.00 49.90 33 SER B C 1
ATOM 2821 O O . SER B 1 33 ? 102.859 99.494 126.048 1.00 49.90 33 SER B O 1
ATOM 2824 N N . ASN B 1 34 ? 104.266 98.676 127.605 1.00 44.36 34 ASN B N 1
ATOM 2825 C CA . ASN B 1 34 ? 105.372 99.499 127.128 1.00 44.36 34 ASN B CA 1
ATOM 2826 C C . ASN B 1 34 ? 105.808 99.095 125.725 1.00 44.36 34 ASN B C 1
ATOM 2827 O O . ASN B 1 34 ? 106.118 99.961 124.898 1.00 44.36 34 ASN B O 1
ATOM 2832 N N . ALA B 1 35 ? 105.833 97.793 125.433 1.00 37.66 35 ALA B N 1
ATOM 2833 C CA . ALA B 1 35 ? 106.179 97.342 124.089 1.00 37.66 35 ALA B CA 1
ATOM 2834 C C . ALA B 1 35 ? 105.163 97.827 123.064 1.00 37.66 35 ALA B C 1
ATOM 2835 O O . ALA B 1 35 ? 105.537 98.248 121.963 1.00 37.66 35 ALA B O 1
ATOM 2837 N N . ILE B 1 36 ? 103.874 97.768 123.403 1.00 36.14 36 ILE B N 1
ATOM 2838 C CA . ILE B 1 36 ? 102.844 98.264 122.492 1.00 36.14 36 ILE B CA 1
ATOM 2839 C C . ILE B 1 36 ? 103.009 99.761 122.265 1.00 36.14 36 ILE B C 1
ATOM 2840 O O . ILE B 1 36 ? 102.928 100.243 121.129 1.00 36.14 36 ILE B O 1
ATOM 2845 N N . GLU B 1 37 ? 103.247 100.521 123.337 1.00 36.72 37 GLU B N 1
ATOM 2846 C CA . GLU B 1 37 ? 103.467 101.955 123.190 1.00 36.72 37 GLU B CA 1
ATOM 2847 C C . GLU B 1 37 ? 104.713 102.264 122.374 1.00 36.72 37 GLU B C 1
ATOM 2848 O O . GLU B 1 37 ? 104.770 103.313 121.725 1.00 36.72 37 GLU B O 1
ATOM 2854 N N . LEU B 1 38 ? 105.714 101.384 122.400 1.00 31.88 38 LEU B N 1
ATOM 2855 C CA . LEU B 1 38 ? 106.917 101.569 121.597 1.00 31.88 38 LEU B CA 1
ATOM 2856 C C . LEU B 1 38 ? 106.707 101.196 120.134 1.00 31.88 38 LEU B C 1
ATOM 2857 O O . LEU B 1 38 ? 107.350 101.775 119.251 1.00 31.88 38 LEU B O 1
ATOM 2862 N N . ALA B 1 39 ? 105.822 100.235 119.857 1.00 26.11 39 ALA B N 1
ATOM 2863 C CA . ALA B 1 39 ? 105.607 99.802 118.479 1.00 26.11 39 ALA B CA 1
ATOM 2864 C C . ALA B 1 39 ? 105.060 100.934 117.617 1.00 26.11 39 ALA B C 1
ATOM 2865 O O . ALA B 1 39 ? 105.485 101.110 116.469 1.00 26.11 39 ALA B O 1
ATOM 2867 N N . PHE B 1 40 ? 104.123 101.713 118.150 1.00 26.86 40 PHE B N 1
ATOM 2868 C CA . PHE B 1 40 ? 103.519 102.824 117.428 1.00 26.86 40 PHE B CA 1
ATOM 2869 C C . PHE B 1 40 ? 104.199 104.154 117.721 1.00 26.86 40 PHE B C 1
ATOM 2870 O O . PHE B 1 40 ? 103.534 105.193 117.689 1.00 26.86 40 PHE B O 1
ATOM 2878 N N . SER B 1 41 ? 105.503 104.148 118.004 1.00 24.44 41 SER B N 1
ATOM 2879 C CA . SER B 1 41 ? 106.163 105.357 118.486 1.00 24.44 41 SER B CA 1
ATOM 2880 C C . SER B 1 41 ? 106.216 106.450 117.427 1.00 24.44 41 SER B C 1
ATOM 2881 O O . SER B 1 41 ? 106.364 107.628 117.767 1.00 24.44 41 SER B O 1
ATOM 2884 N N . VAL B 1 42 ? 106.106 106.090 116.146 1.00 24.24 42 VAL B N 1
ATOM 2885 C CA . VAL B 1 42 ? 106.237 107.082 115.085 1.00 24.24 42 VAL B CA 1
ATOM 2886 C C . VAL B 1 42 ? 104.987 107.940 114.945 1.00 24.24 42 VAL B C 1
ATOM 2887 O O . VAL B 1 42 ? 105.017 108.965 114.258 1.00 24.24 42 VAL B O 1
ATOM 2891 N N . VAL B 1 43 ? 103.882 107.549 115.583 1.00 22.91 43 VAL B N 1
ATOM 2892 C CA . VAL B 1 43 ? 102.630 108.281 115.411 1.00 22.91 43 VAL B CA 1
ATOM 2893 C C . VAL B 1 43 ? 102.699 109.646 116.087 1.00 22.91 43 VAL B C 1
ATOM 2894 O O . VAL B 1 43 ? 102.232 110.647 115.532 1.00 22.91 43 VAL B O 1
ATOM 2898 N N . LEU B 1 44 ? 103.272 109.712 117.289 1.00 25.49 44 LEU B N 1
ATOM 2899 C CA . LEU B 1 44 ? 103.300 110.976 118.024 1.00 25.49 44 LEU B CA 1
ATOM 2900 C C . LEU B 1 44 ? 104.062 112.081 117.299 1.00 25.49 44 LEU B C 1
ATOM 2901 O O . LEU B 1 44 ? 103.525 113.197 117.194 1.00 25.49 44 LEU B O 1
ATOM 2906 N N . PRO B 1 45 ? 105.287 111.874 116.798 1.00 24.61 45 PRO B N 1
ATOM 2907 C CA . PRO B 1 45 ? 105.947 112.959 116.055 1.00 24.61 45 PRO B CA 1
ATOM 2908 C C . PRO B 1 45 ? 105.247 113.328 114.760 1.00 24.61 45 PRO B C 1
ATOM 2909 O O . PRO B 1 45 ? 105.437 114.449 114.277 1.00 24.61 45 PRO B O 1
ATOM 2913 N N . MET B 1 46 ? 104.453 112.428 114.176 1.00 25.13 46 MET B N 1
ATOM 2914 C CA . MET B 1 46 ? 103.735 112.766 112.952 1.00 25.13 46 MET B CA 1
ATOM 2915 C C . MET B 1 46 ? 102.543 113.673 113.229 1.00 25.13 46 MET B C 1
ATOM 2916 O O . MET B 1 46 ? 102.278 114.601 112.459 1.00 25.13 46 MET B O 1
ATOM 2921 N N . VAL B 1 47 ? 101.810 113.414 114.314 1.00 25.85 47 VAL B N 1
ATOM 2922 C CA . VAL B 1 47 ? 100.671 114.259 114.657 1.00 25.85 47 VAL B CA 1
ATOM 2923 C C . VAL B 1 47 ? 101.141 115.625 115.136 1.00 25.85 47 VAL B C 1
ATOM 2924 O O . VAL B 1 47 ? 100.614 116.661 114.713 1.00 25.85 47 VAL B O 1
ATOM 2928 N N . MET B 1 48 ? 102.152 115.650 116.009 1.00 24.95 48 MET B N 1
ATOM 2929 C CA . MET B 1 48 ? 102.630 116.913 116.565 1.00 24.95 48 MET B CA 1
ATOM 2930 C C . MET B 1 48 ? 103.050 117.875 115.464 1.00 24.95 48 MET B C 1
ATOM 2931 O O . MET B 1 48 ? 102.670 119.052 115.482 1.00 24.95 48 MET B O 1
ATOM 2936 N N . LYS B 1 49 ? 103.807 117.381 114.482 1.00 27.35 49 LYS B N 1
ATOM 2937 C CA . LYS B 1 49 ? 104.193 118.213 113.347 1.00 27.35 49 LYS B CA 1
ATOM 2938 C C . LYS B 1 49 ? 102.972 118.836 112.683 1.00 27.35 49 LYS B C 1
ATOM 2939 O O . LYS B 1 49 ? 102.971 120.033 112.371 1.00 27.35 49 LYS B O 1
ATOM 2945 N N . ALA B 1 50 ? 101.911 118.048 112.488 1.00 28.10 50 ALA B N 1
ATOM 2946 C CA . ALA B 1 50 ? 100.689 118.601 111.918 1.00 28.10 50 ALA B CA 1
ATOM 2947 C C . ALA B 1 50 ? 100.130 119.706 112.801 1.00 28.10 50 ALA B C 1
ATOM 2948 O O . ALA B 1 50 ? 99.762 120.778 112.305 1.00 28.10 50 ALA B O 1
ATOM 2950 N N . ALA B 1 51 ? 100.102 119.482 114.118 1.00 27.46 51 ALA B N 1
ATOM 2951 C CA . ALA B 1 51 ? 99.625 120.509 115.033 1.00 27.46 51 ALA B CA 1
ATOM 2952 C C . ALA B 1 51 ? 100.510 121.746 115.016 1.00 27.46 51 ALA B C 1
ATOM 2953 O O . ALA B 1 51 ? 100.079 122.808 115.473 1.00 27.46 51 ALA B O 1
ATOM 2955 N N . VAL B 1 52 ? 101.737 121.632 114.506 1.00 28.87 52 VAL B N 1
ATOM 2956 C CA . VAL B 1 52 ? 102.563 122.817 114.307 1.00 28.87 52 VAL B CA 1
ATOM 2957 C C . VAL B 1 52 ? 102.211 123.485 112.984 1.00 28.87 52 VAL B C 1
ATOM 2958 O O . VAL B 1 52 ? 102.129 124.715 112.891 1.00 28.87 52 VAL B O 1
ATOM 2962 N N . GLU B 1 53 ? 101.979 122.681 111.941 1.00 34.60 53 GLU B N 1
ATOM 2963 C CA . GLU B 1 53 ? 101.701 123.248 110.626 1.00 34.60 53 GLU B CA 1
ATOM 2964 C C . GLU B 1 53 ? 100.292 123.816 110.541 1.00 34.60 53 GLU B C 1
ATOM 2965 O O . GLU B 1 53 ? 100.058 124.782 109.807 1.00 34.60 53 GLU B O 1
ATOM 2971 N N . LEU B 1 54 ? 99.345 123.237 111.278 1.00 37.42 54 LEU B N 1
ATOM 2972 C CA . LEU B 1 54 ? 97.980 123.746 111.308 1.00 37.42 54 LEU B CA 1
ATOM 2973 C C . LEU B 1 54 ? 97.839 125.010 112.140 1.00 37.42 54 LEU B C 1
ATOM 2974 O O . LEU B 1 54 ? 96.745 125.585 112.166 1.00 37.42 54 LEU B O 1
ATOM 2979 N N . GLN B 1 55 ? 98.904 125.445 112.815 1.00 41.89 55 GLN B N 1
ATOM 2980 C CA . GLN B 1 55 ? 98.865 126.609 113.691 1.00 41.89 55 GLN B CA 1
ATOM 2981 C C . GLN B 1 55 ? 97.792 126.447 114.758 1.00 41.89 55 GLN B C 1
ATOM 2982 O O . GLN B 1 55 ? 97.004 127.366 114.998 1.00 41.89 55 GLN B O 1
ATOM 2988 N N . VAL B 1 56 ? 97.752 125.283 115.397 1.00 38.19 56 VAL B N 1
ATOM 2989 C CA . VAL B 1 56 ? 96.815 125.020 116.480 1.00 38.19 56 VAL B CA 1
ATOM 2990 C C . VAL B 1 56 ? 97.342 125.535 117.813 1.00 38.19 56 VAL B C 1
ATOM 2991 O O . VAL B 1 56 ? 96.591 126.111 118.599 1.00 38.19 56 VAL B O 1
ATOM 2995 N N . LEU B 1 57 ? 98.638 125.348 118.074 1.00 39.78 57 LEU B N 1
ATOM 2996 C CA . LEU B 1 57 ? 99.223 125.875 119.302 1.00 39.78 57 LEU B CA 1
ATOM 2997 C C . LEU B 1 57 ? 99.204 127.398 119.324 1.00 39.78 57 LEU B C 1
ATOM 2998 O O . LEU B 1 57 ? 99.201 128.002 120.403 1.00 39.78 57 LEU B O 1
ATOM 3003 N N . ASP B 1 58 ? 99.197 128.036 118.152 1.00 48.14 58 ASP B N 1
ATOM 3004 C CA . ASP B 1 58 ? 99.152 129.494 118.106 1.00 48.14 58 ASP B CA 1
ATOM 3005 C C . ASP B 1 58 ? 97.764 130.019 118.449 1.00 48.14 58 ASP B C 1
ATOM 3006 O O . ASP B 1 58 ? 97.633 131.027 119.153 1.00 48.14 58 ASP B O 1
ATOM 3011 N N . ILE B 1 59 ? 96.716 129.354 117.958 1.00 44.48 59 ILE B N 1
ATOM 3012 C CA . ILE B 1 59 ? 95.353 129.814 118.210 1.00 44.48 59 ILE B CA 1
ATOM 3013 C C . ILE B 1 59 ? 95.021 129.727 119.694 1.00 44.48 59 ILE B C 1
ATOM 3014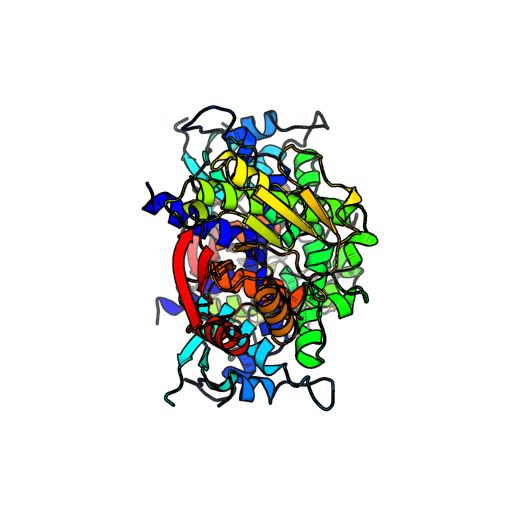 O O . ILE B 1 59 ? 94.370 130.619 120.251 1.00 44.48 59 ILE B O 1
ATOM 3019 N N . ILE B 1 60 ? 95.460 128.656 120.357 1.00 41.79 60 ILE B N 1
ATOM 3020 C CA . ILE B 1 60 ? 95.211 128.514 121.789 1.00 41.79 60 ILE B CA 1
ATOM 3021 C C . ILE B 1 60 ? 95.909 129.625 122.564 1.00 41.79 60 ILE B C 1
ATOM 3022 O O . ILE B 1 60 ? 95.356 130.175 123.525 1.00 41.79 60 ILE B O 1
ATOM 3027 N N . ALA B 1 61 ? 97.125 129.985 122.152 1.00 49.70 61 ALA B N 1
ATOM 3028 C CA . ALA B 1 61 ? 97.918 131.002 122.831 1.00 49.70 61 ALA B CA 1
ATOM 3029 C C . ALA B 1 61 ? 97.592 132.412 122.354 1.00 49.70 61 ALA B C 1
ATOM 3030 O O . ALA B 1 61 ? 98.161 133.382 122.864 1.00 49.70 61 ALA B O 1
ATOM 3032 N N . LYS B 1 62 ? 96.688 132.549 121.384 1.00 55.80 62 LYS B N 1
ATOM 3033 C CA . LYS B 1 62 ? 96.259 133.851 120.891 1.00 55.80 62 LYS B CA 1
ATOM 3034 C C . LYS B 1 62 ? 94.977 134.306 121.584 1.00 55.80 62 LYS B C 1
ATOM 3035 O O . LYS B 1 62 ? 94.170 135.038 121.007 1.00 55.80 62 LYS B O 1
ATOM 3041 N N . ALA B 1 63 ? 94.779 133.867 122.833 1.00 64.07 63 ALA B N 1
ATOM 3042 C CA . ALA B 1 63 ? 93.594 134.270 123.582 1.00 64.07 63 ALA B CA 1
ATOM 3043 C C . ALA B 1 63 ? 93.913 134.634 125.029 1.00 64.07 63 ALA B C 1
ATOM 3044 O O . ALA B 1 63 ? 93.014 134.574 125.876 1.00 64.07 63 ALA B O 1
ATOM 3046 N N . GLY B 1 64 ? 95.153 135.001 125.340 1.00 68.85 64 GLY B N 1
ATOM 3047 C CA . GLY B 1 64 ? 95.519 135.383 126.682 1.00 68.85 64 GLY B CA 1
ATOM 3048 C C . GLY B 1 64 ? 96.062 134.221 127.486 1.00 68.85 64 GLY B C 1
ATOM 3049 O O . GLY B 1 64 ? 95.868 133.052 127.140 1.00 68.85 64 GLY B O 1
ATOM 3050 N N . PRO B 1 65 ? 96.763 134.523 128.577 1.00 75.29 65 PRO B N 1
ATOM 3051 C CA . PRO B 1 65 ? 97.290 133.453 129.430 1.00 75.29 65 PRO B CA 1
ATOM 3052 C C . PRO B 1 65 ? 96.166 132.711 130.137 1.00 75.29 65 PRO B C 1
ATOM 3053 O O . PRO B 1 65 ? 95.054 133.222 130.287 1.00 75.29 65 PRO B O 1
ATOM 3057 N N . ARG B 1 66 ? 96.474 131.487 130.571 1.00 78.17 66 ARG B N 1
ATOM 3058 C CA . ARG B 1 66 ? 95.508 130.604 131.225 1.00 78.17 66 ARG B CA 1
ATOM 3059 C C . ARG B 1 66 ? 94.292 130.378 130.325 1.00 78.17 66 ARG B C 1
ATOM 3060 O O . ARG B 1 66 ? 93.138 130.489 130.743 1.00 78.17 66 ARG B O 1
ATOM 3068 N N . ALA B 1 67 ? 94.578 130.055 129.068 1.00 66.08 67 ALA B N 1
ATOM 3069 C CA . ALA B 1 67 ? 93.549 129.937 128.046 1.00 66.08 67 ALA B CA 1
ATOM 3070 C C . ALA B 1 67 ? 93.071 128.498 127.916 1.00 66.08 67 ALA B C 1
ATOM 3071 O O . ALA B 1 67 ? 93.871 127.559 127.932 1.00 66.08 67 ALA B O 1
ATOM 3073 N N . GLN B 1 68 ? 91.757 128.337 127.788 1.00 55.11 68 GLN B N 1
ATOM 3074 C CA . GLN B 1 68 ? 91.144 127.039 127.545 1.00 55.11 68 GLN B CA 1
ATOM 3075 C C . GLN B 1 68 ? 90.153 127.186 126.403 1.00 55.11 68 GLN B C 1
ATOM 3076 O O . GLN B 1 68 ? 89.125 127.852 126.556 1.00 55.11 68 GLN B O 1
ATOM 3082 N N . LEU B 1 69 ? 90.461 126.572 125.263 1.00 48.38 69 LEU B N 1
ATOM 3083 C CA . LEU B 1 69 ? 89.622 126.665 124.077 1.00 48.38 69 LEU B CA 1
ATOM 3084 C C . LEU B 1 69 ? 89.121 125.284 123.684 1.00 48.38 69 LEU B C 1
ATOM 3085 O O . LEU B 1 69 ? 89.905 124.337 123.577 1.00 48.38 69 LEU B O 1
ATOM 3090 N N . SER B 1 70 ? 87.815 125.179 123.468 1.00 53.55 70 SER B N 1
ATOM 3091 C CA . SER B 1 70 ? 87.210 123.943 123.005 1.00 53.55 70 SER B CA 1
ATOM 3092 C C . SER B 1 70 ? 87.588 123.684 121.550 1.00 53.55 70 SER B C 1
ATOM 3093 O O . SER B 1 70 ? 87.967 124.606 120.825 1.00 53.55 70 SER B O 1
ATOM 3096 N N . PRO B 1 71 ? 87.506 122.429 121.099 1.00 51.42 71 PRO B N 1
ATOM 3097 C CA . PRO B 1 71 ? 87.852 122.133 119.698 1.00 51.42 71 PRO B CA 1
ATOM 3098 C C . PRO B 1 71 ? 87.010 122.885 118.680 1.00 51.42 71 PRO B C 1
ATOM 3099 O O . PRO B 1 71 ? 87.485 123.132 117.564 1.00 51.42 71 PRO B O 1
ATOM 3103 N N . SER B 1 72 ? 85.773 123.251 119.022 1.00 56.17 72 SER B N 1
ATOM 3104 C CA . SER B 1 72 ? 84.936 123.995 118.085 1.00 56.17 72 SER B CA 1
ATOM 3105 C C . SER B 1 72 ? 85.542 125.356 117.763 1.00 56.17 72 SER B C 1
ATOM 3106 O O . SER B 1 72 ? 85.590 125.764 116.597 1.00 56.17 72 SER B O 1
ATOM 3109 N N . GLN B 1 73 ? 86.013 126.073 118.784 1.00 52.67 73 GLN B N 1
ATOM 3110 C CA . GLN B 1 73 ? 86.599 127.389 118.551 1.00 52.67 73 GLN B CA 1
ATOM 3111 C C . GLN B 1 73 ? 87.877 127.286 117.726 1.00 52.67 73 GLN B C 1
ATOM 3112 O O . GLN B 1 73 ? 88.119 128.105 116.831 1.00 52.67 73 GLN B O 1
ATOM 3118 N N . ILE B 1 74 ? 88.710 126.284 118.018 1.00 47.78 74 ILE B N 1
ATOM 3119 C CA . ILE B 1 74 ? 89.942 126.096 117.256 1.00 47.78 74 ILE B CA 1
ATOM 3120 C C . ILE B 1 74 ? 89.623 125.777 115.803 1.00 47.78 74 ILE B C 1
ATOM 3121 O O . ILE B 1 74 ? 90.245 126.316 114.880 1.00 47.78 74 ILE B O 1
ATOM 3126 N N . ALA B 1 75 ? 88.643 124.903 115.572 1.00 53.54 75 ALA B N 1
ATOM 3127 C CA . ALA B 1 75 ? 88.247 124.575 114.209 1.00 53.54 75 ALA B CA 1
ATOM 3128 C C . ALA B 1 75 ? 87.541 125.724 113.505 1.00 53.54 75 ALA B C 1
ATOM 3129 O O . ALA B 1 75 ? 87.481 125.723 112.270 1.00 53.54 75 ALA B O 1
ATOM 3131 N N . SER B 1 76 ? 87.002 126.690 114.246 1.00 57.11 76 SER B N 1
ATOM 3132 C CA . SER B 1 76 ? 86.361 127.851 113.648 1.00 57.11 76 SER B CA 1
ATOM 3133 C C . SER B 1 76 ? 87.327 128.992 113.369 1.00 57.11 76 SER B C 1
ATOM 3134 O O . SER B 1 76 ? 87.060 129.801 112.472 1.00 57.11 76 SER B O 1
ATOM 3137 N N . GLN B 1 77 ? 88.436 129.086 114.101 1.00 55.06 77 GLN B N 1
ATOM 3138 C CA . GLN B 1 77 ? 89.437 130.114 113.848 1.00 55.06 77 GLN B CA 1
ATOM 3139 C C . GLN B 1 77 ? 90.578 129.647 112.961 1.00 55.06 77 GLN B C 1
ATOM 3140 O O . GLN B 1 77 ? 91.523 130.408 112.744 1.00 55.06 77 GLN B O 1
ATOM 3146 N N . LEU B 1 78 ? 90.517 128.420 112.449 1.00 59.52 78 LEU B N 1
ATOM 3147 C CA . LEU B 1 78 ? 91.543 127.886 111.563 1.00 59.52 78 LEU B CA 1
ATOM 3148 C C . LEU B 1 78 ? 91.574 128.684 110.266 1.00 59.52 78 LEU B C 1
ATOM 3149 O O . LEU B 1 78 ? 90.535 129.197 109.830 1.00 59.52 78 LEU B O 1
ATOM 3154 N N . PRO B 1 79 ? 92.734 128.816 109.620 1.00 69.84 79 PRO B N 1
ATOM 3155 C CA . PRO B 1 79 ? 92.771 129.475 108.307 1.00 69.84 79 PRO B CA 1
ATOM 3156 C C . PRO B 1 79 ? 92.107 128.623 107.238 1.00 69.84 79 PRO B C 1
ATOM 3157 O O . PRO B 1 79 ? 92.768 128.133 106.317 1.00 69.84 79 PRO B O 1
ATOM 3161 N N . ALA B 1 80 ? 90.792 128.447 107.357 1.00 83.53 80 ALA B N 1
ATOM 3162 C CA . ALA B 1 80 ? 90.044 127.560 106.475 1.00 83.53 80 ALA B CA 1
ATOM 3163 C C . ALA B 1 80 ? 89.868 128.171 105.093 1.00 83.53 80 ALA B C 1
ATOM 3164 O O . ALA B 1 80 ? 88.985 129.010 104.887 1.00 83.53 80 ALA B O 1
ATOM 3166 N N . ALA B 1 81 ? 90.712 127.762 104.141 1.00 96.78 81 ALA B N 1
ATOM 3167 C CA . ALA B 1 81 ? 90.548 128.216 102.765 1.00 96.78 81 ALA B CA 1
ATOM 3168 C C . ALA B 1 81 ? 89.204 127.774 102.203 1.00 96.78 81 ALA B C 1
ATOM 3169 O O . ALA B 1 81 ? 88.517 128.549 101.528 1.00 96.78 81 ALA B O 1
ATOM 3171 N N . ALA B 1 82 ? 88.813 126.532 102.473 1.00 99.48 82 ALA B N 1
ATOM 3172 C CA . ALA B 1 82 ? 87.493 126.041 102.112 1.00 99.48 82 ALA B CA 1
ATOM 3173 C C . ALA B 1 82 ? 86.488 126.443 103.182 1.00 99.48 82 ALA B C 1
ATOM 3174 O O . ALA B 1 82 ? 86.692 126.181 104.371 1.00 99.48 82 ALA B O 1
ATOM 3176 N N . LEU B 1 83 ? 85.405 127.091 102.751 1.00 106.38 83 LEU B N 1
ATOM 3177 C CA . LEU B 1 83 ? 84.394 127.555 103.697 1.00 106.38 83 LEU B CA 1
ATOM 3178 C C . LEU B 1 83 ? 83.750 126.384 104.427 1.00 106.38 83 LEU B C 1
ATOM 3179 O O . LEU B 1 83 ? 83.566 126.423 105.649 1.00 106.38 83 LEU B O 1
ATOM 3184 N N . ARG B 1 84 ? 83.404 125.331 103.693 1.00 106.06 84 ARG B N 1
ATOM 3185 C CA . ARG B 1 84 ? 82.760 124.157 104.276 1.00 106.06 84 ARG B CA 1
ATOM 3186 C C . ARG B 1 84 ? 83.779 123.040 104.494 1.00 106.06 84 ARG B C 1
ATOM 3187 O O . ARG B 1 84 ? 83.898 122.092 103.716 1.00 106.06 84 ARG B O 1
ATOM 3195 N N . CYS B 1 85 ? 84.531 123.180 105.583 1.00 93.28 85 CYS B N 1
ATOM 3196 C CA . CYS B 1 85 ? 85.268 122.046 106.119 1.00 93.28 85 CYS B CA 1
ATOM 3197 C C . CYS B 1 85 ? 84.273 120.981 106.556 1.00 93.28 85 CYS B C 1
ATOM 3198 O O . CYS B 1 85 ? 83.198 121.305 107.069 1.00 93.28 85 CYS B O 1
ATOM 3201 N N . SER B 1 86 ? 84.621 119.717 106.337 1.00 79.32 86 SER B N 1
ATOM 3202 C CA . SER B 1 86 ? 83.693 118.638 106.631 1.00 79.32 86 SER B CA 1
ATOM 3203 C C . SER B 1 86 ? 83.300 118.668 108.108 1.00 79.32 86 SER B C 1
ATOM 3204 O O . SER B 1 86 ? 84.121 118.990 108.973 1.00 79.32 86 SER B O 1
ATOM 3207 N N . PRO B 1 87 ? 82.039 118.347 108.423 1.00 75.40 87 PRO B N 1
ATOM 3208 C CA . PRO B 1 87 ? 81.537 118.535 109.792 1.00 75.40 87 PRO B CA 1
ATOM 3209 C C . PRO B 1 87 ? 82.288 117.736 110.847 1.00 75.40 87 PRO B C 1
ATOM 3210 O O . PRO B 1 87 ? 82.194 118.044 112.039 1.00 75.40 87 PRO B O 1
ATOM 3214 N N . ASP B 1 88 ? 83.029 116.711 110.431 1.00 66.07 88 ASP B N 1
ATOM 3215 C CA . ASP B 1 88 ? 83.811 115.915 111.366 1.00 66.07 88 ASP B CA 1
ATOM 3216 C C . ASP B 1 88 ? 85.218 116.457 111.582 1.00 66.07 88 ASP B C 1
ATOM 3217 O O . ASP B 1 88 ? 86.002 115.826 112.300 1.00 66.07 88 ASP B O 1
ATOM 3222 N N . ALA B 1 89 ? 85.561 117.595 110.977 1.00 58.04 89 ALA B N 1
ATOM 3223 C CA . ALA B 1 89 ? 86.843 118.228 111.273 1.00 58.04 89 ALA B CA 1
ATOM 3224 C C . ALA B 1 89 ? 87.008 118.589 112.747 1.00 58.04 89 ALA B C 1
ATOM 3225 O O . ALA B 1 89 ? 88.108 118.363 113.284 1.00 58.04 89 ALA B O 1
ATOM 3227 N N . PRO B 1 90 ? 86.013 119.151 113.445 1.00 56.38 90 PRO B N 1
ATOM 3228 C CA . PRO B 1 90 ? 86.163 119.323 114.899 1.00 56.38 90 PRO B CA 1
ATOM 3229 C C . PRO B 1 90 ? 86.356 118.017 115.645 1.00 56.38 90 PRO B C 1
ATOM 3230 O O . PRO B 1 90 ? 86.943 118.027 116.733 1.00 56.38 90 PRO B O 1
ATOM 3234 N N . LYS B 1 91 ? 85.875 116.895 115.108 1.00 50.01 91 LYS B N 1
ATOM 3235 C CA . LYS B 1 91 ? 86.158 115.606 115.727 1.00 50.01 91 LYS B CA 1
ATOM 3236 C C . LYS B 1 91 ? 87.604 115.185 115.492 1.00 50.01 91 LYS B C 1
ATOM 3237 O O . LYS B 1 91 ? 88.249 114.641 116.396 1.00 50.01 91 LYS B O 1
ATOM 3243 N N . MET B 1 92 ? 88.130 115.432 114.290 1.00 46.29 92 MET B N 1
ATOM 3244 C CA . MET B 1 92 ? 89.529 115.122 114.015 1.00 46.29 92 MET B CA 1
ATOM 3245 C C . MET B 1 92 ? 90.455 115.945 114.899 1.00 46.29 92 MET B C 1
ATOM 3246 O O . MET B 1 92 ? 91.431 115.421 115.454 1.00 46.29 92 MET B O 1
ATOM 3251 N N . LEU B 1 93 ? 90.162 117.239 115.047 1.00 41.32 93 LEU B N 1
ATOM 3252 C CA . LEU B 1 93 ? 90.978 118.083 115.912 1.00 41.32 93 LEU B CA 1
ATOM 3253 C C . LEU B 1 93 ? 90.907 117.618 117.360 1.00 41.32 93 LEU B C 1
ATOM 3254 O O . LEU B 1 93 ? 91.920 117.621 118.067 1.00 41.32 93 LEU B O 1
ATOM 3259 N N . ASP B 1 94 ? 89.720 117.218 117.818 1.00 42.52 94 ASP B N 1
ATOM 3260 C CA . ASP B 1 94 ? 89.587 116.711 119.180 1.00 42.52 94 ASP B CA 1
ATOM 3261 C C . ASP B 1 94 ? 90.393 115.434 119.375 1.00 42.52 94 ASP B C 1
ATOM 3262 O O . ASP B 1 94 ? 91.055 115.264 120.404 1.00 42.52 94 ASP B O 1
ATOM 3267 N N . ARG B 1 95 ? 90.355 114.529 118.395 1.00 36.78 95 ARG B N 1
ATOM 3268 C CA . ARG B 1 95 ? 91.100 113.279 118.515 1.00 36.78 95 ARG B CA 1
ATOM 3269 C C . ARG B 1 95 ? 92.604 113.525 118.512 1.00 36.78 95 ARG B C 1
ATOM 3270 O O . ARG B 1 95 ? 93.354 112.818 119.194 1.00 36.78 95 ARG B O 1
ATOM 3278 N N . MET B 1 96 ? 93.068 114.516 117.747 1.00 30.40 96 MET B N 1
ATOM 3279 C CA . MET B 1 96 ? 94.492 114.845 117.759 1.00 30.40 96 MET B CA 1
ATOM 3280 C C . MET B 1 96 ? 94.899 115.484 119.084 1.00 30.40 96 MET B C 1
ATOM 3281 O O . MET B 1 96 ? 95.930 115.134 119.676 1.00 30.40 96 MET B O 1
ATOM 3286 N N . LEU B 1 97 ? 94.096 116.437 119.564 1.00 30.73 97 LEU B N 1
ATOM 3287 C CA . LEU B 1 97 ? 94.441 117.136 120.795 1.00 30.73 97 LEU B CA 1
ATOM 3288 C C . LEU B 1 97 ? 94.373 116.214 122.004 1.00 30.73 97 LEU B C 1
ATOM 3289 O O . LEU B 1 97 ? 95.105 116.420 122.974 1.00 30.73 97 LEU B O 1
ATOM 3294 N N . CYS B 1 98 ? 93.515 115.191 121.970 1.00 32.70 98 CYS B N 1
ATOM 3295 C CA . CYS B 1 98 ? 93.512 114.219 123.057 1.00 32.70 98 CYS B CA 1
ATOM 3296 C C . CYS B 1 98 ? 94.839 113.476 123.139 1.00 32.70 98 CYS B C 1
ATOM 3297 O O . CYS B 1 98 ? 95.400 113.322 124.232 1.00 32.70 98 CYS B O 1
ATOM 3300 N N . LEU B 1 99 ? 95.365 113.030 121.996 1.00 27.99 99 LEU B N 1
ATOM 3301 C CA . LEU B 1 99 ? 96.664 112.366 121.986 1.00 27.99 99 LEU B CA 1
ATOM 3302 C C . LEU B 1 99 ? 97.760 113.309 122.457 1.00 27.99 99 LEU B C 1
ATOM 3303 O O . LEU B 1 99 ? 98.635 112.917 123.238 1.00 27.99 99 LEU B O 1
ATOM 3308 N N . LEU B 1 100 ? 97.731 114.560 121.991 1.00 27.06 100 LEU B N 1
ATOM 3309 C CA . LEU B 1 100 ? 98.740 115.517 122.434 1.00 27.06 100 LEU B CA 1
ATOM 3310 C C . LEU B 1 100 ? 98.659 115.793 123.930 1.00 27.06 100 LEU B C 1
ATOM 3311 O O . LEU B 1 100 ? 99.699 115.969 124.572 1.00 27.06 100 LEU B O 1
ATOM 3316 N N . ALA B 1 101 ? 97.455 115.833 124.500 1.00 30.12 101 ALA B N 1
ATOM 3317 C CA . ALA B 1 101 ? 97.305 116.076 125.928 1.00 30.12 101 ALA B CA 1
ATOM 3318 C C . ALA B 1 101 ? 97.681 114.860 126.762 1.00 30.12 101 ALA B C 1
ATOM 3319 O O . ALA B 1 101 ? 98.057 115.012 127.929 1.00 30.12 101 ALA B O 1
ATOM 3321 N N . SER B 1 102 ? 97.576 113.656 126.197 1.00 31.20 102 SER B N 1
ATOM 3322 C CA . SER B 1 102 ? 97.962 112.457 126.933 1.00 31.20 102 SER B CA 1
ATOM 3323 C C . SER B 1 102 ? 99.455 112.401 127.234 1.00 31.20 102 SER B C 1
ATOM 3324 O O . SER B 1 102 ? 99.860 111.666 128.141 1.00 31.20 102 SER B O 1
ATOM 3327 N N . HIS B 1 103 ? 100.278 113.151 126.500 1.00 29.80 103 HIS B N 1
ATOM 3328 C CA . HIS B 1 103 ? 101.723 113.159 126.690 1.00 29.80 103 HIS B CA 1
ATOM 3329 C C . HIS B 1 103 ? 102.226 114.431 127.367 1.00 29.80 103 HIS B C 1
ATOM 3330 O O . HIS B 1 103 ? 103.383 114.814 127.158 1.00 29.80 103 HIS B O 1
ATOM 3337 N N . SER B 1 104 ? 101.375 115.102 128.146 1.00 32.56 104 SER B N 1
ATOM 3338 C CA . SER B 1 104 ? 101.744 116.268 128.945 1.00 32.56 104 SER B CA 1
ATOM 3339 C C . SER B 1 104 ? 102.127 117.477 128.096 1.00 32.56 104 SER B C 1
ATOM 3340 O O . SER B 1 104 ? 102.570 118.496 128.635 1.00 32.56 104 SER B O 1
ATOM 3343 N N . ILE B 1 105 ? 101.964 117.383 126.775 1.00 26.62 105 ILE B N 1
ATOM 3344 C CA . ILE B 1 105 ? 102.213 118.543 125.923 1.00 26.62 105 ILE B CA 1
ATOM 3345 C C . ILE B 1 105 ? 101.113 119.581 126.098 1.00 26.62 105 ILE B C 1
ATOM 3346 O O . ILE B 1 105 ? 101.367 120.789 126.016 1.00 26.62 105 ILE B O 1
ATOM 3351 N N . LEU B 1 106 ? 99.882 119.138 126.344 1.00 30.39 106 LEU B N 1
ATOM 3352 C CA . LEU B 1 106 ? 98.751 120.021 126.585 1.00 30.39 106 LEU B CA 1
ATOM 3353 C C . LEU B 1 106 ? 98.046 119.618 127.872 1.00 30.39 106 LEU B C 1
ATOM 3354 O O . LEU B 1 106 ? 98.121 118.464 128.303 1.00 30.39 106 LEU B O 1
ATOM 3359 N N . THR B 1 107 ? 97.361 120.576 128.486 1.00 39.79 107 THR B N 1
ATOM 3360 C CA . THR B 1 107 ? 96.530 120.293 129.646 1.00 39.79 107 THR B CA 1
ATOM 3361 C C . THR B 1 107 ? 95.064 120.261 129.237 1.00 39.79 107 THR B C 1
ATOM 3362 O O . THR B 1 107 ? 94.591 121.119 128.489 1.00 39.79 107 THR B O 1
ATOM 3366 N N . CYS B 1 108 ? 94.345 119.260 129.739 1.00 50.18 108 CYS B N 1
ATOM 3367 C CA . CYS B 1 108 ? 92.958 119.041 129.358 1.00 50.18 108 CYS B CA 1
ATOM 3368 C C . CYS B 1 108 ? 92.077 119.059 130.596 1.00 50.18 108 CYS B C 1
ATOM 3369 O O . CYS B 1 108 ? 92.459 118.541 131.648 1.00 50.18 108 CYS B O 1
ATOM 3372 N N . SER B 1 109 ? 90.896 119.660 130.463 1.00 54.79 109 SER B N 1
ATOM 3373 C CA . SER B 1 109 ? 89.950 119.752 131.565 1.00 54.79 109 SER B CA 1
ATOM 3374 C C . SER B 1 109 ? 88.538 119.527 131.045 1.00 54.79 109 SER B C 1
ATOM 3375 O O . SER B 1 109 ? 88.258 119.715 129.860 1.00 54.79 109 SER B O 1
ATOM 3378 N N . ALA B 1 110 ? 87.652 119.113 131.945 1.00 64.58 110 ALA B N 1
ATOM 3379 C CA . ALA B 1 110 ? 86.273 118.839 131.577 1.00 64.58 110 ALA B CA 1
ATOM 3380 C C . ALA B 1 110 ? 85.416 120.093 131.719 1.00 64.58 110 ALA B C 1
ATOM 3381 O O . ALA B 1 110 ? 85.826 121.098 132.306 1.00 64.58 110 ALA B O 1
ATOM 3383 N N . VAL B 1 111 ? 84.207 120.023 131.167 1.00 75.15 111 VAL B N 1
ATOM 3384 C CA . VAL B 1 111 ? 83.247 121.120 131.206 1.00 75.15 111 VAL B CA 1
ATOM 3385 C C . VAL B 1 111 ? 82.032 120.669 132.003 1.00 75.15 111 VAL B C 1
ATOM 3386 O O . VAL B 1 111 ? 81.456 119.610 131.725 1.00 75.15 111 VAL B O 1
ATOM 3390 N N . ASP B 1 112 ? 81.640 121.475 132.989 1.00 88.64 112 ASP B N 1
ATOM 3391 C CA . ASP B 1 112 ? 80.480 121.163 133.813 1.00 88.64 112 ASP B CA 1
ATOM 3392 C C . ASP B 1 112 ? 79.204 121.704 133.181 1.00 88.64 112 ASP B C 1
ATOM 3393 O O . ASP B 1 112 ? 78.532 122.563 133.761 1.00 88.64 112 ASP B O 1
ATOM 3398 N N . PHE B 1 113 ? 78.863 121.210 131.994 1.00 89.72 113 PHE B N 1
ATOM 3399 C CA . PHE B 1 113 ? 77.661 121.658 131.301 1.00 89.72 113 PHE B CA 1
ATOM 3400 C C . PHE B 1 113 ? 76.432 120.901 131.795 1.00 89.72 113 PHE B C 1
ATOM 3401 O O . PHE B 1 113 ? 75.306 121.196 131.394 1.00 89.72 113 PHE B O 1
ATOM 3409 N N . ALA B 1 127 ? 74.210 118.392 124.172 1.00 93.59 127 ALA B N 1
ATOM 3410 C CA . ALA B 1 127 ? 75.507 119.007 123.917 1.00 93.59 127 ALA B CA 1
ATOM 3411 C C . ALA B 1 127 ? 76.399 118.078 123.102 1.00 93.59 127 ALA B C 1
ATOM 3412 O O . ALA B 1 127 ? 76.415 116.867 123.321 1.00 93.59 127 ALA B O 1
ATOM 3414 N N . ALA B 1 128 ? 77.142 118.654 122.162 1.00 90.86 128 ALA B N 1
ATOM 3415 C CA . ALA B 1 128 ? 78.029 117.874 121.317 1.00 90.86 128 ALA B CA 1
ATOM 3416 C C . ALA B 1 128 ? 79.272 117.446 122.091 1.00 90.86 128 ALA B C 1
ATOM 3417 O O . ALA B 1 128 ? 79.556 117.937 123.187 1.00 90.86 128 ALA B O 1
ATOM 3419 N N . LEU B 1 129 ? 80.016 116.507 121.501 1.00 93.20 129 LEU B N 1
ATOM 3420 C CA . LEU B 1 129 ? 81.243 116.027 122.130 1.00 93.20 129 LEU B CA 1
ATOM 3421 C C . LEU B 1 129 ? 82.271 117.144 122.257 1.00 93.20 129 LEU B C 1
ATOM 3422 O O . LEU B 1 129 ? 83.076 117.155 123.195 1.00 93.20 129 LEU B O 1
ATOM 3427 N N . GLU B 1 130 ? 82.258 118.095 121.321 1.00 88.36 130 GLU B N 1
ATOM 3428 C CA . GLU B 1 130 ? 83.203 119.203 121.348 1.00 88.36 130 GLU B CA 1
ATOM 3429 C C . GLU B 1 130 ? 82.982 120.141 122.526 1.00 88.36 130 GLU B C 1
ATOM 3430 O O . GLU B 1 130 ? 83.858 120.964 122.813 1.00 88.36 130 GLU B O 1
ATOM 3436 N N . ASP B 1 131 ? 81.840 120.046 123.209 1.00 88.39 131 ASP B N 1
ATOM 3437 C CA . ASP B 1 131 ? 81.582 120.884 124.372 1.00 88.39 131 ASP B CA 1
ATOM 3438 C C . ASP B 1 131 ? 82.086 120.260 125.665 1.00 88.39 131 ASP B C 1
ATOM 3439 O O . ASP B 1 131 ? 81.863 120.830 126.738 1.00 88.39 131 ASP B O 1
ATOM 3444 N N . LYS B 1 132 ? 82.754 119.107 125.590 1.00 75.26 132 LYS B N 1
ATOM 3445 C CA . LYS B 1 132 ? 83.082 118.356 126.796 1.00 75.26 132 LYS B CA 1
ATOM 3446 C C . LYS B 1 132 ? 84.472 118.689 127.328 1.00 75.26 132 LYS B C 1
ATOM 3447 O O . LYS B 1 132 ? 84.679 118.715 128.546 1.00 75.26 132 LYS B O 1
ATOM 3453 N N . ARG B 1 133 ? 85.434 118.950 126.445 1.00 56.89 133 ARG B N 1
ATOM 3454 C CA . ARG B 1 133 ? 86.823 119.122 126.845 1.00 56.89 133 ARG B CA 1
ATOM 3455 C C . ARG B 1 133 ? 87.339 120.503 126.462 1.00 56.89 133 ARG B C 1
ATOM 3456 O O . ARG B 1 133 ? 86.934 121.080 125.449 1.00 56.89 133 ARG B O 1
ATOM 3464 N N . LEU B 1 134 ? 88.243 121.024 127.289 1.00 53.48 134 LEU B N 1
ATOM 3465 C CA . LEU B 1 134 ? 88.955 122.267 127.030 1.00 53.48 134 LEU B CA 1
ATOM 3466 C C . LEU B 1 134 ? 90.451 122.014 127.147 1.00 53.48 134 LEU B C 1
ATOM 3467 O O . LEU B 1 134 ? 90.892 121.250 128.012 1.00 53.48 134 LEU B O 1
ATOM 3472 N N . TYR B 1 135 ? 91.229 122.667 126.286 1.00 44.82 135 TYR B N 1
ATOM 3473 C CA . TYR B 1 135 ? 92.662 122.430 126.192 1.00 44.82 135 TYR B CA 1
ATOM 3474 C C . TYR B 1 135 ? 93.441 123.720 126.410 1.00 44.82 135 TYR B C 1
ATOM 3475 O O . TYR B 1 135 ? 92.976 124.812 126.073 1.00 44.82 135 TYR B O 1
ATOM 3484 N N . GLY B 1 136 ? 94.638 123.577 126.974 1.00 42.19 136 GLY B N 1
ATOM 3485 C CA . GLY B 1 136 ? 95.486 124.718 127.263 1.00 42.19 136 GLY B CA 1
ATOM 3486 C C . GLY B 1 136 ? 96.945 124.355 127.123 1.00 42.19 136 GLY B C 1
ATOM 3487 O O . GLY B 1 136 ? 97.317 123.179 127.179 1.00 42.19 136 GLY B O 1
ATOM 3488 N N . LEU B 1 137 ? 97.780 125.379 126.951 1.00 36.48 137 LEU B N 1
ATOM 3489 C CA . LEU B 1 137 ? 99.190 125.162 126.652 1.00 36.48 137 LEU B CA 1
ATOM 3490 C C . LEU B 1 137 ? 99.996 124.879 127.914 1.00 36.48 137 LEU B C 1
ATOM 3491 O O . LEU B 1 137 ? 99.836 125.554 128.935 1.00 36.48 137 LEU B O 1
ATOM 3496 N N . THR B 1 138 ? 100.866 123.875 127.833 1.00 36.18 138 THR B N 1
ATOM 3497 C CA . THR B 1 138 ? 101.880 123.571 128.827 1.00 36.18 138 THR B CA 1
ATOM 3498 C C . THR B 1 138 ? 103.132 124.399 128.538 1.00 36.18 138 THR B C 1
ATOM 3499 O O . THR B 1 138 ? 103.360 124.804 127.396 1.00 36.18 138 THR B O 1
ATOM 3503 N N . PRO B 1 139 ? 103.956 124.685 129.557 1.00 40.35 139 PRO B N 1
ATOM 3504 C CA . PRO B 1 139 ? 105.239 125.351 129.292 1.00 40.35 139 PRO B CA 1
ATOM 3505 C C . PRO B 1 139 ? 106.121 124.600 128.305 1.00 40.35 139 PRO B C 1
ATOM 3506 O O . PRO B 1 139 ? 106.971 125.206 127.646 1.00 40.35 139 PRO B O 1
ATOM 3510 N N . LEU B 1 140 ? 105.938 123.282 128.202 1.00 33.07 140 LEU B N 1
ATOM 3511 C CA . LEU B 1 140 ? 106.639 122.514 127.177 1.00 33.07 140 LEU B CA 1
ATOM 3512 C C . LEU B 1 140 ? 106.222 122.958 125.781 1.00 33.07 140 LEU B C 1
ATOM 3513 O O . LEU B 1 140 ? 107.056 123.071 124.876 1.00 33.07 140 LEU B O 1
ATOM 3518 N N . ALA B 1 141 ? 104.926 123.207 125.583 1.00 33.52 141 ALA B N 1
ATOM 3519 C CA . ALA B 1 141 ? 104.429 123.566 124.262 1.00 33.52 141 ALA B CA 1
ATOM 3520 C C . ALA B 1 141 ? 104.747 125.005 123.883 1.00 33.52 141 ALA B C 1
ATOM 3521 O O . ALA B 1 141 ? 104.706 125.339 122.695 1.00 33.52 141 ALA B O 1
ATOM 3523 N N . LYS B 1 142 ? 105.062 125.862 124.853 1.00 41.29 142 LYS B N 1
ATOM 3524 C CA . LYS B 1 142 ? 105.337 127.259 124.541 1.00 41.29 142 LYS B CA 1
ATOM 3525 C C . LYS B 1 142 ? 106.662 127.463 123.824 1.00 41.29 142 LYS B C 1
ATOM 3526 O O . LYS B 1 142 ? 106.921 128.577 123.359 1.00 41.29 142 LYS B O 1
ATOM 3532 N N . TYR B 1 143 ? 107.506 126.436 123.727 1.00 44.92 143 TYR B N 1
ATOM 3533 C CA . TYR B 1 143 ? 108.728 126.544 122.943 1.00 44.92 143 TYR B CA 1
ATOM 3534 C C . TYR B 1 143 ? 108.476 126.451 121.447 1.00 44.92 143 TYR B C 1
ATOM 3535 O O . TYR B 1 143 ? 109.342 126.854 120.665 1.00 44.92 143 TYR B O 1
ATOM 3544 N N . PHE B 1 144 ? 107.319 125.939 121.032 1.00 34.02 144 PHE B N 1
ATOM 3545 C CA . PHE B 1 144 ? 106.975 125.841 119.621 1.00 34.02 144 PHE B CA 1
ATOM 3546 C C . PHE B 1 144 ? 106.174 127.033 119.120 1.00 34.02 144 PHE B C 1
ATOM 3547 O O . PHE B 1 144 ? 106.206 127.328 117.922 1.00 34.02 144 PHE B O 1
ATOM 3555 N N . VAL B 1 145 ? 105.456 127.714 120.003 1.00 46.55 145 VAL B N 1
ATOM 3556 C CA . VAL B 1 145 ? 104.829 128.994 119.653 1.00 46.55 145 VAL B CA 1
ATOM 3557 C C . VAL B 1 145 ? 105.911 130.063 119.550 1.00 46.55 145 VAL B C 1
ATOM 3558 O O . VAL B 1 145 ? 106.799 130.121 120.419 1.00 46.55 145 VAL B O 1
ATOM 3562 N N . PRO B 1 146 ? 105.899 130.908 118.521 1.00 52.61 146 PRO B N 1
ATOM 3563 C CA . PRO B 1 146 ? 106.947 131.928 118.389 1.00 52.61 146 PRO B CA 1
ATOM 3564 C C . PRO B 1 146 ? 107.021 132.831 119.613 1.00 52.61 146 PRO B C 1
ATOM 3565 O O . PRO B 1 146 ? 106.002 133.260 120.157 1.00 52.61 146 PRO B O 1
ATOM 3569 N N . ASN B 1 147 ? 108.249 133.118 120.043 1.00 58.30 147 ASN B N 1
ATOM 3570 C CA . ASN B 1 147 ? 108.488 133.918 121.238 1.00 58.30 147 ASN B CA 1
ATOM 3571 C C . ASN B 1 147 ? 108.526 135.404 120.904 1.00 58.30 147 ASN B C 1
ATOM 3572 O O . ASN B 1 147 ? 108.117 135.810 119.812 1.00 58.30 147 ASN B O 1
ATOM 3577 N N . GLN B 1 148 ? 109.006 136.218 121.847 1.00 69.99 148 GLN B N 1
ATOM 3578 C CA . GLN B 1 148 ? 109.027 137.666 121.655 1.00 69.99 148 GLN B CA 1
ATOM 3579 C C . GLN B 1 148 ? 109.871 138.045 120.445 1.00 69.99 148 GLN B C 1
ATOM 3580 O O . GLN B 1 148 ? 109.474 138.886 119.631 1.00 69.99 148 GLN B O 1
ATOM 3586 N N . ASP B 1 149 ? 111.049 137.433 120.310 1.00 72.54 149 ASP B N 1
ATOM 3587 C CA . ASP B 1 149 ? 111.883 137.685 119.142 1.00 72.54 149 ASP B CA 1
ATOM 3588 C C . ASP B 1 149 ? 111.285 137.096 117.872 1.00 72.54 149 ASP B C 1
ATOM 3589 O O . ASP B 1 149 ? 111.650 137.525 116.772 1.00 72.54 149 ASP B O 1
ATOM 3594 N N . GLY B 1 150 ? 110.381 136.133 117.997 1.00 67.73 150 GLY B N 1
ATOM 3595 C CA . GLY B 1 150 ? 109.802 135.465 116.856 1.00 67.73 150 GLY B CA 1
ATOM 3596 C C . GLY B 1 150 ? 110.492 134.187 116.441 1.00 67.73 150 GLY B C 1
ATOM 3597 O O . GLY B 1 150 ? 110.479 133.857 115.250 1.00 67.73 150 GLY B O 1
ATOM 3598 N N . VAL B 1 151 ? 111.092 133.458 117.378 1.00 56.92 151 VAL B N 1
ATOM 3599 C CA . VAL B 1 151 ? 111.851 132.253 117.079 1.00 56.92 151 VAL B CA 1
ATOM 3600 C C . VAL B 1 151 ? 111.327 131.110 117.936 1.00 56.92 151 VAL B C 1
ATOM 3601 O O . VAL B 1 151 ? 110.955 131.296 119.099 1.00 56.92 151 VAL B O 1
ATOM 3605 N N . SER B 1 152 ? 111.294 129.917 117.348 1.00 42.53 152 SER B N 1
ATOM 3606 C CA . SER B 1 152 ? 110.801 128.738 118.042 1.00 42.53 152 SER B CA 1
ATOM 3607 C C . SER B 1 152 ? 111.426 127.500 117.421 1.00 42.53 152 SER B C 1
ATOM 3608 O O . SER B 1 152 ? 111.982 127.546 116.321 1.00 42.53 152 SER B O 1
ATOM 3611 N N . LEU B 1 153 ? 111.326 126.388 118.139 1.00 31.64 153 LEU B N 1
ATOM 3612 C CA . LEU B 1 153 ? 111.855 125.114 117.663 1.00 31.64 153 LEU B CA 1
ATOM 3613 C C . LEU B 1 153 ? 110.982 124.471 116.602 1.00 31.64 153 LEU B C 1
ATOM 3614 O O . LEU B 1 153 ? 111.389 123.435 116.061 1.00 31.64 153 LEU B O 1
ATOM 3619 N N . GLY B 1 154 ? 109.822 125.053 116.308 1.00 33.22 154 GLY B N 1
ATOM 3620 C CA . GLY B 1 154 ? 108.903 124.517 115.331 1.00 33.22 154 GLY B CA 1
ATOM 3621 C C . GLY B 1 154 ? 109.550 124.174 114.004 1.00 33.22 154 GLY B C 1
ATOM 3622 O O . GLY B 1 154 ? 109.499 123.028 113.549 1.00 33.22 154 GLY B O 1
ATOM 3623 N N . PRO B 1 155 ? 110.171 125.159 113.352 1.00 33.42 155 PRO B N 1
ATOM 3624 C CA . PRO B 1 155 ? 110.883 124.895 112.098 1.00 33.42 155 PRO B CA 1
ATOM 3625 C C . PRO B 1 155 ? 112.042 123.918 112.216 1.00 33.42 155 PRO B C 1
ATOM 3626 O O . PRO B 1 155 ? 112.454 123.358 111.196 1.00 33.42 155 PRO B O 1
ATOM 3630 N N . LEU B 1 156 ? 112.586 123.697 113.414 1.00 30.90 156 LEU B N 1
ATOM 3631 C CA . LEU B 1 156 ? 113.590 122.652 113.574 1.00 30.90 156 LEU B CA 1
ATOM 3632 C C . LEU B 1 156 ? 112.979 121.265 113.430 1.00 30.90 156 LEU B C 1
ATOM 3633 O O . LEU B 1 156 ? 113.678 120.319 113.053 1.00 30.90 156 LEU B O 1
ATOM 3638 N N . MET B 1 157 ? 111.686 121.126 113.724 1.00 27.83 157 MET B N 1
ATOM 3639 C CA . MET B 1 157 ? 111.017 119.846 113.522 1.00 27.83 157 MET B CA 1
ATOM 3640 C C . MET B 1 157 ? 110.837 119.548 112.039 1.00 27.83 157 MET B C 1
ATOM 3641 O O . MET B 1 157 ? 111.152 118.443 111.581 1.00 27.83 157 MET B O 1
ATOM 3646 N N . CYS B 1 158 ? 110.353 120.528 111.272 1.00 33.35 158 CYS B N 1
ATOM 3647 C CA . CYS B 1 158 ? 110.079 120.305 109.856 1.00 33.35 158 CYS B CA 1
ATOM 3648 C C . CYS B 1 158 ? 111.337 119.926 109.087 1.00 33.35 158 CYS B C 1
ATOM 3649 O O . CYS B 1 158 ? 111.261 119.158 108.122 1.00 33.35 158 CYS B O 1
ATOM 3652 N N . LEU B 1 159 ? 112.495 120.455 109.486 1.00 32.02 159 LEU B N 1
ATOM 3653 C CA . LEU B 1 159 ? 113.745 120.046 108.854 1.00 32.02 159 LEU B CA 1
ATOM 3654 C C . LEU B 1 159 ? 114.041 118.575 109.119 1.00 32.02 159 LEU B C 1
ATOM 3655 O O . LEU B 1 159 ? 114.511 117.861 108.227 1.00 32.02 159 LEU B O 1
ATOM 3660 N N . VAL B 1 160 ? 113.777 118.106 110.341 1.00 30.28 160 VAL B N 1
ATOM 3661 C CA . VAL B 1 160 ? 114.080 116.724 110.687 1.00 30.28 160 VAL B CA 1
ATOM 3662 C C . VAL B 1 160 ? 113.174 115.744 109.956 1.00 30.28 160 VAL B C 1
ATOM 3663 O O . VAL B 1 160 ? 113.640 114.686 109.518 1.00 30.28 160 VAL B O 1
ATOM 3667 N N . GLN B 1 161 ? 111.893 116.072 109.791 1.00 28.58 161 GLN B N 1
ATOM 3668 C CA . GLN B 1 161 ? 110.924 115.151 109.211 1.00 28.58 161 GLN B CA 1
ATOM 3669 C C . GLN B 1 161 ? 110.608 115.453 107.752 1.00 28.58 161 GLN B C 1
ATOM 3670 O O . GLN B 1 161 ? 109.633 114.912 107.218 1.00 28.58 161 GLN B O 1
ATOM 3676 N N . ASP B 1 162 ? 111.396 116.297 107.093 1.00 35.24 162 ASP B N 1
ATOM 3677 C CA . ASP B 1 162 ? 111.194 116.546 105.674 1.00 35.24 162 ASP B CA 1
ATOM 3678 C C . ASP B 1 162 ? 111.532 115.296 104.869 1.00 35.24 162 ASP B C 1
ATOM 3679 O O . ASP B 1 162 ? 112.269 114.419 105.325 1.00 35.24 162 ASP B O 1
ATOM 3684 N N . LYS B 1 163 ? 110.979 115.219 103.655 1.00 36.94 163 LYS B N 1
ATOM 3685 C CA . LYS B 1 163 ? 111.131 114.011 102.847 1.00 36.94 163 LYS B CA 1
ATOM 3686 C C . LYS B 1 163 ? 112.592 113.738 102.510 1.00 36.94 163 LYS B C 1
ATOM 3687 O O . LYS B 1 163 ? 113.036 112.583 102.535 1.00 36.94 163 LYS B O 1
ATOM 3693 N N . VAL B 1 164 ? 113.353 114.786 102.192 1.00 39.25 164 VAL B N 1
ATOM 3694 C CA . VAL B 1 164 ? 114.743 114.603 101.784 1.00 39.25 164 VAL B CA 1
ATOM 3695 C C . VAL B 1 164 ? 115.557 113.985 102.913 1.00 39.25 164 VAL B C 1
ATOM 3696 O O . VAL B 1 164 ? 116.365 113.075 102.690 1.00 39.25 164 VAL B O 1
ATOM 3700 N N . CYS B 1 165 ? 115.359 114.465 104.141 1.00 37.86 165 CYS B N 1
ATOM 3701 C CA . CYS B 1 165 ? 116.080 113.904 105.278 1.00 37.86 165 CYS B CA 1
ATOM 3702 C C . CYS B 1 165 ? 115.510 112.549 105.679 1.00 37.86 165 CYS B C 1
ATOM 3703 O O . CYS B 1 165 ? 116.242 111.675 106.155 1.00 37.86 165 CYS B O 1
ATOM 3706 N N . MET B 1 166 ? 114.203 112.356 105.498 1.00 33.98 166 MET B N 1
ATOM 3707 C CA . MET B 1 166 ? 113.563 111.140 105.990 1.00 33.98 166 MET B CA 1
ATOM 3708 C C . MET B 1 166 ? 113.875 109.942 105.101 1.00 33.98 166 MET B C 1
ATOM 3709 O O . MET B 1 166 ? 113.894 108.800 105.574 1.00 33.98 166 MET B O 1
ATOM 3714 N N . LYS B 1 167 ? 114.113 110.177 103.809 1.00 35.04 167 LYS B N 1
ATOM 3715 C CA . LYS B 1 167 ? 114.436 109.073 102.912 1.00 35.04 167 LYS B CA 1
ATOM 3716 C C . LYS B 1 167 ? 115.809 108.473 103.193 1.00 35.04 167 LYS B C 1
ATOM 3717 O O . LYS B 1 167 ? 116.132 107.413 102.648 1.00 35.04 167 LYS B O 1
ATOM 3723 N N . SER B 1 168 ? 116.629 109.130 104.017 1.00 35.64 168 SER B N 1
ATOM 3724 C CA . SER B 1 168 ? 117.942 108.585 104.344 1.00 35.64 168 SER B CA 1
ATOM 3725 C C . SER B 1 168 ? 117.858 107.472 105.380 1.00 35.64 168 SER B C 1
ATOM 3726 O O . SER B 1 168 ? 118.783 106.660 105.488 1.00 35.64 168 SER B O 1
ATOM 3729 N N . TRP B 1 169 ? 116.772 107.418 106.152 1.00 31.21 169 TRP B N 1
ATOM 3730 C CA . TRP B 1 169 ? 116.692 106.449 107.240 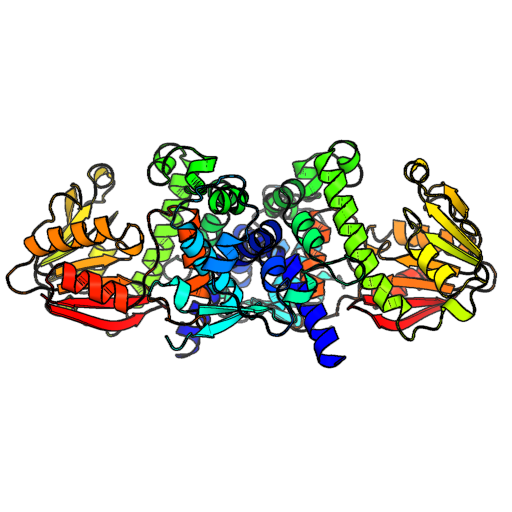1.00 31.21 169 TRP B CA 1
ATOM 3731 C C . TRP B 1 169 ? 116.476 105.030 106.733 1.00 31.21 169 TRP B C 1
ATOM 3732 O O . TRP B 1 169 ? 116.873 104.071 107.404 1.00 31.21 169 TRP B O 1
ATOM 3743 N N . TYR B 1 170 ? 115.850 104.867 105.567 1.00 37.08 170 TYR B N 1
ATOM 3744 C CA . TYR B 1 170 ? 115.557 103.527 105.071 1.00 37.08 170 TYR B CA 1
ATOM 3745 C C . TYR B 1 170 ? 116.792 102.807 104.547 1.00 37.08 170 TYR B C 1
ATOM 3746 O O . TYR B 1 170 ? 116.733 101.595 104.318 1.00 37.08 170 TYR B O 1
ATOM 3755 N N . GLU B 1 171 ? 117.903 103.515 104.353 1.00 40.91 171 GLU B N 1
ATOM 3756 C CA . GLU B 1 171 ? 119.135 102.885 103.894 1.00 40.91 171 GLU B CA 1
ATOM 3757 C C . GLU B 1 171 ? 120.107 102.584 105.026 1.00 40.91 171 GLU B C 1
ATOM 3758 O O . GLU B 1 171 ? 121.257 102.227 104.750 1.00 40.91 171 GLU B O 1
ATOM 3764 N N . LEU B 1 172 ? 119.680 102.724 106.282 1.00 36.64 172 LEU B N 1
ATOM 3765 C CA . LEU B 1 172 ? 120.577 102.469 107.405 1.00 36.64 172 LEU B CA 1
ATOM 3766 C C . LEU B 1 172 ? 120.988 101.003 107.464 1.00 36.64 172 LEU B C 1
ATOM 3767 O O . LEU B 1 172 ? 122.143 100.686 107.778 1.00 36.64 172 LEU B O 1
ATOM 3772 N N . LYS B 1 173 ? 120.054 100.093 107.176 1.00 36.91 173 LYS B N 1
ATOM 3773 C CA . LYS B 1 173 ? 120.382 98.671 107.180 1.00 36.91 173 LYS B CA 1
ATOM 3774 C C . LYS B 1 173 ? 121.446 98.350 106.141 1.00 36.91 173 LYS B C 1
ATOM 3775 O O . LYS B 1 173 ? 122.375 97.580 106.410 1.00 36.91 173 LYS B O 1
ATOM 3781 N N . GLY B 1 174 ? 121.326 98.926 104.945 1.00 44.84 174 GLY B N 1
ATOM 3782 C CA . GLY B 1 174 ? 122.351 98.720 103.936 1.00 44.84 174 GLY B CA 1
ATOM 3783 C C . GLY B 1 174 ? 123.674 99.352 104.321 1.00 44.84 174 GLY B C 1
ATOM 3784 O O . GLY B 1 174 ? 124.742 98.785 104.080 1.00 44.84 174 GLY B O 1
ATOM 3785 N N . ALA B 1 175 ? 123.619 100.541 104.925 1.00 43.17 175 ALA B N 1
ATOM 3786 C CA . ALA B 1 175 ? 124.845 101.240 105.296 1.00 43.17 175 ALA B CA 1
ATOM 3787 C C . ALA B 1 175 ? 125.628 100.470 106.350 1.00 43.17 175 ALA B C 1
ATOM 3788 O O . ALA B 1 175 ? 126.860 100.396 106.286 1.00 43.17 175 ALA B O 1
ATOM 3790 N N . VAL B 1 176 ? 124.933 99.897 107.335 1.00 41.81 176 VAL B N 1
ATOM 3791 C CA . VAL B 1 176 ? 125.626 99.162 108.390 1.00 41.81 176 VAL B CA 1
ATOM 3792 C C . VAL B 1 176 ? 126.326 97.933 107.821 1.00 41.81 176 VAL B C 1
ATOM 3793 O O . VAL B 1 176 ? 127.477 97.642 108.168 1.00 41.81 176 VAL B O 1
ATOM 3797 N N . LEU B 1 177 ? 125.652 97.196 106.937 1.00 48.04 177 LEU B N 1
ATOM 3798 C CA . LEU B 1 177 ? 126.223 95.960 106.412 1.00 48.04 177 LEU B CA 1
ATOM 3799 C C . LEU B 1 177 ? 127.300 96.206 105.363 1.00 48.04 177 LEU B C 1
ATOM 3800 O O . LEU B 1 177 ? 128.260 95.431 105.283 1.00 48.04 177 LEU B O 1
ATOM 3805 N N . GLU B 1 178 ? 127.171 97.261 104.555 1.00 54.53 178 GLU B N 1
ATOM 3806 C CA . GLU B 1 178 ? 128.058 97.466 103.419 1.00 54.53 178 GLU B CA 1
ATOM 3807 C C . GLU B 1 178 ? 128.885 98.741 103.485 1.00 54.53 178 GLU B C 1
ATOM 3808 O O . GLU B 1 178 ? 129.639 99.010 102.543 1.00 54.53 178 GLU B O 1
ATOM 3814 N N . GLY B 1 179 ? 128.771 99.531 104.547 1.00 60.34 179 GLY B N 1
ATOM 3815 C CA . GLY B 1 179 ? 129.569 100.732 104.676 1.00 60.34 179 GLY B CA 1
ATOM 3816 C C . GLY B 1 179 ? 129.016 101.899 103.881 1.00 60.34 179 GLY B C 1
ATOM 3817 O O . GLY B 1 179 ? 127.981 101.821 103.217 1.00 60.34 179 GLY B O 1
ATOM 3818 N N . GLY B 1 180 ? 129.740 103.011 103.954 1.00 60.12 180 GLY B N 1
ATOM 3819 C CA . GLY B 1 180 ? 129.325 104.217 103.271 1.00 60.12 180 GLY B CA 1
ATOM 3820 C C . GLY B 1 180 ? 128.524 105.142 104.171 1.00 60.12 180 GLY B C 1
ATOM 3821 O O . GLY B 1 180 ? 128.561 105.060 105.402 1.00 60.12 180 GLY B O 1
ATOM 3822 N N . VAL B 1 181 ? 127.786 106.041 103.529 1.00 54.76 181 VAL B N 1
ATOM 3823 C CA . VAL B 1 181 ? 126.975 107.034 104.229 1.00 54.76 181 VAL B CA 1
ATOM 3824 C C . VAL B 1 181 ? 125.532 106.883 103.765 1.00 54.76 181 VAL B C 1
ATOM 3825 O O . VAL B 1 181 ? 125.286 106.750 102.558 1.00 54.76 181 VAL B O 1
ATOM 3829 N N . PRO B 1 182 ? 124.553 106.883 104.674 1.00 47.28 182 PRO B N 1
ATOM 3830 C CA . PRO B 1 182 ? 123.154 106.713 104.243 1.00 47.28 182 PRO B CA 1
ATOM 3831 C C . PRO B 1 182 ? 122.681 107.758 103.247 1.00 47.28 182 PRO B C 1
ATOM 3832 O O . PRO B 1 182 ? 121.908 107.431 102.339 1.00 47.28 182 PRO B O 1
ATOM 3836 N N . PHE B 1 183 ? 123.124 109.007 103.387 1.00 50.09 183 PHE B N 1
ATOM 3837 C CA . PHE B 1 183 ? 122.667 110.056 102.481 1.00 50.09 183 PHE B CA 1
ATOM 3838 C C . PHE B 1 183 ? 123.256 109.876 101.087 1.00 50.09 183 PHE B C 1
ATOM 3839 O O . PHE B 1 183 ? 122.560 110.053 100.079 1.00 50.09 183 PHE B O 1
ATOM 3847 N N . MET B 1 184 ? 124.545 109.536 101.011 1.00 60.39 184 MET B N 1
ATOM 3848 C CA . MET B 1 184 ? 125.182 109.336 99.714 1.00 60.39 184 MET B CA 1
ATOM 3849 C C . MET B 1 184 ? 124.620 108.119 98.995 1.00 60.39 184 MET B C 1
ATOM 3850 O O . MET B 1 184 ? 124.528 108.115 97.763 1.00 60.39 184 MET B O 1
ATOM 3855 N N . ARG B 1 185 ? 124.242 107.079 99.741 1.00 52.39 185 ARG B N 1
ATOM 3856 C CA . ARG B 1 185 ? 123.659 105.895 99.122 1.00 52.39 185 ARG B CA 1
ATOM 3857 C C . ARG B 1 185 ? 122.308 106.185 98.484 1.00 52.39 185 ARG B C 1
ATOM 3858 O O . ARG B 1 185 ? 121.835 105.384 97.672 1.00 52.39 185 ARG B O 1
ATOM 3866 N N . VAL B 1 186 ? 121.679 107.304 98.831 1.00 50.05 186 VAL B N 1
ATOM 3867 C CA . VAL B 1 186 ? 120.387 107.662 98.255 1.00 50.05 186 VAL B CA 1
ATOM 3868 C C . VAL B 1 186 ? 120.537 108.722 97.172 1.00 50.05 186 VAL B C 1
ATOM 3869 O O . VAL B 1 186 ? 120.042 108.557 96.054 1.00 50.05 186 VAL B O 1
ATOM 3873 N N . TYR B 1 187 ? 121.224 109.824 97.477 1.00 53.15 187 TYR B N 1
ATOM 3874 C CA . TYR B 1 187 ? 121.278 110.961 96.568 1.00 53.15 187 TYR B CA 1
ATOM 3875 C C . TYR B 1 187 ? 122.594 111.095 95.817 1.00 53.15 187 TYR B C 1
ATOM 3876 O O . TYR B 1 187 ? 122.737 112.029 95.021 1.00 53.15 187 TYR B O 1
ATOM 3885 N N . GLY B 1 188 ? 123.554 110.203 96.041 1.00 64.71 188 GLY B N 1
ATOM 3886 C CA . GLY B 1 188 ? 124.798 110.242 95.298 1.00 64.71 188 GLY B CA 1
ATOM 3887 C C . GLY B 1 188 ? 125.749 111.335 95.739 1.00 64.71 188 GLY B C 1
ATOM 3888 O O . GLY B 1 188 ? 126.880 111.053 96.144 1.00 64.71 188 GLY B O 1
ATOM 3889 N N . VAL B 1 189 ? 125.303 112.591 95.663 1.00 70.26 189 VAL B N 1
ATOM 3890 C CA . VAL B 1 189 ? 126.176 113.703 96.020 1.00 70.26 189 VAL B CA 1
ATOM 3891 C C . VAL B 1 189 ? 126.220 113.874 97.535 1.00 70.26 189 VAL B C 1
ATOM 3892 O O . VAL B 1 189 ? 125.313 113.466 98.270 1.00 70.26 189 VAL B O 1
ATOM 3896 N N . GLU B 1 190 ? 127.300 114.491 98.004 1.00 73.57 190 GLU B N 1
ATOM 3897 C CA . GLU B 1 190 ? 127.456 114.762 99.425 1.00 73.57 190 GLU B CA 1
ATOM 3898 C C . GLU B 1 190 ? 126.425 115.788 99.884 1.00 73.57 190 GLU B C 1
ATOM 3899 O O . GLU B 1 190 ? 125.992 116.652 99.117 1.00 73.57 190 GLU B O 1
ATOM 3905 N N . SER B 1 191 ? 126.025 115.680 101.154 1.00 63.21 191 SER B N 1
ATOM 3906 C CA . SER B 1 191 ? 125.008 116.562 101.715 1.00 63.21 191 SER B CA 1
ATOM 3907 C C . SER B 1 191 ? 125.415 118.028 101.705 1.00 63.21 191 SER B C 1
ATOM 3908 O O . SER B 1 191 ? 124.540 118.893 101.807 1.00 63.21 191 SER B O 1
ATOM 3911 N N . PHE B 1 192 ? 126.710 118.332 101.593 1.00 72.63 192 PHE B N 1
ATOM 3912 C CA . PHE B 1 192 ? 127.143 119.723 101.537 1.00 72.63 192 PHE B CA 1
ATOM 3913 C C . PHE B 1 192 ? 126.866 120.363 100.183 1.00 72.63 192 PHE B C 1
ATOM 3914 O O . PHE B 1 192 ? 126.918 121.592 100.073 1.00 72.63 192 PHE B O 1
ATOM 3922 N N . ASP B 1 193 ? 126.581 119.565 99.155 1.00 68.92 193 ASP B N 1
ATOM 3923 C CA . ASP B 1 193 ? 126.328 120.099 97.823 1.00 68.92 193 ASP B CA 1
ATOM 3924 C C . ASP B 1 193 ? 124.866 120.001 97.411 1.00 68.92 193 ASP B C 1
ATOM 3925 O O . ASP B 1 193 ? 124.454 120.676 96.460 1.00 68.92 193 ASP B O 1
ATOM 3930 N N . TYR B 1 194 ? 124.078 119.175 98.094 1.00 60.38 194 TYR B N 1
ATOM 3931 C CA . TYR B 1 194 ? 122.664 119.034 97.754 1.00 60.38 194 TYR B CA 1
ATOM 3932 C C . TYR B 1 194 ? 121.868 120.333 97.843 1.00 60.38 194 TYR B C 1
ATOM 3933 O O . TYR B 1 194 ? 121.054 120.580 96.937 1.00 60.38 194 TYR B O 1
ATOM 3942 N N . PRO B 1 195 ? 122.023 121.185 98.866 1.00 65.29 195 PRO B N 1
ATOM 3943 C CA . PRO B 1 195 ? 121.207 122.410 98.915 1.00 65.29 195 PRO B CA 1
ATOM 3944 C C . PRO B 1 195 ? 121.410 123.332 97.727 1.00 65.29 195 PRO B C 1
ATOM 3945 O O . PRO B 1 195 ? 120.544 124.177 97.466 1.00 65.29 195 PRO B O 1
ATOM 3949 N N . GLY B 1 196 ? 122.519 123.206 97.001 1.00 68.87 196 GLY B N 1
ATOM 3950 C CA . GLY B 1 196 ? 122.701 123.983 95.791 1.00 68.87 196 GLY B CA 1
ATOM 3951 C C . GLY B 1 196 ? 121.954 123.465 94.583 1.00 68.87 196 GLY B C 1
ATOM 3952 O O . GLY B 1 196 ? 121.958 124.123 93.539 1.00 68.87 196 GLY B O 1
ATOM 3953 N N . THR B 1 197 ? 121.311 122.301 94.700 1.00 67.49 197 THR B N 1
ATOM 3954 C CA . THR B 1 197 ? 120.543 121.727 93.607 1.00 67.49 197 THR B CA 1
ATOM 3955 C C . THR B 1 197 ? 119.067 121.543 93.935 1.00 67.49 197 THR B C 1
ATOM 3956 O O . THR B 1 197 ? 118.335 120.990 93.108 1.00 67.49 197 THR B O 1
ATOM 3960 N N . ASP B 1 198 ? 118.611 121.983 95.106 1.00 65.97 198 ASP B N 1
ATOM 3961 C CA . ASP B 1 198 ? 117.210 121.841 95.482 1.00 65.97 198 ASP B CA 1
ATOM 3962 C C . ASP B 1 198 ? 116.695 123.149 96.071 1.00 65.97 198 ASP B C 1
ATOM 3963 O O . ASP B 1 198 ? 117.139 123.563 97.149 1.00 65.97 198 ASP B O 1
ATOM 3968 N N . PRO B 1 199 ? 115.768 123.829 95.392 1.00 65.50 199 PRO B N 1
ATOM 3969 C CA . PRO B 1 199 ? 115.282 125.116 95.923 1.00 65.50 199 PRO B CA 1
ATOM 3970 C C . PRO B 1 199 ? 114.507 124.988 97.224 1.00 65.50 199 PRO B C 1
ATOM 3971 O O . PRO B 1 199 ? 114.750 125.754 98.164 1.00 65.50 199 PRO B O 1
ATOM 3975 N N . ARG B 1 200 ? 113.567 124.041 97.301 1.00 59.55 200 ARG B N 1
ATOM 3976 C CA . ARG B 1 200 ? 112.701 123.949 98.473 1.00 59.55 200 ARG B CA 1
ATOM 3977 C C . ARG B 1 200 ? 113.489 123.621 99.735 1.00 59.55 200 ARG B C 1
ATOM 3978 O O . ARG B 1 200 ? 113.299 124.262 100.775 1.00 59.55 200 ARG B O 1
ATOM 3986 N N . PHE B 1 201 ? 114.378 122.627 99.666 1.00 53.46 201 PHE B N 1
ATOM 3987 C CA . PHE B 1 201 ? 115.147 122.231 100.839 1.00 53.46 201 PHE B CA 1
ATOM 3988 C C . PHE B 1 201 ? 116.094 123.327 101.306 1.00 53.46 201 PHE B C 1
ATOM 3989 O O . PHE B 1 201 ? 116.361 123.431 102.510 1.00 53.46 201 PHE B O 1
ATOM 3997 N N . ASN B 1 202 ? 116.599 124.148 100.384 1.00 60.15 202 ASN B N 1
ATOM 3998 C CA . ASN B 1 202 ? 117.507 125.230 100.737 1.00 60.15 202 ASN B CA 1
ATOM 3999 C C . ASN B 1 202 ? 116.843 126.300 101.590 1.00 60.15 202 ASN B C 1
ATOM 4000 O O . ASN B 1 202 ? 117.551 127.083 102.231 1.00 60.15 202 ASN B O 1
ATOM 4005 N N . GLU B 1 203 ? 115.512 126.356 101.613 1.00 60.93 203 GLU B N 1
ATOM 4006 C CA . GLU B 1 203 ? 114.783 127.281 102.472 1.00 60.93 203 GLU B CA 1
ATOM 4007 C C . GLU B 1 203 ? 114.549 126.713 103.865 1.00 60.93 203 GLU B C 1
ATOM 4008 O O . GLU B 1 203 ? 114.735 127.418 104.861 1.00 60.93 203 GLU B O 1
ATOM 4014 N N . VAL B 1 204 ? 114.135 125.446 103.954 1.00 50.45 204 VAL B N 1
ATOM 4015 C CA . VAL B 1 204 ? 113.933 124.815 105.254 1.00 50.45 204 VAL B CA 1
ATOM 4016 C C . VAL B 1 204 ? 115.245 124.703 106.012 1.00 50.45 204 VAL B C 1
ATOM 4017 O O . VAL B 1 204 ? 115.309 124.998 107.214 1.00 50.45 204 VAL B O 1
ATOM 4021 N N . LEU B 1 205 ? 116.309 124.273 105.332 1.00 50.00 205 LEU B N 1
ATOM 4022 C CA . LEU B 1 205 ? 117.613 124.134 105.963 1.00 50.00 205 LEU B CA 1
ATOM 4023 C C . LEU B 1 205 ? 118.182 125.463 106.437 1.00 50.00 205 LEU B C 1
ATOM 4024 O O . LEU B 1 205 ? 118.987 125.476 107.373 1.00 50.00 205 LEU B O 1
ATOM 4029 N N . ASN B 1 206 ? 117.776 126.574 105.829 1.00 54.45 206 ASN B N 1
ATOM 4030 C CA . ASN B 1 206 ? 118.220 127.891 106.264 1.00 54.45 206 ASN B CA 1
ATOM 4031 C C . ASN B 1 206 ? 117.340 128.485 107.350 1.00 54.45 206 ASN B C 1
ATOM 4032 O O . ASN B 1 206 ? 117.844 129.217 108.207 1.00 54.45 206 ASN B O 1
ATOM 4037 N N . ASN B 1 207 ? 116.039 128.190 107.336 1.00 50.82 207 ASN B N 1
ATOM 4038 C CA . ASN B 1 207 ? 115.156 128.696 108.381 1.00 50.82 207 ASN B CA 1
ATOM 4039 C C . ASN B 1 207 ? 115.391 127.978 109.704 1.00 50.82 207 ASN B C 1
ATOM 4040 O O . ASN B 1 207 ? 115.474 128.620 110.762 1.00 50.82 207 ASN B O 1
ATOM 4045 N N . ALA B 1 208 ? 115.493 126.645 109.667 1.00 49.69 208 ALA B N 1
ATOM 4046 C CA . ALA B 1 208 ? 115.641 125.886 110.904 1.00 49.69 208 ALA B CA 1
ATOM 4047 C C . ALA B 1 208 ? 116.943 126.231 111.612 1.00 49.69 208 ALA B C 1
ATOM 4048 O O . ALA B 1 208 ? 116.965 126.414 112.836 1.00 49.69 208 ALA B O 1
ATOM 4050 N N . MET B 1 209 ? 118.040 126.324 110.857 1.00 52.93 209 MET B N 1
ATOM 4051 C CA . MET B 1 209 ? 119.324 126.659 111.461 1.00 52.93 209 MET B CA 1
ATOM 4052 C C . MET B 1 209 ? 119.308 128.050 112.076 1.00 52.93 209 MET B C 1
ATOM 4053 O O . MET B 1 209 ? 119.831 128.241 113.177 1.00 52.93 209 MET B O 1
ATOM 4058 N N . VAL B 1 210 ? 118.707 129.026 111.391 1.00 51.64 210 VAL B N 1
ATOM 4059 C CA . VAL B 1 210 ? 118.635 130.377 111.939 1.00 51.64 210 VAL B CA 1
ATOM 4060 C C . VAL B 1 210 ? 117.828 130.400 113.229 1.00 51.64 210 VAL B C 1
ATOM 4061 O O . VAL B 1 210 ? 118.249 131.016 114.219 1.00 51.64 210 VAL B O 1
ATOM 4065 N N . ASN B 1 211 ? 116.669 129.736 113.254 1.00 52.12 211 ASN B N 1
ATOM 4066 C CA . ASN B 1 211 ? 115.853 129.744 114.466 1.00 52.12 211 ASN B CA 1
ATOM 4067 C C . ASN B 1 211 ? 116.568 129.057 115.624 1.00 52.12 211 ASN B C 1
ATOM 4068 O O . ASN B 1 211 ? 116.578 129.567 116.753 1.00 52.12 211 ASN B O 1
ATOM 4073 N N . TYR B 1 212 ? 117.182 127.898 115.363 1.00 55.62 212 TYR B N 1
ATOM 4074 C CA . TYR B 1 212 ? 117.885 127.194 116.429 1.00 55.62 212 TYR B CA 1
ATOM 4075 C C . TYR B 1 212 ? 119.095 127.976 116.922 1.00 55.62 212 TYR B C 1
ATOM 4076 O O . TYR B 1 212 ? 119.413 127.930 118.114 1.00 55.62 212 TYR B O 1
ATOM 4085 N N . SER B 1 213 ? 119.786 128.686 116.029 1.00 57.39 213 SER B N 1
ATOM 4086 C CA . SER B 1 213 ? 120.913 129.506 116.452 1.00 57.39 213 SER B CA 1
ATOM 4087 C C . SER B 1 213 ? 120.446 130.663 117.324 1.00 57.39 213 SER B C 1
ATOM 4088 O O . SER B 1 213 ? 121.038 130.944 118.371 1.00 57.39 213 SER B O 1
ATOM 4091 N N . THR B 1 214 ? 119.376 131.345 116.905 1.00 59.19 214 THR B N 1
ATOM 4092 C CA . THR B 1 214 ? 118.888 132.495 117.660 1.00 59.19 214 THR B CA 1
ATOM 4093 C C . THR B 1 214 ? 118.384 132.094 119.040 1.00 59.19 214 THR B C 1
ATOM 4094 O O . THR B 1 214 ? 118.635 132.807 120.021 1.00 59.19 214 THR B O 1
ATOM 4098 N N . ILE B 1 215 ? 117.679 130.961 119.139 1.00 57.23 215 ILE B N 1
ATOM 4099 C CA . ILE B 1 215 ? 117.128 130.547 120.429 1.00 57.23 215 ILE B CA 1
ATOM 4100 C C . ILE B 1 215 ? 118.239 130.367 121.456 1.00 57.23 215 ILE B C 1
ATOM 4101 O O . ILE B 1 215 ? 118.133 130.835 122.596 1.00 57.23 215 ILE B O 1
ATOM 4106 N N . PHE B 1 216 ? 119.326 129.697 121.069 1.00 66.68 216 PHE B N 1
ATOM 4107 C CA . PHE B 1 216 ? 120.435 129.489 121.994 1.00 66.68 216 PHE B CA 1
ATOM 4108 C C . PHE B 1 216 ? 121.217 130.776 122.223 1.00 66.68 216 PHE B C 1
ATOM 4109 O O . PHE B 1 216 ? 121.659 131.050 123.345 1.00 66.68 216 PHE B O 1
ATOM 4117 N N . LEU B 1 217 ? 121.403 131.575 121.169 1.00 69.87 217 LEU B N 1
ATOM 4118 C CA . LEU B 1 217 ? 122.235 132.765 121.272 1.00 69.87 217 LEU B CA 1
ATOM 4119 C C . LEU B 1 217 ? 121.619 133.813 122.185 1.00 69.87 217 LEU B C 1
ATOM 4120 O O . LEU B 1 217 ? 122.348 134.514 122.896 1.00 69.87 217 LEU B O 1
ATOM 4125 N N . LYS B 1 218 ? 120.291 133.946 122.175 1.00 73.47 218 LYS B N 1
ATOM 4126 C CA . LYS B 1 218 ? 119.659 134.934 123.041 1.00 73.47 218 LYS B CA 1
ATOM 4127 C C . LYS B 1 218 ? 119.905 134.618 124.511 1.00 73.47 218 LYS B C 1
ATOM 4128 O O . LYS B 1 218 ? 120.171 135.524 125.309 1.00 73.47 218 LYS B O 1
ATOM 4134 N N . LYS B 1 219 ? 119.828 133.339 124.891 1.00 74.87 219 LYS B N 1
ATOM 4135 C CA . LYS B 1 219 ? 120.101 132.974 126.277 1.00 74.87 219 LYS B CA 1
ATOM 4136 C C . LYS B 1 219 ? 121.591 133.004 126.587 1.00 74.87 219 LYS B C 1
ATOM 4137 O O . LYS B 1 219 ? 121.975 133.282 127.729 1.00 74.87 219 LYS B O 1
ATOM 4143 N N . LEU B 1 220 ? 122.443 132.715 125.601 1.00 75.80 220 LEU B N 1
ATOM 4144 C CA . LEU B 1 220 ? 123.880 132.836 125.822 1.00 75.80 220 LEU B CA 1
ATOM 4145 C C . LEU B 1 220 ? 124.270 134.278 126.110 1.00 75.80 220 LEU B C 1
ATOM 4146 O O . LEU B 1 220 ? 125.095 134.542 126.992 1.00 75.80 220 LEU B O 1
ATOM 4151 N N . MET B 1 221 ? 123.688 135.226 125.373 1.00 86.38 221 MET B N 1
ATOM 4152 C CA . MET B 1 221 ? 124.015 136.630 125.592 1.00 86.38 221 MET B CA 1
ATOM 4153 C C . MET B 1 221 ? 123.487 137.112 126.937 1.00 86.38 221 MET B C 1
ATOM 4154 O O . MET B 1 221 ? 124.102 137.968 127.583 1.00 86.38 221 MET B O 1
ATOM 4159 N N . GLN B 1 222 ? 122.349 136.576 127.372 1.00 85.36 222 GLN B N 1
ATOM 4160 C CA . GLN B 1 222 ? 121.767 136.916 128.663 1.00 85.36 222 GLN B CA 1
ATOM 4161 C C . GLN B 1 222 ? 122.408 136.158 129.817 1.00 85.36 222 GLN B C 1
ATOM 4162 O O . GLN B 1 222 ? 122.070 136.425 130.975 1.00 85.36 222 GLN B O 1
ATOM 4168 N N . SER B 1 223 ? 123.319 135.230 129.533 1.00 84.97 223 SER B N 1
ATOM 4169 C CA . SER B 1 223 ? 123.922 134.398 130.561 1.00 84.97 223 SER B CA 1
ATOM 4170 C C . SER B 1 223 ? 124.993 135.176 131.323 1.00 84.97 223 SER B C 1
ATOM 4171 O O . SER B 1 223 ? 125.222 136.367 131.095 1.00 84.97 223 SER B O 1
ATOM 4174 N N . SER B 1 224 ? 125.661 134.486 132.246 1.00 91.17 224 SER B N 1
ATOM 4175 C CA . SER B 1 224 ? 126.676 135.097 133.094 1.00 91.17 224 SER B CA 1
ATOM 4176 C C . SER B 1 224 ? 128.091 134.939 132.549 1.00 91.17 224 SER B C 1
ATOM 4177 O O . SER B 1 224 ? 129.043 135.326 133.235 1.00 91.17 224 SER B O 1
ATOM 4180 N N . TYR B 1 225 ? 128.255 134.382 131.351 1.00 92.68 225 TYR B N 1
ATOM 4181 C CA . TYR B 1 225 ? 129.583 134.172 130.780 1.00 92.68 225 TYR B CA 1
ATOM 4182 C C . TYR B 1 225 ? 130.223 135.520 130.471 1.00 92.68 225 TYR B C 1
ATOM 4183 O O . TYR B 1 225 ? 129.692 136.302 129.676 1.00 92.68 225 TYR B O 1
ATOM 4192 N N . ASN B 1 226 ? 131.365 135.793 131.097 1.00 102.68 226 ASN B N 1
ATOM 4193 C CA . ASN B 1 226 ? 132.059 137.065 130.952 1.00 102.68 226 ASN B CA 1
ATOM 4194 C C . ASN B 1 226 ? 133.321 136.970 130.104 1.00 102.68 226 ASN B C 1
ATOM 4195 O O . ASN B 1 226 ? 134.171 137.863 130.186 1.00 102.68 226 ASN B O 1
ATOM 4200 N N . GLY B 1 227 ? 133.469 135.916 129.300 1.00 102.31 227 GLY B N 1
ATOM 4201 C CA . GLY B 1 227 ? 134.674 135.754 128.505 1.00 102.31 227 GLY B CA 1
ATOM 4202 C C . GLY B 1 227 ? 134.851 136.799 127.424 1.00 102.31 227 GLY B C 1
ATOM 4203 O O . GLY B 1 227 ? 135.985 137.064 127.011 1.00 102.31 227 GLY B O 1
ATOM 4204 N N . PHE B 1 228 ? 133.758 137.404 126.955 1.00 106.92 228 PHE B N 1
ATOM 4205 C CA . PHE B 1 228 ? 133.854 138.381 125.878 1.00 106.92 228 PHE B CA 1
ATOM 4206 C C . PHE B 1 228 ? 134.354 139.737 126.358 1.00 106.92 228 PHE B C 1
ATOM 4207 O O . PHE B 1 228 ? 134.738 140.568 125.529 1.00 106.92 228 PHE B O 1
ATOM 4215 N N . GLU B 1 229 ? 134.361 139.981 127.670 1.00 112.06 229 GLU B N 1
ATOM 4216 C CA . GLU B 1 229 ? 134.719 141.293 128.196 1.00 112.06 229 GLU B CA 1
ATOM 4217 C C . GLU B 1 229 ? 136.182 141.654 127.970 1.00 112.06 229 GLU B C 1
ATOM 4218 O O . GLU B 1 229 ? 136.490 142.841 127.827 1.00 112.06 229 GLU B O 1
ATOM 4224 N N . GLN B 1 230 ? 137.083 140.673 127.933 1.00 114.42 230 GLN B N 1
ATOM 4225 C CA . GLN B 1 230 ? 138.502 140.931 127.731 1.00 114.42 230 GLN B CA 1
ATOM 4226 C C . GLN B 1 230 ? 138.936 140.800 126.278 1.00 114.42 230 GLN B C 1
ATOM 4227 O O . GLN B 1 230 ? 140.132 140.917 125.994 1.00 114.42 230 GLN B O 1
ATOM 4233 N N . VAL B 1 231 ? 138.002 140.562 125.357 1.00 115.29 231 VAL B N 1
ATOM 4234 C CA . VAL B 1 231 ? 138.365 140.330 123.965 1.00 115.29 231 VAL B CA 1
ATOM 4235 C C . VAL B 1 231 ? 138.447 141.657 123.223 1.00 115.29 231 VAL B C 1
ATOM 4236 O O . VAL B 1 231 ? 137.527 142.485 123.282 1.00 115.29 231 VAL B O 1
ATOM 4240 N N . GLU B 1 232 ? 139.561 141.869 122.521 1.00 117.28 232 GLU B N 1
ATOM 4241 C CA . GLU B 1 232 ? 139.741 143.069 121.709 1.00 117.28 232 GLU B CA 1
ATOM 4242 C C . GLU B 1 232 ? 139.262 142.846 120.277 1.00 117.28 232 GLU B C 1
ATOM 4243 O O . GLU B 1 232 ? 138.379 143.560 119.792 1.00 117.28 232 GLU B O 1
ATOM 4249 N N . THR B 1 233 ? 139.836 141.861 119.592 1.00 112.72 233 THR B N 1
ATOM 4250 C CA . THR B 1 233 ? 139.447 141.506 118.234 1.00 112.72 233 THR B CA 1
ATOM 4251 C C . THR B 1 233 ? 138.951 140.067 118.216 1.00 112.72 233 THR B C 1
ATOM 4252 O O . THR B 1 233 ? 139.640 139.161 118.696 1.00 112.72 233 THR B O 1
ATOM 4256 N N . LEU B 1 234 ? 137.761 139.863 117.662 1.00 104.67 234 LEU B N 1
ATOM 4257 C CA . LEU B 1 234 ? 137.105 138.564 117.656 1.00 104.67 234 LEU B CA 1
ATOM 4258 C C . LEU B 1 234 ? 136.788 138.180 116.217 1.00 104.67 234 LEU B C 1
ATOM 4259 O O . LEU B 1 234 ? 136.220 138.981 115.468 1.00 104.67 234 LEU B O 1
ATOM 4264 N N . VAL B 1 235 ? 137.155 136.959 115.835 1.00 99.90 235 VAL B N 1
ATOM 4265 C CA . VAL B 1 235 ? 136.891 136.425 114.504 1.00 99.90 235 VAL B CA 1
ATOM 4266 C C . VAL B 1 235 ? 135.935 135.251 114.648 1.00 99.90 235 VAL B C 1
ATOM 4267 O O . VAL B 1 235 ? 136.203 134.319 115.412 1.00 99.90 235 VAL B O 1
ATOM 4271 N N . ASP B 1 236 ? 134.830 135.290 113.913 1.00 98.93 236 ASP B N 1
ATOM 4272 C CA . ASP B 1 236 ? 133.821 134.240 113.958 1.00 98.93 236 ASP B CA 1
ATOM 4273 C C . ASP B 1 236 ? 134.007 133.343 112.744 1.00 98.93 236 ASP B C 1
ATOM 4274 O O . ASP B 1 236 ? 134.012 133.827 111.607 1.00 98.93 236 ASP B O 1
ATOM 4279 N N . VAL B 1 237 ? 134.156 132.045 112.983 1.00 94.24 237 VAL B N 1
ATOM 4280 C CA . VAL B 1 237 ? 134.350 131.079 111.907 1.00 94.24 237 VAL B CA 1
ATOM 4281 C C . VAL B 1 237 ? 132.992 130.508 111.520 1.00 94.24 237 VAL B C 1
ATOM 4282 O O . VAL B 1 237 ? 132.268 129.975 112.367 1.00 94.24 237 VAL B O 1
ATOM 4286 N N . GLY B 1 238 ? 132.649 130.617 110.240 1.00 101.77 238 GLY B N 1
ATOM 4287 C CA . GLY B 1 238 ? 131.360 130.149 109.772 1.00 101.77 238 GLY B CA 1
ATOM 4288 C C . GLY B 1 238 ? 130.179 130.912 110.323 1.00 101.77 238 GLY B C 1
ATOM 4289 O O . GLY B 1 238 ? 129.162 130.301 110.665 1.00 101.77 238 GLY B O 1
ATOM 4290 N N . GLY B 1 239 ? 130.281 132.235 110.415 1.00 105.62 239 GLY B N 1
ATOM 4291 C CA . GLY B 1 239 ? 129.239 133.053 110.996 1.00 105.62 239 GLY B CA 1
ATOM 4292 C C . GLY B 1 239 ? 128.038 133.322 110.123 1.00 105.62 239 GLY B C 1
ATOM 4293 O O . GLY B 1 239 ? 127.053 133.886 110.608 1.00 105.62 239 GLY B O 1
ATOM 4294 N N . GLY B 1 240 ? 128.080 132.935 108.855 1.00 110.07 240 GLY B N 1
ATOM 4295 C CA . GLY B 1 240 ? 126.939 133.158 107.982 1.00 110.07 240 GLY B CA 1
ATOM 4296 C C . GLY B 1 240 ? 126.687 134.639 107.774 1.00 110.07 240 GLY B C 1
ATOM 4297 O O . GLY B 1 240 ? 127.576 135.394 107.363 1.00 110.07 240 GLY B O 1
ATOM 4298 N N . LEU B 1 241 ? 125.459 135.070 108.062 1.00 115.82 241 LEU B N 1
ATOM 4299 C CA . LEU B 1 241 ? 125.063 136.459 107.860 1.00 115.82 241 LEU B CA 1
ATOM 4300 C C . LEU B 1 241 ? 125.619 137.404 108.917 1.00 115.82 241 LEU B C 1
ATOM 4301 O O . LEU B 1 241 ? 125.498 138.622 108.749 1.00 115.82 241 LEU B O 1
ATOM 4306 N N . GLY B 1 242 ? 126.216 136.890 109.989 1.00 112.21 242 GLY B N 1
ATOM 4307 C CA . GLY B 1 242 ? 126.786 137.738 111.014 1.00 112.21 242 GLY B CA 1
ATOM 4308 C C . GLY B 1 242 ? 125.901 138.013 112.207 1.00 112.21 242 GLY B C 1
ATOM 4309 O O . GLY B 1 242 ? 126.160 138.978 112.934 1.00 112.21 242 GLY B O 1
ATOM 4310 N N . VAL B 1 243 ? 124.864 137.201 112.432 1.00 109.98 243 VAL B N 1
ATOM 4311 C CA . VAL B 1 243 ? 123.963 137.424 113.562 1.00 109.98 243 VAL B CA 1
ATOM 4312 C C . VAL B 1 243 ? 124.714 137.296 114.882 1.00 109.98 243 VAL B C 1
ATOM 4313 O O . VAL B 1 243 ? 124.510 138.088 115.813 1.00 109.98 243 VAL B O 1
ATOM 4317 N N . ALA B 1 244 ? 125.588 136.291 114.986 1.00 106.43 244 ALA B N 1
ATOM 4318 C CA . ALA B 1 244 ? 126.331 136.084 116.224 1.00 106.43 244 ALA B CA 1
ATOM 4319 C C . ALA B 1 244 ? 127.193 137.292 116.561 1.00 106.43 244 ALA B C 1
ATOM 4320 O O . ALA B 1 244 ? 127.104 137.840 117.667 1.00 106.43 244 ALA B O 1
ATOM 4322 N N . LEU B 1 245 ? 128.019 137.735 115.612 1.00 108.24 245 LEU B N 1
ATOM 4323 C CA . LEU B 1 245 ? 128.812 138.935 115.844 1.00 108.24 245 LEU B CA 1
ATOM 4324 C C . LEU B 1 245 ? 127.927 140.162 116.002 1.00 108.24 245 LEU B C 1
ATOM 4325 O O . LEU B 1 245 ? 128.297 141.101 116.717 1.00 108.24 245 LEU B O 1
ATOM 4330 N N . GLU B 1 246 ? 126.758 140.170 115.359 1.00 111.11 246 GLU B N 1
ATOM 4331 C CA . GLU B 1 246 ? 125.824 141.274 115.548 1.00 111.11 246 GLU B CA 1
ATOM 4332 C C . GLU B 1 246 ? 125.450 141.415 117.017 1.00 111.11 246 GLU B C 1
ATOM 4333 O O . GLU B 1 246 ? 125.544 142.504 117.589 1.00 111.11 246 GLU B O 1
ATOM 4339 N N . LEU B 1 247 ? 125.063 140.309 117.655 1.00 103.99 247 LEU B N 1
ATOM 4340 C CA . LEU B 1 247 ? 124.741 140.352 119.081 1.00 103.99 247 LEU B CA 1
ATOM 4341 C C . LEU B 1 247 ? 125.976 140.674 119.918 1.00 103.99 247 LEU B C 1
ATOM 4342 O O . LEU B 1 247 ? 125.897 141.421 120.907 1.00 103.99 247 LEU B O 1
ATOM 4347 N N . ILE B 1 248 ? 127.129 140.111 119.538 1.00 107.43 248 ILE B N 1
ATOM 4348 C CA . ILE B 1 248 ? 128.357 140.334 120.303 1.00 107.43 248 ILE B CA 1
ATOM 4349 C C . ILE B 1 248 ? 128.663 141.824 120.394 1.00 107.43 248 ILE B C 1
ATOM 4350 O O . ILE B 1 248 ? 128.910 142.359 121.481 1.00 107.43 248 ILE B O 1
ATOM 4355 N N . THR B 1 249 ? 128.646 142.519 119.253 1.00 112.11 249 THR B N 1
ATOM 4356 C CA . THR B 1 249 ? 128.876 143.961 119.283 1.00 112.11 249 THR B CA 1
ATOM 4357 C C . THR B 1 249 ? 127.657 144.723 119.787 1.00 112.11 249 THR B C 1
ATOM 4358 O O . THR B 1 249 ? 127.780 145.887 120.184 1.00 112.11 249 THR B O 1
ATOM 4362 N N . SER B 1 250 ? 126.477 144.097 119.777 1.00 109.89 250 SER B N 1
ATOM 4363 C CA . SER B 1 250 ? 125.304 144.739 120.356 1.00 109.89 250 SER B CA 1
ATOM 4364 C C . SER B 1 250 ? 125.469 144.928 121.856 1.00 109.89 250 SER B C 1
ATOM 4365 O O . SER B 1 250 ? 125.124 145.986 122.396 1.00 109.89 250 SER B O 1
ATOM 4368 N N . LYS B 1 251 ? 125.995 143.917 122.551 1.00 109.15 251 LYS B N 1
ATOM 4369 C CA . LYS B 1 251 ? 126.212 144.104 123.983 1.00 109.15 251 LYS B CA 1
ATOM 4370 C C . LYS B 1 251 ? 127.604 144.655 124.280 1.00 109.15 251 LYS B C 1
ATOM 4371 O O . LYS B 1 251 ? 127.806 145.312 125.307 1.00 109.15 251 LYS B O 1
ATOM 4377 N N . TYR B 1 252 ? 128.572 144.414 123.397 1.00 114.80 252 TYR B N 1
ATOM 4378 C CA . TYR B 1 252 ? 129.947 144.884 123.579 1.00 114.80 252 TYR B CA 1
ATOM 4379 C C . TYR B 1 252 ? 130.369 145.658 122.337 1.00 114.80 252 TYR B C 1
ATOM 4380 O O . TYR B 1 252 ? 130.989 145.100 121.422 1.00 114.80 252 TYR B O 1
ATOM 4389 N N . PRO B 1 253 ? 130.057 146.957 122.277 1.00 120.01 253 PRO B N 1
ATOM 4390 C CA . PRO B 1 253 ? 130.371 147.740 121.071 1.00 120.01 253 PRO B CA 1
ATOM 4391 C C . PRO B 1 253 ? 131.857 147.956 120.836 1.00 120.01 253 PRO B C 1
ATOM 4392 O O . PRO B 1 253 ? 132.238 148.307 119.711 1.00 120.01 253 PRO B O 1
ATOM 4396 N N . HIS B 1 254 ? 132.706 147.766 121.847 1.00 120.83 254 HIS B N 1
ATOM 4397 C CA . HIS B 1 254 ? 134.130 148.021 121.672 1.00 120.83 254 HIS B CA 1
ATOM 4398 C C . HIS B 1 254 ? 134.837 146.893 120.932 1.00 120.83 254 HIS B C 1
ATOM 4399 O O . HIS B 1 254 ? 136.016 147.036 120.592 1.00 120.83 254 HIS B O 1
ATOM 4406 N N . ILE B 1 255 ? 134.150 145.780 120.675 1.00 119.68 255 ILE B N 1
ATOM 4407 C CA . ILE B 1 255 ? 134.787 144.645 120.019 1.00 119.68 255 ILE B CA 1
ATOM 4408 C C . ILE B 1 255 ? 134.696 144.805 118.508 1.00 119.68 255 ILE B C 1
ATOM 4409 O O . ILE B 1 255 ? 133.602 144.936 117.942 1.00 119.68 255 ILE B O 1
ATOM 4414 N N . LYS B 1 256 ? 135.850 144.791 117.848 1.00 118.83 256 LYS B N 1
ATOM 4415 C CA . LYS B 1 256 ? 135.915 144.882 116.397 1.00 118.83 256 LYS B CA 1
ATOM 4416 C C . LYS B 1 256 ? 135.762 143.473 115.831 1.00 118.83 256 LYS B C 1
ATOM 4417 O O . LYS B 1 256 ? 136.499 142.562 116.221 1.00 118.83 256 LYS B O 1
ATOM 4423 N N . ALA B 1 257 ? 134.812 143.291 114.914 1.00 118.13 257 ALA B N 1
ATOM 4424 C CA . ALA B 1 257 ? 134.364 141.958 114.531 1.00 118.13 257 ALA B CA 1
ATOM 4425 C C . ALA B 1 257 ? 134.500 141.723 113.033 1.00 118.13 257 ALA B C 1
ATOM 4426 O O . ALA B 1 257 ? 134.098 142.560 112.216 1.00 118.13 257 ALA B O 1
ATOM 4428 N N . ILE B 1 258 ? 135.059 140.565 112.682 1.00 112.47 258 ILE B N 1
ATOM 4429 C CA . ILE B 1 258 ? 135.130 140.105 111.301 1.00 112.47 258 ILE B CA 1
ATOM 4430 C C . ILE B 1 258 ? 134.476 138.733 111.208 1.00 112.47 258 ILE B C 1
ATOM 4431 O O . ILE B 1 258 ? 134.770 137.830 111.997 1.00 112.47 258 ILE B O 1
ATOM 4436 N N . ASN B 1 259 ? 133.573 138.592 110.245 1.00 110.91 259 ASN B N 1
ATOM 4437 C CA . ASN B 1 259 ? 132.863 137.348 109.987 1.00 110.91 259 ASN B CA 1
ATOM 4438 C C . ASN B 1 259 ? 133.574 136.612 108.860 1.00 110.91 259 ASN B C 1
ATOM 4439 O O . ASN B 1 259 ? 133.590 137.086 107.720 1.00 110.91 259 ASN B O 1
ATO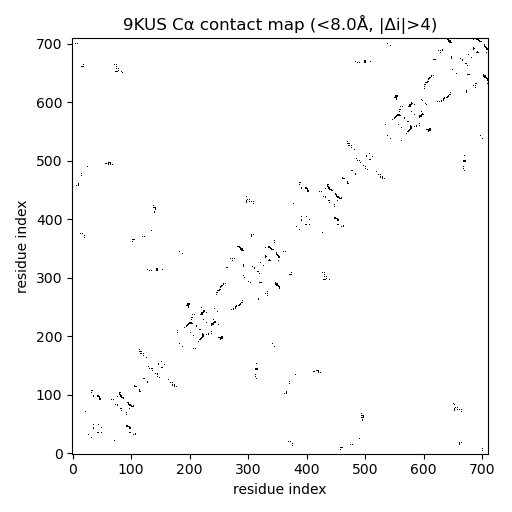M 4444 N N . PHE B 1 260 ? 134.143 135.454 109.178 1.00 108.31 260 PHE B N 1
ATOM 4445 C CA . PHE B 1 260 ? 134.889 134.639 108.229 1.00 108.31 260 PHE B CA 1
ATOM 4446 C C . PHE B 1 260 ? 133.946 133.602 107.637 1.00 108.31 260 PHE B C 1
ATOM 4447 O O . PHE B 1 260 ? 133.302 132.853 108.380 1.00 108.31 260 PHE B O 1
ATOM 4455 N N . ASP B 1 261 ? 133.868 133.553 106.310 1.00 111.77 261 ASP B N 1
ATOM 4456 C CA . ASP B 1 261 ? 133.021 132.557 105.667 1.00 111.77 261 ASP B CA 1
ATOM 4457 C C . ASP B 1 261 ? 133.541 132.273 104.266 1.00 111.77 261 ASP B C 1
ATOM 4458 O O . ASP B 1 261 ? 134.504 132.885 103.800 1.00 111.77 261 ASP B O 1
ATOM 4463 N N . LEU B 1 262 ? 132.894 131.317 103.608 1.00 119.19 262 LEU B N 1
ATOM 4464 C CA . LEU B 1 262 ? 133.274 130.956 102.252 1.00 119.19 262 LEU B CA 1
ATOM 4465 C C . LEU B 1 262 ? 132.856 132.059 101.282 1.00 119.19 262 LEU B C 1
ATOM 4466 O O . LEU B 1 262 ? 131.904 132.800 101.557 1.00 119.19 262 LEU B O 1
ATOM 4471 N N . PRO B 1 263 ? 133.547 132.205 100.143 1.00 123.52 263 PRO B N 1
ATOM 4472 C CA . PRO B 1 263 ? 133.145 133.217 99.155 1.00 123.52 263 PRO B CA 1
ATOM 4473 C C . PRO B 1 263 ? 131.737 132.998 98.623 1.00 123.52 263 PRO B C 1
ATOM 4474 O O . PRO B 1 263 ? 131.054 133.954 98.243 1.00 123.52 263 PRO B O 1
ATOM 4478 N N . HIS B 1 264 ? 131.302 131.736 98.579 1.00 126.27 264 HIS B N 1
ATOM 4479 C CA . HIS B 1 264 ? 129.965 131.426 98.081 1.00 126.27 264 HIS B CA 1
ATOM 4480 C C . HIS B 1 264 ? 128.884 132.039 98.966 1.00 126.27 264 HIS B C 1
ATOM 4481 O O . HIS B 1 264 ? 127.787 132.358 98.490 1.00 126.27 264 HIS B O 1
ATOM 4488 N N . VAL B 1 265 ? 129.176 132.221 100.251 1.00 123.07 265 VAL B N 1
ATOM 4489 C CA . VAL B 1 265 ? 128.179 132.738 101.182 1.00 123.07 265 VAL B CA 1
ATOM 4490 C C . VAL B 1 265 ? 128.224 134.263 101.289 1.00 123.07 265 VAL B C 1
ATOM 4491 O O . VAL B 1 265 ? 127.178 134.902 101.445 1.00 123.07 265 VAL B O 1
ATOM 4495 N N . ILE B 1 266 ? 129.412 134.863 101.171 1.00 124.90 266 ILE B N 1
ATOM 4496 C CA . ILE B 1 266 ? 129.591 136.282 101.483 1.00 124.90 266 ILE B CA 1
ATOM 4497 C C . ILE B 1 266 ? 128.781 137.191 100.569 1.00 124.90 266 ILE B C 1
ATOM 4498 O O . ILE B 1 266 ? 128.555 138.363 100.894 1.00 124.90 266 ILE B O 1
ATOM 4503 N N . LYS B 1 267 ? 128.328 136.684 99.419 1.00 126.23 267 LYS B N 1
ATOM 4504 C CA . LYS B 1 267 ? 127.553 137.529 98.517 1.00 126.23 267 LYS B CA 1
ATOM 4505 C C . LYS B 1 267 ? 126.180 137.863 99.084 1.00 126.23 267 LYS B C 1
ATOM 4506 O O . LYS B 1 267 ? 125.518 138.776 98.579 1.00 126.23 267 LYS B O 1
ATOM 4512 N N . HIS B 1 268 ? 125.740 137.151 100.118 1.00 128.30 268 HIS B N 1
ATOM 4513 C CA . HIS B 1 268 ? 124.482 137.444 100.789 1.00 128.30 268 HIS B CA 1
ATOM 4514 C C . HIS B 1 268 ? 124.659 138.292 102.042 1.00 128.30 268 HIS B C 1
ATOM 4515 O O . HIS B 1 268 ? 123.679 138.519 102.759 1.00 128.30 268 HIS B O 1
ATOM 4522 N N . ALA B 1 269 ? 125.875 138.757 102.322 1.00 131.90 269 ALA B N 1
ATOM 4523 C CA . ALA B 1 269 ? 126.151 139.436 103.581 1.00 131.90 269 ALA B CA 1
ATOM 4524 C C . ALA B 1 269 ? 125.441 140.781 103.657 1.00 131.90 269 ALA B C 1
ATOM 4525 O O . ALA B 1 269 ? 125.475 141.578 102.714 1.00 131.90 269 ALA B O 1
ATOM 4527 N N . LYS B 1 270 ? 124.797 141.029 104.790 1.00 135.55 270 LYS B N 1
ATOM 4528 C CA . LYS B 1 270 ? 124.143 142.311 105.017 1.00 135.55 270 LYS B CA 1
ATOM 4529 C C . LYS B 1 270 ? 125.147 143.307 105.589 1.00 135.55 270 LYS B C 1
ATOM 4530 O O . LYS B 1 270 ? 125.757 143.033 106.630 1.00 135.55 270 LYS B O 1
ATOM 4536 N N . PRO B 1 271 ? 125.357 144.453 104.943 1.00 132.16 271 PRO B N 1
ATOM 4537 C CA . PRO B 1 271 ? 126.279 145.454 105.497 1.00 132.16 271 PRO B CA 1
ATOM 4538 C C . PRO B 1 271 ? 125.808 145.944 106.859 1.00 132.16 271 PRO B C 1
ATOM 4539 O O . PRO B 1 271 ? 124.612 146.129 107.092 1.00 132.16 271 PRO B O 1
ATOM 4543 N N . TYR B 1 272 ? 126.764 146.156 107.761 1.00 129.03 272 TYR B N 1
ATOM 4544 C CA . TYR B 1 272 ? 126.467 146.587 109.118 1.00 129.03 272 TYR B CA 1
ATOM 4545 C C . TYR B 1 272 ? 127.727 147.234 109.672 1.00 129.03 272 TYR B C 1
ATOM 4546 O O . TYR B 1 272 ? 128.818 146.666 109.544 1.00 129.03 272 TYR B O 1
ATOM 4555 N N . PRO B 1 273 ? 127.617 148.423 110.269 1.00 129.29 273 PRO B N 1
ATOM 4556 C CA . PRO B 1 273 ? 128.817 149.136 110.727 1.00 129.29 273 PRO B CA 1
ATOM 4557 C C . PRO B 1 273 ? 129.598 148.343 111.767 1.00 129.29 273 PRO B C 1
ATOM 4558 O O . PRO B 1 273 ? 129.027 147.646 112.606 1.00 129.29 273 PRO B O 1
ATOM 4562 N N . GLY B 1 274 ? 130.921 148.470 111.710 1.00 125.70 274 GLY B N 1
ATOM 4563 C CA . GLY B 1 274 ? 131.790 147.737 112.609 1.00 125.70 274 GLY B CA 1
ATOM 4564 C C . GLY B 1 274 ? 132.125 146.352 112.097 1.00 125.70 274 GLY B C 1
ATOM 4565 O O . GLY B 1 274 ? 133.287 145.936 112.118 1.00 125.70 274 GLY B O 1
ATOM 4566 N N . LEU B 1 275 ? 131.108 145.629 111.637 1.00 124.47 275 LEU B N 1
ATOM 4567 C CA . LEU B 1 275 ? 131.307 144.305 111.072 1.00 124.47 275 LEU B CA 1
ATOM 4568 C C . LEU B 1 275 ? 132.124 144.386 109.787 1.00 124.47 275 LEU B C 1
ATOM 4569 O O . LEU B 1 275 ? 131.970 145.303 108.976 1.00 124.47 275 LEU B O 1
ATOM 4574 N N . GLU B 1 276 ? 133.010 143.409 109.607 1.00 124.95 276 GLU B N 1
ATOM 4575 C CA . GLU B 1 276 ? 133.714 143.278 108.339 1.00 124.95 276 GLU B CA 1
ATOM 4576 C C . GLU B 1 276 ? 133.687 141.819 107.911 1.00 124.95 276 GLU B C 1
ATOM 4577 O O . GLU B 1 276 ? 134.056 140.929 108.677 1.00 124.95 276 GLU B O 1
ATOM 4583 N N . HIS B 1 277 ? 133.255 141.579 106.678 1.00 123.83 277 HIS B N 1
ATOM 4584 C CA . HIS B 1 277 ? 133.084 140.229 106.159 1.00 123.83 277 HIS B CA 1
ATOM 4585 C C . HIS B 1 277 ? 134.313 139.828 105.356 1.00 123.83 277 HIS B C 1
ATOM 4586 O O . HIS B 1 277 ? 134.752 140.573 104.472 1.00 123.83 277 HIS B O 1
ATOM 4593 N N . VAL B 1 278 ? 134.864 138.656 105.665 1.00 117.65 278 VAL B N 1
ATOM 4594 C CA . VAL B 1 278 ? 136.061 138.140 105.011 1.00 117.65 278 VAL B CA 1
ATOM 4595 C C . VAL B 1 278 ? 135.729 136.781 104.412 1.00 117.65 278 VAL B C 1
ATOM 4596 O O . VAL B 1 278 ? 135.259 135.878 105.121 1.00 117.65 278 VAL B O 1
ATOM 4600 N N . GLY B 1 279 ? 135.983 136.637 103.113 1.00 117.02 279 GLY B N 1
ATOM 4601 C CA . GLY B 1 279 ? 135.716 135.384 102.428 1.00 117.02 279 GLY B CA 1
ATOM 4602 C C . GLY B 1 279 ? 136.986 134.572 102.271 1.00 117.02 279 GLY B C 1
ATOM 4603 O O . GLY B 1 279 ? 138.063 135.121 102.018 1.00 117.02 279 GLY B O 1
ATOM 4604 N N . GLY B 1 280 ? 136.862 133.261 102.428 1.00 113.47 280 GLY B N 1
ATOM 4605 C CA . GLY B 1 280 ? 138.008 132.385 102.277 1.00 113.47 280 GLY B CA 1
ATOM 4606 C C . GLY B 1 280 ? 137.645 130.976 102.685 1.00 113.47 280 GLY B C 1
ATOM 4607 O O . GLY B 1 280 ? 136.488 130.668 102.988 1.00 113.47 280 GLY B O 1
ATOM 4608 N N . ASP B 1 281 ? 138.659 130.119 102.695 1.00 111.05 281 ASP B N 1
ATOM 4609 C CA . ASP B 1 281 ? 138.507 128.721 103.073 1.00 111.05 281 ASP B CA 1
ATOM 4610 C C . ASP B 1 281 ? 139.066 128.541 104.478 1.00 111.05 281 ASP B C 1
ATOM 4611 O O . ASP B 1 281 ? 140.165 129.019 104.779 1.00 111.05 281 ASP B O 1
ATOM 4616 N N . MET B 1 282 ? 138.302 127.859 105.334 1.00 104.51 282 MET B N 1
ATOM 4617 C CA . MET B 1 282 ? 138.723 127.657 106.715 1.00 104.51 282 MET B CA 1
ATOM 4618 C C . MET B 1 282 ? 139.997 126.830 106.803 1.00 104.51 282 MET B C 1
ATOM 4619 O O . MET B 1 282 ? 140.844 127.082 107.667 1.00 104.51 282 MET B O 1
ATOM 4624 N N . PHE B 1 283 ? 140.151 125.839 105.926 1.00 102.49 283 PHE B N 1
ATOM 4625 C CA . PHE B 1 283 ? 141.270 124.911 106.009 1.00 102.49 283 PHE B CA 1
ATOM 4626 C C . PHE B 1 283 ? 142.579 125.487 105.483 1.00 102.49 283 PHE B C 1
ATOM 4627 O O . PHE B 1 283 ? 143.630 124.873 105.697 1.00 102.49 283 PHE B O 1
ATOM 4635 N N . GLU B 1 284 ? 142.552 126.635 104.808 1.00 109.84 284 GLU B N 1
ATOM 4636 C CA . GLU B 1 284 ? 143.791 127.236 104.324 1.00 109.84 284 GLU B CA 1
ATOM 4637 C C . GLU B 1 284 ? 144.363 128.246 105.314 1.00 109.84 284 GLU B C 1
ATOM 4638 O O . GLU B 1 284 ? 145.510 128.108 105.749 1.00 109.84 284 GLU B O 1
ATOM 4644 N N . SER B 1 285 ? 143.586 129.263 105.674 1.00 110.86 285 SER B N 1
ATOM 4645 C CA . SER B 1 285 ? 144.054 130.286 106.598 1.00 110.86 285 SER B CA 1
ATOM 4646 C C . SER B 1 285 ? 142.851 130.923 107.278 1.00 110.86 285 SER B C 1
ATOM 4647 O O . SER B 1 285 ? 141.729 130.882 106.769 1.00 110.86 285 SER B O 1
ATOM 4650 N N . VAL B 1 286 ? 143.106 131.515 108.440 1.00 109.01 286 VAL B N 1
ATOM 4651 C CA . VAL B 1 286 ? 142.076 132.201 109.217 1.00 109.01 286 VAL B CA 1
ATOM 4652 C C . VAL B 1 286 ? 142.552 133.626 109.478 1.00 109.01 286 VAL B C 1
ATOM 4653 O O . VAL B 1 286 ? 143.735 133.831 109.787 1.00 109.01 286 VAL B O 1
ATOM 4657 N N . PRO B 1 287 ? 141.687 134.633 109.352 1.00 109.66 287 PRO B N 1
ATOM 4658 C CA . PRO B 1 287 ? 142.110 136.006 109.647 1.00 109.66 287 PRO B CA 1
ATOM 4659 C C . PRO B 1 287 ? 142.563 136.156 111.091 1.00 109.66 287 PRO B C 1
ATOM 4660 O O . PRO B 1 287 ? 142.030 135.523 112.005 1.00 109.66 287 PRO B O 1
ATOM 4664 N N . LYS B 1 288 ? 143.566 137.006 111.286 1.00 112.25 288 LYS B N 1
ATOM 4665 C CA . LYS B 1 288 ? 144.152 137.208 112.602 1.00 112.25 288 LYS B CA 1
ATOM 4666 C C . LYS B 1 288 ? 143.176 137.917 113.534 1.00 112.25 288 LYS B C 1
ATOM 4667 O O . LYS B 1 288 ? 142.399 138.781 113.119 1.00 112.25 288 LYS B O 1
ATOM 4673 N N . GLY B 1 289 ? 143.227 137.539 114.806 1.00 106.75 289 GLY B N 1
ATOM 4674 C CA . GLY B 1 289 ? 142.381 138.156 115.810 1.00 106.75 289 GLY B CA 1
ATOM 4675 C C . GLY B 1 289 ? 142.794 137.701 117.191 1.00 106.75 289 GLY B C 1
ATOM 4676 O O . GLY B 1 289 ? 143.550 136.740 117.355 1.00 106.75 289 GLY B O 1
ATOM 4677 N N . ASP B 1 290 ? 142.281 138.411 118.194 1.00 108.16 290 ASP B N 1
ATOM 4678 C CA . ASP B 1 290 ? 142.596 138.097 119.581 1.00 108.16 290 ASP B CA 1
ATOM 4679 C C . ASP B 1 290 ? 141.773 136.944 120.137 1.00 108.16 290 ASP B C 1
ATOM 4680 O O . ASP B 1 290 ? 142.124 136.406 121.193 1.00 108.16 290 ASP B O 1
ATOM 4685 N N . ALA B 1 291 ? 140.694 136.555 119.461 1.00 97.90 291 ALA B N 1
ATOM 4686 C CA . ALA B 1 291 ? 139.884 135.429 119.901 1.00 97.90 291 ALA B CA 1
ATOM 4687 C C . ALA B 1 291 ? 139.120 134.866 118.713 1.00 97.90 291 ALA B C 1
ATOM 4688 O O . ALA B 1 291 ? 138.866 135.562 117.726 1.00 97.90 291 ALA B O 1
ATOM 4690 N N . ILE B 1 292 ? 138.750 133.593 118.824 1.00 86.92 292 ILE B N 1
ATOM 4691 C CA . ILE B 1 292 ? 138.017 132.882 117.783 1.00 86.92 292 ILE B CA 1
ATOM 4692 C C . ILE B 1 292 ? 136.709 132.370 118.366 1.00 86.92 292 ILE B C 1
ATOM 4693 O O . ILE B 1 292 ? 136.705 131.685 119.396 1.00 86.92 292 ILE B O 1
ATOM 4698 N N . PHE B 1 293 ? 135.606 132.695 117.703 1.00 81.00 293 PHE B N 1
ATOM 4699 C CA . PHE B 1 293 ? 134.296 132.162 118.036 1.00 81.00 293 PHE B CA 1
ATOM 4700 C C . PHE B 1 293 ? 133.913 131.105 117.010 1.00 81.00 293 PHE B C 1
ATOM 4701 O O . PHE B 1 293 ? 134.146 131.274 115.808 1.00 81.00 293 PHE B O 1
ATOM 4709 N N . MET B 1 294 ? 133.355 130.002 117.498 1.00 74.26 294 MET B N 1
ATOM 4710 C CA . MET B 1 294 ? 132.946 128.896 116.642 1.00 74.26 294 MET B CA 1
ATOM 4711 C C . MET B 1 294 ? 131.836 128.141 117.356 1.00 74.26 294 MET B C 1
ATOM 4712 O O . MET B 1 294 ? 131.931 127.885 118.560 1.00 74.26 294 MET B O 1
ATOM 4717 N N . LYS B 1 295 ? 130.764 127.838 116.633 1.00 66.31 295 LYS B N 1
ATOM 4718 C CA . LYS B 1 295 ? 129.579 127.217 117.209 1.00 66.31 295 LYS B CA 1
ATOM 4719 C C . LYS B 1 295 ? 129.207 125.986 116.398 1.00 66.31 295 LYS B C 1
ATOM 4720 O O . LYS B 1 295 ? 128.740 126.105 115.260 1.00 66.31 295 LYS B O 1
ATOM 4726 N N . GLY B 1 296 ? 129.409 124.811 116.987 1.00 66.37 296 GLY B N 1
ATOM 4727 C CA . GLY B 1 296 ? 128.980 123.568 116.382 1.00 66.37 296 GLY B CA 1
ATOM 4728 C C . GLY B 1 296 ? 129.554 123.306 115.006 1.00 66.37 296 GLY B C 1
ATOM 4729 O O . GLY B 1 296 ? 128.824 122.917 114.089 1.00 66.37 296 GLY B O 1
ATOM 4730 N N . VAL B 1 297 ? 130.856 123.520 114.843 1.00 68.83 297 VAL B N 1
ATOM 4731 C CA . VAL B 1 297 ? 131.542 123.242 113.593 1.00 68.83 297 VAL B CA 1
ATOM 4732 C C . VAL B 1 297 ? 132.525 122.087 113.739 1.00 68.83 297 VAL B C 1
ATOM 4733 O O . VAL B 1 297 ? 132.923 121.479 112.744 1.00 68.83 297 VAL B O 1
ATOM 4737 N N . LEU B 1 298 ? 132.914 121.759 114.973 1.00 66.12 298 LEU B N 1
ATOM 4738 C CA . LEU B 1 298 ? 133.819 120.638 115.192 1.00 66.12 298 LEU B CA 1
ATOM 4739 C C . LEU B 1 298 ? 133.129 119.291 115.026 1.00 66.12 298 LEU B C 1
ATOM 4740 O O . LEU B 1 298 ? 133.804 118.299 114.734 1.00 66.12 298 LEU B O 1
ATOM 4745 N N . HIS B 1 299 ? 131.810 119.226 115.210 1.00 64.31 299 HIS B N 1
ATOM 4746 C CA . HIS B 1 299 ? 131.111 117.957 115.059 1.00 64.31 299 HIS B CA 1
ATOM 4747 C C . HIS B 1 299 ? 130.631 117.716 113.635 1.00 64.31 299 HIS B C 1
ATOM 4748 O O . HIS B 1 299 ? 130.036 116.668 113.366 1.00 64.31 299 HIS B O 1
ATOM 4755 N N . ASP B 1 300 ? 130.872 118.655 112.723 1.00 71.43 300 ASP B N 1
ATOM 4756 C CA . ASP B 1 300 ? 130.512 118.498 111.321 1.00 71.43 300 ASP B CA 1
ATOM 4757 C C . ASP B 1 300 ? 131.652 117.942 110.479 1.00 71.43 300 ASP B C 1
ATOM 4758 O O . ASP B 1 300 ? 131.503 117.822 109.259 1.00 71.43 300 ASP B O 1
ATOM 4763 N N . TRP B 1 301 ? 132.782 117.604 111.095 1.00 76.31 301 TRP B N 1
ATOM 4764 C CA . TRP B 1 301 ? 133.949 117.113 110.379 1.00 76.31 301 TRP B CA 1
ATOM 4765 C C . TRP B 1 301 ? 134.484 115.866 111.069 1.00 76.31 301 TRP B C 1
ATOM 4766 O O . TRP B 1 301 ? 134.012 115.463 112.135 1.00 76.31 301 TRP B O 1
ATOM 4777 N N . SER B 1 302 ? 135.486 115.252 110.442 1.00 79.75 302 SER B N 1
ATOM 4778 C CA . SER B 1 302 ? 136.090 114.035 110.970 1.00 79.75 302 SER B CA 1
ATOM 4779 C C . SER B 1 302 ? 137.106 114.357 112.058 1.00 79.75 302 SER B C 1
ATOM 4780 O O . SER B 1 302 ? 137.195 115.501 112.514 1.00 79.75 302 SER B O 1
ATOM 4783 N N . ASP B 1 303 ? 137.876 113.355 112.480 1.00 81.04 303 ASP B N 1
ATOM 4784 C CA . ASP B 1 303 ? 138.891 113.544 113.506 1.00 81.04 303 ASP B CA 1
ATOM 4785 C C . ASP B 1 303 ? 140.233 113.991 112.942 1.00 81.04 303 ASP B C 1
ATOM 4786 O O . ASP B 1 303 ? 141.188 114.145 113.710 1.00 81.04 303 ASP B O 1
ATOM 4791 N N . ASP B 1 304 ? 140.331 114.195 111.629 1.00 87.49 304 ASP B N 1
ATOM 4792 C CA . ASP B 1 304 ? 141.564 114.645 110.996 1.00 87.49 304 ASP B CA 1
ATOM 4793 C C . ASP B 1 304 ? 141.490 116.097 110.543 1.00 87.49 304 ASP B C 1
ATOM 4794 O O . ASP B 1 304 ? 142.431 116.864 110.766 1.00 87.49 304 ASP B O 1
ATOM 4799 N N . LEU B 1 305 ? 140.385 116.492 109.905 1.00 90.37 305 LEU B N 1
ATOM 4800 C CA . LEU B 1 305 ? 140.236 117.880 109.481 1.00 90.37 305 LEU B CA 1
ATOM 4801 C C . LEU B 1 305 ? 140.118 118.819 110.674 1.00 90.37 305 LEU B C 1
ATOM 4802 O O . LEU B 1 305 ? 140.509 119.989 110.585 1.00 90.37 305 LEU B O 1
ATOM 4807 N N . CYS B 1 306 ? 139.578 118.329 111.793 1.00 88.59 306 CYS B N 1
ATOM 4808 C CA . CYS B 1 306 ? 139.500 119.151 112.995 1.00 88.59 306 CYS B CA 1
ATOM 4809 C C . CYS B 1 306 ? 140.884 119.531 113.499 1.00 88.59 306 CYS B C 1
ATOM 4810 O O . CYS B 1 306 ? 141.093 120.665 113.943 1.00 88.59 306 CYS B O 1
ATOM 4813 N N . LEU B 1 307 ? 141.839 118.601 113.437 1.00 92.60 307 LEU B N 1
ATOM 4814 C CA . LEU B 1 307 ? 143.208 118.922 113.825 1.00 92.60 307 LEU B CA 1
ATOM 4815 C C . LEU B 1 307 ? 143.800 119.993 112.917 1.00 92.60 307 LEU B C 1
ATOM 4816 O O . LEU B 1 307 ? 144.492 120.902 113.389 1.00 92.60 307 LEU B O 1
ATOM 4821 N N . LYS B 1 308 ? 143.538 119.902 111.611 1.00 95.71 308 LYS B N 1
ATOM 4822 C CA . LYS B 1 308 ? 144.035 120.912 110.682 1.00 95.71 308 LYS B CA 1
ATOM 4823 C C . LYS B 1 308 ? 143.428 122.280 110.973 1.00 95.71 308 LYS B C 1
ATOM 4824 O O . L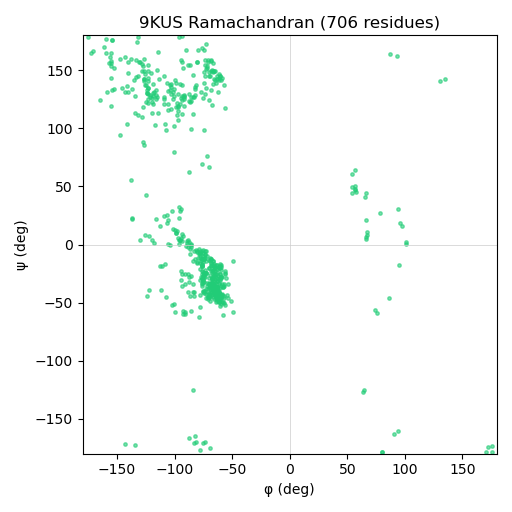YS B 1 308 ? 144.132 123.297 110.955 1.00 95.71 308 LYS B O 1
ATOM 4830 N N . LEU B 1 309 ? 142.122 122.324 111.244 1.00 94.46 309 LEU B N 1
ATOM 4831 C CA . LEU B 1 309 ? 141.470 123.590 111.570 1.00 94.46 309 LEU B CA 1
ATOM 4832 C C . LEU B 1 309 ? 142.025 124.176 112.864 1.00 94.46 309 LEU B C 1
ATOM 4833 O O . LEU B 1 309 ? 142.265 125.386 112.964 1.00 94.46 309 LEU B O 1
ATOM 4838 N N . LEU B 1 310 ? 142.234 123.325 113.871 1.00 94.97 310 LEU B N 1
ATOM 4839 C CA . LEU B 1 310 ? 142.780 123.800 115.136 1.00 94.97 310 LEU B CA 1
ATOM 4840 C C . LEU B 1 310 ? 144.205 124.313 114.965 1.00 94.97 310 LEU B C 1
ATOM 4841 O O . LEU B 1 310 ? 144.590 125.306 115.588 1.00 94.97 310 LEU B O 1
ATOM 4846 N N . LYS B 1 311 ? 145.003 123.655 114.121 1.00 98.17 311 LYS B N 1
ATOM 4847 C CA . LYS B 1 311 ? 146.352 124.149 113.858 1.00 98.17 311 LYS B CA 1
ATOM 4848 C C . LYS B 1 311 ? 146.330 125.464 113.089 1.00 98.17 311 LYS B C 1
ATOM 4849 O O . LYS B 1 311 ? 147.179 126.333 113.320 1.00 98.17 311 LYS B O 1
ATOM 4855 N N . ASN B 1 312 ? 145.377 125.628 112.169 1.00 101.65 312 ASN B N 1
ATOM 4856 C CA . ASN B 1 312 ? 145.229 126.911 111.489 1.00 101.65 312 ASN B CA 1
ATOM 4857 C C . ASN B 1 312 ? 144.890 128.018 112.479 1.00 101.65 312 ASN B C 1
ATOM 4858 O O . ASN B 1 312 ? 145.449 129.120 112.410 1.00 101.65 312 ASN B O 1
ATOM 4863 N N . CYS B 1 313 ? 143.978 127.738 113.413 1.00 101.96 313 CYS B N 1
ATOM 4864 C CA . CYS B 1 313 ? 143.673 128.711 114.459 1.00 101.96 313 CYS B CA 1
ATOM 4865 C C . CYS B 1 313 ? 144.901 128.999 115.314 1.00 101.96 313 CYS B C 1
ATOM 4866 O O . CYS B 1 313 ? 145.168 130.154 115.665 1.00 101.96 313 CYS B O 1
ATOM 4869 N N . TYR B 1 314 ? 145.664 127.956 115.652 1.00 102.64 314 TYR B N 1
ATOM 4870 C CA . TYR B 1 314 ? 146.897 128.127 116.413 1.00 102.64 314 TYR B CA 1
ATOM 4871 C C . TYR B 1 314 ? 147.862 129.067 115.707 1.00 102.64 314 TYR B C 1
ATOM 4872 O O . TYR B 1 314 ? 148.466 129.936 116.346 1.00 102.64 314 TYR B O 1
ATOM 4881 N N . LYS B 1 315 ? 148.022 128.903 114.393 1.00 106.30 315 LYS B N 1
ATOM 4882 C CA . LYS B 1 315 ? 148.868 129.811 113.628 1.00 106.30 315 LYS B CA 1
ATOM 4883 C C . LYS B 1 315 ? 148.306 131.227 113.609 1.00 106.30 315 LYS B C 1
ATOM 4884 O O . LYS B 1 315 ? 149.068 132.196 113.705 1.00 106.30 315 LYS B O 1
ATOM 4890 N N . ALA B 1 316 ? 146.983 131.369 113.484 1.00 106.87 316 ALA B N 1
ATOM 4891 C CA . ALA B 1 316 ? 146.390 132.698 113.367 1.00 106.87 316 ALA B CA 1
ATOM 4892 C C . ALA B 1 316 ? 146.498 133.485 114.669 1.00 106.87 316 ALA B C 1
ATOM 4893 O O . ALA B 1 316 ? 146.700 134.704 114.647 1.00 106.87 316 ALA B O 1
ATOM 4895 N N . LEU B 1 317 ? 146.361 132.812 115.809 1.00 104.79 317 LEU B N 1
ATOM 4896 C CA . LEU B 1 317 ? 146.307 133.509 117.085 1.00 104.79 317 LEU B CA 1
ATOM 4897 C C . LEU B 1 317 ? 147.670 134.098 117.453 1.00 104.79 317 LEU B C 1
ATOM 4898 O O . LEU B 1 317 ? 148.715 133.544 117.100 1.00 104.79 317 LEU B O 1
ATOM 4903 N N . PRO B 1 318 ? 147.682 135.228 118.167 1.00 109.83 318 PRO B N 1
ATOM 4904 C CA . PRO B 1 318 ? 148.946 135.780 118.673 1.00 109.83 318 PRO B CA 1
ATOM 4905 C C . PRO B 1 318 ? 149.472 135.004 119.869 1.00 109.83 318 PRO B C 1
ATOM 4906 O O . PRO B 1 318 ? 148.959 133.926 120.187 1.00 109.83 318 PRO B O 1
ATOM 4910 N N . ASP B 1 319 ? 150.511 135.535 120.522 1.00 115.38 319 ASP B N 1
ATOM 4911 C CA . ASP B 1 319 ? 151.070 134.877 121.701 1.00 115.38 319 ASP B CA 1
ATOM 4912 C C . ASP B 1 319 ? 149.994 134.601 122.745 1.00 115.38 319 ASP B C 1
ATOM 4913 O O . ASP B 1 319 ? 149.932 133.500 123.303 1.00 115.38 319 ASP B O 1
ATOM 4918 N N . ASN B 1 320 ? 149.142 135.584 123.024 1.00 113.55 320 ASN B N 1
ATOM 4919 C CA . ASN B 1 320 ? 147.954 135.340 123.827 1.00 113.55 320 ASN B CA 1
ATOM 4920 C C . ASN B 1 320 ? 146.924 134.591 122.994 1.00 113.55 320 ASN B C 1
ATOM 4921 O O . ASN B 1 320 ? 146.727 134.889 121.812 1.00 113.55 320 ASN B O 1
ATOM 4926 N N . GLY B 1 321 ? 146.264 133.618 123.613 1.00 103.44 321 GLY B N 1
ATOM 4927 C CA . GLY B 1 321 ? 145.346 132.778 122.872 1.00 103.44 321 GLY B CA 1
ATOM 4928 C C . GLY B 1 321 ? 144.078 132.422 123.617 1.00 103.44 321 GLY B C 1
ATOM 4929 O O . GLY B 1 321 ? 144.083 132.287 124.844 1.00 103.44 321 GLY B O 1
ATOM 4930 N N . LYS B 1 322 ? 142.985 132.263 122.874 1.00 93.30 322 LYS B N 1
ATOM 4931 C CA . LYS B 1 322 ? 141.690 131.947 123.463 1.00 93.30 322 LYS B CA 1
ATOM 4932 C C . LYS B 1 322 ? 140.758 131.471 122.361 1.00 93.30 322 LYS B C 1
ATOM 4933 O O . LYS B 1 322 ? 140.561 132.180 121.369 1.00 93.30 322 LYS B O 1
ATOM 4939 N N . ILE B 1 323 ? 140.190 130.281 122.534 1.00 87.36 323 ILE B N 1
ATOM 4940 C CA . ILE B 1 323 ? 139.179 129.742 121.632 1.00 87.36 323 ILE B CA 1
ATOM 4941 C C . ILE B 1 323 ? 137.906 129.515 122.432 1.00 87.36 323 ILE B C 1
ATOM 4942 O O . ILE B 1 323 ? 137.917 128.781 123.427 1.00 87.36 323 ILE B O 1
ATOM 4947 N N . ILE B 1 324 ? 136.816 130.137 121.997 1.00 79.37 324 ILE B N 1
ATOM 4948 C CA . ILE B 1 324 ? 135.522 130.020 122.664 1.00 79.37 324 ILE B CA 1
ATOM 4949 C C . ILE B 1 324 ? 134.658 129.145 121.764 1.00 79.37 324 ILE B C 1
ATOM 4950 O O . ILE B 1 324 ? 134.071 129.609 120.787 1.00 79.37 324 ILE B O 1
ATOM 4955 N N . ALA B 1 325 ? 134.575 127.860 122.095 1.00 68.41 325 ALA B N 1
ATOM 4956 C CA . ALA B 1 325 ? 133.822 126.912 121.287 1.00 68.41 325 ALA B CA 1
ATOM 4957 C C . ALA B 1 325 ? 132.565 126.492 122.036 1.00 68.41 325 ALA B C 1
ATOM 4958 O O . ALA B 1 325 ? 132.637 126.058 123.190 1.00 68.41 325 ALA B O 1
ATOM 4960 N N . VAL B 1 326 ? 131.416 126.624 121.385 1.00 64.49 326 VAL B N 1
ATOM 4961 C CA . VAL B 1 326 ? 130.155 126.149 121.939 1.00 64.49 326 VAL B CA 1
ATOM 4962 C C . VAL B 1 326 ? 129.915 124.759 121.365 1.00 64.49 326 VAL B C 1
ATOM 4963 O O . VAL B 1 326 ? 129.855 124.586 120.145 1.00 64.49 326 VAL B O 1
ATOM 4967 N N . GLU B 1 327 ? 129.794 123.761 122.236 1.00 65.12 327 GLU B N 1
ATOM 4968 C CA . GLU B 1 327 ? 129.708 122.384 121.779 1.00 65.12 327 GLU B CA 1
ATOM 4969 C C . GLU B 1 327 ? 128.733 121.615 122.656 1.00 65.12 327 GLU B C 1
ATOM 4970 O O . GLU B 1 327 ? 128.018 122.186 123.482 1.00 65.12 327 GLU B O 1
ATOM 4976 N N . ARG B 1 328 ? 128.706 120.303 122.453 1.00 59.34 328 ARG B N 1
ATOM 4977 C CA . ARG B 1 328 ? 127.855 119.398 123.205 1.00 59.34 328 ARG B CA 1
ATOM 4978 C C . ARG B 1 328 ? 128.655 118.158 123.578 1.00 59.34 328 ARG B C 1
ATOM 4979 O O . ARG B 1 328 ? 129.358 117.581 122.744 1.00 59.34 328 ARG B O 1
ATOM 4987 N N . ILE B 1 329 ? 128.542 117.746 124.837 1.00 56.26 329 ILE B N 1
ATOM 4988 C CA . ILE B 1 329 ? 129.427 116.744 125.419 1.00 56.26 329 ILE B CA 1
ATOM 4989 C C . ILE B 1 329 ? 128.647 115.453 125.624 1.00 56.26 329 ILE B C 1
ATOM 4990 O O . ILE B 1 329 ? 127.641 115.435 126.343 1.00 56.26 329 ILE B O 1
ATOM 4995 N N . LEU B 1 330 ? 129.117 114.379 124.999 1.00 54.43 330 LEU B N 1
ATOM 4996 C CA . LEU B 1 330 ? 128.526 113.063 125.210 1.00 54.43 330 LEU B CA 1
ATOM 4997 C C . LEU B 1 330 ? 128.925 112.521 126.577 1.00 54.43 330 LEU B C 1
ATOM 4998 O O . LEU B 1 330 ? 130.115 112.517 126.912 1.00 54.43 330 LEU B O 1
ATOM 5003 N N . PRO B 1 331 ? 127.979 112.059 127.388 1.00 56.97 331 PRO B N 1
ATOM 5004 C CA . PRO B 1 331 ? 128.354 111.357 128.618 1.00 56.97 331 PRO B CA 1
ATOM 5005 C C . PRO B 1 331 ? 129.042 110.040 128.297 1.00 56.97 331 PRO B C 1
ATOM 5006 O O . PRO B 1 331 ? 128.779 109.407 127.273 1.00 56.97 331 PRO B O 1
ATOM 5010 N N . GLU B 1 332 ? 129.947 109.635 129.191 1.00 68.67 332 GLU B N 1
ATOM 5011 C CA . GLU B 1 332 ? 130.746 108.441 128.940 1.00 68.67 332 GLU B CA 1
ATOM 5012 C C . GLU B 1 332 ? 129.896 107.178 128.902 1.00 68.67 332 GLU B C 1
ATOM 5013 O O . GLU B 1 332 ? 130.163 106.279 128.097 1.00 68.67 332 GLU B O 1
ATOM 5019 N N . MET B 1 333 ? 128.871 107.089 129.749 1.00 58.75 333 MET B N 1
ATOM 5020 C CA . MET B 1 333 ? 128.044 105.898 129.846 1.00 58.75 333 MET B CA 1
ATOM 5021 C C . MET B 1 333 ? 126.586 106.292 129.646 1.00 58.75 333 MET B C 1
ATOM 5022 O O . MET B 1 333 ? 126.187 107.399 130.035 1.00 58.75 333 MET B O 1
ATOM 5027 N N . PRO B 1 334 ? 125.779 105.425 129.037 1.00 50.62 334 PRO B N 1
ATOM 5028 C CA . PRO B 1 334 ? 124.364 105.752 128.833 1.00 50.62 334 PRO B CA 1
ATOM 5029 C C . PRO B 1 334 ? 123.644 105.998 130.150 1.00 50.62 334 PRO B C 1
ATOM 5030 O O . PRO B 1 334 ? 123.885 105.319 131.151 1.00 50.62 334 PRO B O 1
ATOM 5034 N N . ASN B 1 335 ? 122.748 106.980 130.142 1.00 53.63 335 ASN B N 1
ATOM 5035 C CA . ASN B 1 335 ? 121.938 107.293 131.310 1.00 53.63 335 ASN B CA 1
ATOM 5036 C C . ASN B 1 335 ? 120.666 107.985 130.845 1.00 53.63 335 ASN B C 1
ATOM 5037 O O . ASN B 1 335 ? 120.593 108.505 129.730 1.00 53.63 335 ASN B O 1
ATOM 5042 N N . SER B 1 336 ? 119.660 107.982 131.720 1.00 53.34 336 SER B N 1
ATOM 5043 C CA . SER B 1 336 ? 118.373 108.569 131.371 1.00 53.34 336 SER B CA 1
ATOM 5044 C C . SER B 1 336 ? 118.430 110.087 131.266 1.00 53.34 336 SER B C 1
ATOM 5045 O O . SER B 1 336 ? 117.492 110.693 130.738 1.00 53.34 336 SER B O 1
ATOM 5048 N N . ALA B 1 337 ? 119.498 110.715 131.755 1.00 56.13 337 ALA B N 1
ATOM 5049 C CA . ALA B 1 337 ? 119.587 112.169 131.759 1.00 56.13 337 ALA B CA 1
ATOM 5050 C C . ALA B 1 337 ? 120.141 112.747 130.463 1.00 56.13 337 ALA B C 1
ATOM 5051 O O . ALA B 1 337 ? 120.115 113.971 130.294 1.00 56.13 337 ALA B O 1
ATOM 5053 N N . GLY B 1 338 ? 120.636 111.914 129.553 1.00 44.58 338 GLY B N 1
ATOM 5054 C CA . GLY B 1 338 ? 121.268 112.391 128.343 1.00 44.58 338 GLY B CA 1
ATOM 5055 C C . GLY B 1 338 ? 120.556 112.101 127.042 1.00 44.58 338 GLY B C 1
ATOM 5056 O O . GLY B 1 338 ? 121.177 112.234 125.982 1.00 44.58 338 GLY B O 1
ATOM 5057 N N . LYS B 1 339 ? 119.271 111.730 127.082 1.00 35.50 339 LYS B N 1
ATOM 5058 C CA . LYS B 1 339 ? 118.568 111.319 125.869 1.00 35.50 339 LYS B CA 1
ATOM 5059 C C . LYS B 1 339 ? 118.724 112.346 124.757 1.00 35.50 339 LYS B C 1
ATOM 5060 O O . LYS B 1 339 ? 119.093 112.001 123.627 1.00 35.50 339 LYS B O 1
ATOM 5066 N N . GLY B 1 340 ? 118.497 113.623 125.074 1.00 34.25 340 GLY B N 1
ATOM 5067 C CA . GLY B 1 340 ? 118.526 114.673 124.072 1.00 34.25 340 GLY B CA 1
ATOM 5068 C C . GLY B 1 340 ? 119.821 114.757 123.296 1.00 34.25 340 GLY B C 1
ATOM 5069 O O . GLY B 1 340 ? 119.828 115.295 122.184 1.00 34.25 340 GLY B O 1
ATOM 5070 N N . ILE B 1 341 ? 120.916 114.243 123.853 1.00 36.44 341 ILE B N 1
ATOM 5071 C CA . ILE B 1 341 ? 122.158 114.186 123.092 1.00 36.44 341 ILE B CA 1
ATOM 5072 C C . ILE B 1 341 ? 122.125 113.026 122.107 1.00 36.44 341 ILE B C 1
ATOM 5073 O O . ILE B 1 341 ? 122.309 113.215 120.898 1.00 36.44 341 ILE B O 1
ATOM 5078 N N . PHE B 1 342 ? 121.848 111.815 122.601 1.00 34.62 342 PHE B N 1
ATOM 5079 C CA . PHE B 1 342 ? 121.941 110.635 121.749 1.00 34.62 342 PHE B CA 1
ATOM 5080 C C . PHE B 1 342 ? 120.972 110.710 120.578 1.00 34.62 342 PHE B C 1
ATOM 5081 O O . PHE B 1 342 ? 121.356 110.410 119.441 1.00 34.62 342 PHE B O 1
ATOM 5089 N N . LEU B 1 343 ? 119.732 111.145 120.828 1.00 31.46 343 LEU B N 1
ATOM 5090 C CA . LEU B 1 343 ? 118.757 111.284 119.751 1.00 31.46 343 LEU B CA 1
ATOM 5091 C C . LEU B 1 343 ? 119.295 112.139 118.617 1.00 31.46 343 LEU B C 1
ATOM 5092 O O . LEU B 1 343 ? 118.969 111.897 117.450 1.00 31.46 343 LEU B O 1
ATOM 5097 N N . MET B 1 344 ? 120.115 113.140 118.933 1.00 39.18 344 MET B N 1
ATOM 5098 C CA . MET B 1 344 ? 120.656 113.986 117.880 1.00 39.18 344 MET B CA 1
ATOM 5099 C C . MET B 1 344 ? 121.945 113.417 117.305 1.00 39.18 344 MET B C 1
ATOM 5100 O O . MET B 1 344 ? 122.237 113.638 116.124 1.00 39.18 344 MET B O 1
ATOM 5105 N N . ASP B 1 345 ? 122.705 112.657 118.097 1.00 40.16 345 ASP B N 1
ATOM 5106 C CA . ASP B 1 345 ? 123.923 112.047 117.574 1.00 40.16 345 ASP B CA 1
ATOM 5107 C C . ASP B 1 345 ? 123.605 111.117 116.412 1.00 40.16 345 ASP B C 1
ATOM 5108 O O . ASP B 1 345 ? 124.227 111.199 115.346 1.00 40.16 345 ASP B O 1
ATOM 5113 N N . LEU B 1 346 ? 122.612 110.244 116.590 1.00 34.36 346 LEU B N 1
ATOM 5114 C CA . LEU B 1 346 ? 122.199 109.363 115.505 1.00 34.36 346 LEU B CA 1
ATOM 5115 C C . LEU B 1 346 ? 121.658 110.151 114.321 1.00 34.36 346 LEU B C 1
ATOM 5116 O O . LEU B 1 346 ? 121.615 109.632 113.202 1.00 34.36 346 LEU B O 1
ATOM 5121 N N . GLN B 1 347 ? 121.236 111.396 114.544 1.00 37.86 347 GLN B N 1
ATOM 5122 C CA . GLN B 1 347 ? 120.806 112.229 113.429 1.00 37.86 347 GLN B CA 1
ATOM 5123 C C . GLN B 1 347 ? 121.985 112.608 112.544 1.00 37.86 347 GLN B C 1
ATOM 5124 O O . GLN B 1 347 ? 121.847 112.704 111.319 1.00 37.86 347 GLN B O 1
ATOM 5130 N N . MET B 1 348 ? 123.160 112.816 113.143 1.00 46.48 348 MET B N 1
ATOM 5131 C CA . MET B 1 348 ? 124.295 113.303 112.367 1.00 46.48 348 MET B CA 1
ATOM 5132 C C . MET B 1 348 ? 124.922 112.203 111.520 1.00 46.48 348 MET B C 1
ATOM 5133 O O . MET B 1 348 ? 125.379 112.465 110.402 1.00 46.48 348 MET B O 1
ATOM 5138 N N . MET B 1 349 ? 124.961 110.968 112.025 1.00 42.77 349 MET B N 1
ATOM 5139 C CA . MET B 1 349 ? 125.677 109.919 111.303 1.00 42.77 349 MET B CA 1
ATOM 5140 C C . MET B 1 349 ? 124.919 109.487 110.052 1.00 42.77 349 MET B C 1
ATOM 5141 O O . MET B 1 349 ? 125.522 108.981 109.099 1.00 42.77 349 MET B O 1
ATOM 5146 N N . THR B 1 350 ? 123.599 109.677 110.032 1.00 42.22 350 THR B N 1
ATOM 5147 C CA . THR B 1 350 ? 122.781 109.330 108.878 1.00 42.22 350 THR B CA 1
ATOM 5148 C C . THR B 1 350 ? 122.467 110.530 107.994 1.00 42.22 350 THR B C 1
ATOM 5149 O O . THR B 1 350 ? 121.619 110.428 107.102 1.00 42.22 350 THR B O 1
ATOM 5153 N N . HIS B 1 351 ? 123.117 111.664 108.232 1.00 46.24 351 HIS B N 1
ATOM 5154 C CA . HIS B 1 351 ? 123.032 112.808 107.330 1.00 46.24 351 HIS B CA 1
ATOM 5155 C C . HIS B 1 351 ? 124.384 113.260 106.798 1.00 46.24 351 HIS B C 1
ATOM 5156 O O . HIS B 1 351 ? 124.471 113.613 105.619 1.00 46.24 351 HIS B O 1
ATOM 5163 N N . HIS B 1 352 ? 125.436 113.262 107.614 1.00 55.10 352 HIS B N 1
ATOM 5164 C CA . HIS B 1 352 ? 126.802 113.435 107.141 1.00 55.10 352 HIS B CA 1
ATOM 5165 C C . HIS B 1 352 ? 127.730 112.627 108.038 1.00 55.10 352 HIS B C 1
ATOM 5166 O O . HIS B 1 352 ? 128.171 113.109 109.087 1.00 55.10 352 HIS B O 1
ATOM 5173 N N . LEU B 1 353 ? 128.040 111.396 107.627 1.00 59.24 353 LEU B N 1
ATOM 5174 C CA . LEU B 1 353 ? 128.751 110.466 108.496 1.00 59.24 353 LEU B CA 1
ATOM 5175 C C . LEU B 1 353 ? 130.191 110.885 108.753 1.00 59.24 353 LEU B C 1
ATOM 5176 O O . LEU B 1 353 ? 130.825 110.337 109.661 1.00 59.24 353 LEU B O 1
ATOM 5181 N N . GLY B 1 354 ? 130.718 111.846 107.994 1.00 66.46 354 GLY B N 1
ATOM 5182 C CA . GLY B 1 354 ? 132.042 112.361 108.296 1.00 66.46 354 GLY B CA 1
ATOM 5183 C C . GLY B 1 354 ? 132.124 112.964 109.683 1.00 66.46 354 GLY B C 1
ATOM 5184 O O . GLY B 1 354 ? 133.145 112.846 110.364 1.00 66.46 354 GLY B O 1
ATOM 5185 N N . GLY B 1 355 ? 131.044 113.610 110.127 1.00 63.86 355 GLY B N 1
ATOM 5186 C CA . GLY B 1 355 ? 131.017 114.206 111.443 1.00 63.86 355 GLY B CA 1
ATOM 5187 C C . GLY B 1 355 ? 130.416 113.295 112.498 1.00 63.86 355 GLY B C 1
ATOM 51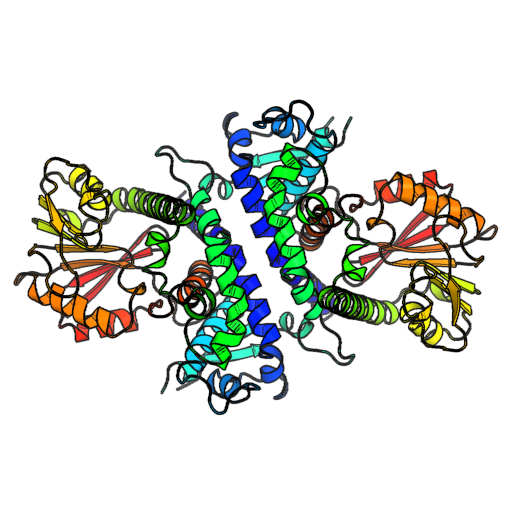88 O O . GLY B 1 355 ? 129.675 112.361 112.201 1.00 63.86 355 GLY B O 1
ATOM 5189 N N . ARG B 1 356 ? 130.752 113.587 113.753 1.00 64.15 356 ARG B N 1
ATOM 5190 C CA . ARG B 1 356 ? 130.286 112.802 114.885 1.00 64.15 356 ARG B CA 1
ATOM 5191 C C . ARG B 1 356 ? 130.395 113.647 116.143 1.00 64.15 356 ARG B C 1
ATOM 5192 O O . ARG B 1 356 ? 131.060 114.685 116.160 1.00 64.15 356 ARG B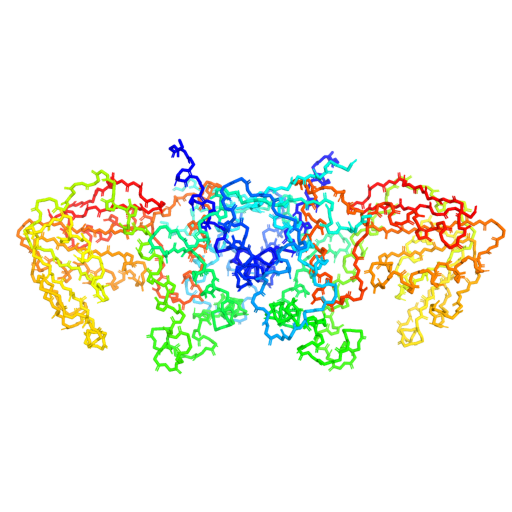 O 1
ATOM 5200 N N . GLU B 1 357 ? 129.730 113.196 117.200 1.00 57.54 357 GLU B N 1
ATOM 5201 C CA . GLU B 1 357 ? 129.828 113.864 118.487 1.00 57.54 357 GLU B CA 1
ATOM 5202 C C . GLU B 1 357 ? 130.929 113.233 119.332 1.00 57.54 357 GLU B C 1
ATOM 5203 O O . GLU B 1 357 ? 131.253 112.051 119.197 1.00 57.54 357 GLU B O 1
ATOM 5209 N N . ARG B 1 358 ? 131.500 114.043 120.219 1.00 64.11 358 ARG B N 1
ATOM 5210 C CA . ARG B 1 358 ? 132.675 113.660 120.983 1.00 64.11 358 ARG B CA 1
ATOM 5211 C C . ARG B 1 358 ? 132.453 113.945 122.460 1.00 64.11 358 ARG B C 1
ATOM 5212 O O . ARG B 1 358 ? 131.623 114.775 122.838 1.00 64.11 358 ARG B O 1
ATOM 5220 N N . THR B 1 359 ? 133.207 113.238 123.294 1.00 67.73 359 THR B N 1
ATOM 5221 C CA . THR B 1 359 ? 133.197 113.466 124.729 1.00 67.73 359 THR B CA 1
ATOM 5222 C C . THR B 1 359 ? 134.304 114.441 125.119 1.00 67.73 359 THR B C 1
ATOM 5223 O O . THR B 1 359 ? 135.069 114.920 124.279 1.00 67.73 359 THR B O 1
ATOM 5227 N N . GLN B 1 360 ? 134.381 114.730 126.420 1.00 73.81 360 GLN B N 1
ATOM 5228 C CA . GLN B 1 360 ? 135.364 115.690 126.914 1.00 73.81 360 GLN B CA 1
ATOM 5229 C C . GLN B 1 360 ? 136.788 115.224 126.637 1.00 73.81 360 GLN B C 1
ATOM 5230 O O . GLN B 1 360 ? 137.655 116.027 126.266 1.00 73.81 360 GLN B O 1
ATOM 5236 N N . GLN B 1 361 ? 137.046 113.927 126.814 1.00 75.01 361 GLN B N 1
ATOM 5237 C CA . GLN B 1 361 ? 138.395 113.405 126.621 1.00 75.01 361 GLN B CA 1
ATOM 5238 C C . GLN B 1 361 ? 138.861 113.589 125.183 1.00 75.01 361 GLN B C 1
ATOM 5239 O O . GLN B 1 361 ? 140.024 113.930 124.940 1.00 75.01 361 GLN B O 1
ATOM 5245 N N . GLU B 1 362 ? 137.971 113.362 124.214 1.00 71.97 362 GLU B N 1
ATOM 5246 C CA . GLU B 1 362 ? 138.350 113.540 122.816 1.00 71.97 362 GLU B CA 1
ATOM 5247 C C . GLU B 1 362 ? 138.641 114.999 122.488 1.00 71.97 362 GLU B C 1
ATOM 5248 O O . GLU B 1 362 ? 139.590 115.286 121.747 1.00 71.97 362 GLU B O 1
ATOM 5254 N N . TYR B 1 363 ? 137.850 115.932 123.026 1.00 71.14 363 TYR B N 1
ATOM 5255 C CA . TYR B 1 363 ? 138.152 117.348 122.833 1.00 71.14 363 TYR B CA 1
ATOM 5256 C C . TYR B 1 363 ? 139.504 117.706 123.434 1.00 71.14 363 TYR B C 1
ATOM 5257 O O . TYR B 1 363 ? 140.288 118.442 122.823 1.00 71.14 363 TYR B O 1
ATOM 5266 N N . PHE B 1 364 ? 139.793 117.196 124.633 1.00 78.49 364 PHE B N 1
ATOM 5267 C CA . PHE B 1 364 ? 141.080 117.471 125.263 1.00 78.49 364 PHE B CA 1
ATOM 5268 C C . PHE B 1 364 ? 142.226 116.914 124.426 1.00 78.49 364 PHE B C 1
ATOM 5269 O O . PHE B 1 364 ? 143.257 117.572 124.244 1.00 78.49 364 PHE B O 1
ATOM 5277 N N . ASP B 1 365 ? 142.058 115.695 123.907 1.00 78.80 365 ASP B N 1
ATOM 5278 C CA . ASP B 1 365 ? 143.092 115.096 123.070 1.00 78.80 365 ASP B CA 1
ATOM 5279 C C . ASP B 1 365 ? 143.321 115.902 121.801 1.00 78.80 365 ASP B C 1
ATOM 5280 O O . ASP B 1 365 ? 144.471 116.132 121.415 1.00 78.80 365 ASP B O 1
ATOM 5285 N N . LEU B 1 366 ? 142.246 116.349 121.147 1.00 80.22 366 LEU B N 1
ATOM 5286 C CA . LEU B 1 366 ? 142.399 117.176 119.954 1.00 80.22 366 LEU B CA 1
ATOM 5287 C C . LEU B 1 366 ? 143.111 118.483 120.283 1.00 80.22 366 LEU B C 1
ATOM 5288 O O . LEU B 1 366 ? 143.989 118.933 119.536 1.00 80.22 366 LEU B O 1
ATOM 5293 N N . ALA B 1 367 ? 142.744 119.107 121.404 1.00 85.50 367 ALA B N 1
ATOM 5294 C CA . ALA B 1 367 ? 143.351 120.379 121.777 1.00 85.50 367 ALA B CA 1
ATOM 5295 C C . ALA B 1 367 ? 144.844 120.225 122.040 1.00 85.50 367 ALA B C 1
ATOM 5296 O O . ALA B 1 367 ? 145.653 121.037 121.579 1.00 85.50 367 ALA B O 1
ATOM 5298 N N . ILE B 1 368 ? 145.232 119.183 122.781 1.00 84.09 368 ILE B N 1
ATOM 5299 C CA . ILE B 1 368 ? 146.655 118.999 123.060 1.00 84.09 368 ILE B CA 1
ATOM 5300 C C . ILE B 1 368 ? 147.399 118.523 121.818 1.00 84.09 368 ILE B C 1
ATOM 5301 O O . ILE B 1 368 ? 148.612 118.733 121.699 1.00 84.09 368 ILE B O 1
ATOM 5306 N N . SER B 1 369 ? 146.704 117.880 120.876 1.00 91.92 369 SER B N 1
ATOM 5307 C CA . SER B 1 369 ? 147.336 117.557 119.603 1.00 91.92 369 SER B CA 1
ATOM 5308 C C . SER B 1 369 ? 147.596 118.811 118.783 1.00 91.92 369 SER B C 1
ATOM 5309 O O . SER B 1 369 ? 148.603 118.889 118.071 1.00 91.92 369 SER B O 1
ATOM 5312 N N . ALA B 1 370 ? 146.703 119.797 118.868 1.00 96.62 370 ALA B N 1
ATOM 5313 C CA . ALA B 1 370 ? 146.910 121.061 118.175 1.00 96.62 370 ALA B CA 1
ATOM 5314 C C . ALA B 1 370 ? 147.999 121.912 118.814 1.00 96.62 370 ALA B C 1
ATOM 5315 O O . ALA B 1 370 ? 148.458 122.875 118.191 1.00 96.62 370 ALA B O 1
ATOM 5317 N N . GLY B 1 371 ? 148.421 121.582 120.030 1.00 98.35 371 GLY B N 1
ATOM 5318 C CA . GLY B 1 371 ? 149.427 122.350 120.730 1.00 98.35 371 GLY B CA 1
ATOM 5319 C C . GLY B 1 371 ? 148.910 123.292 121.793 1.00 98.35 371 GLY B C 1
ATOM 5320 O O . GLY B 1 371 ? 149.715 123.991 122.417 1.00 98.35 371 GLY B O 1
ATOM 5321 N N . PHE B 1 372 ? 147.600 123.337 122.019 1.00 96.13 372 PHE B N 1
ATOM 5322 C CA . PHE B 1 372 ? 147.051 124.188 123.065 1.00 96.13 372 PHE B CA 1
ATOM 5323 C C . PHE B 1 372 ? 147.366 123.615 124.440 1.00 96.13 372 PHE B C 1
ATOM 5324 O O . PHE B 1 372 ? 147.504 122.400 124.609 1.00 96.13 372 PHE B O 1
ATOM 5332 N N . SER B 1 373 ? 147.486 124.504 125.428 1.00 98.85 373 SER B N 1
ATOM 5333 C CA . SER B 1 373 ? 147.803 124.077 126.785 1.00 98.85 373 SER B CA 1
ATOM 5334 C C . SER B 1 373 ? 146.691 123.248 127.413 1.00 98.85 373 SER B C 1
ATOM 5335 O O . SER B 1 373 ? 146.985 122.303 128.152 1.00 98.85 373 SER B O 1
ATOM 5338 N N . GLY B 1 374 ? 145.433 123.574 127.145 1.00 92.15 374 GLY B N 1
ATOM 5339 C CA . GLY B 1 374 ? 144.339 122.826 127.729 1.00 92.15 374 GLY B CA 1
ATOM 5340 C C . GLY B 1 374 ? 143.010 123.502 127.476 1.00 92.15 374 GLY B C 1
ATOM 5341 O O . GLY B 1 374 ? 142.920 124.546 126.816 1.00 92.15 374 GLY B O 1
ATOM 5342 N N . ILE B 1 375 ? 141.967 122.868 128.014 1.00 83.44 375 ILE B N 1
ATOM 5343 C CA . ILE B 1 375 ? 140.589 123.308 127.844 1.00 83.44 375 ILE B CA 1
ATOM 5344 C C . ILE B 1 375 ? 139.938 123.447 129.212 1.00 83.44 375 ILE B C 1
ATOM 5345 O O . ILE B 1 375 ? 140.397 122.875 130.206 1.00 83.44 375 ILE B O 1
ATOM 5350 N N . ARG B 1 376 ? 138.861 124.227 129.254 1.00 80.23 376 ARG B N 1
ATOM 5351 C CA . ARG B 1 376 ? 138.105 124.462 130.474 1.00 80.23 376 ARG B CA 1
ATOM 5352 C C . ARG B 1 376 ? 136.631 124.607 130.128 1.00 80.23 376 ARG B C 1
ATOM 5353 O O . ARG B 1 376 ? 136.277 125.316 129.183 1.00 80.23 376 ARG B O 1
ATOM 5361 N N . LEU B 1 377 ? 135.774 123.941 130.896 1.00 74.82 377 LEU B N 1
ATOM 5362 C CA . LEU B 1 377 ? 134.332 124.033 130.705 1.00 74.82 377 LEU B CA 1
ATOM 5363 C C . LEU B 1 377 ? 133.796 125.152 131.589 1.00 74.82 377 LEU B C 1
ATOM 5364 O O . LEU B 1 377 ? 133.932 125.094 132.816 1.00 74.82 377 LEU B O 1
ATOM 5369 N N . GLU B 1 378 ? 133.187 126.168 130.975 1.00 78.37 378 GLU B N 1
ATOM 5370 C CA . GLU B 1 378 ? 132.798 127.355 131.731 1.00 78.37 378 GLU B CA 1
ATOM 5371 C C . GLU B 1 378 ? 131.383 127.250 132.296 1.00 78.37 378 GLU B C 1
ATOM 5372 O O . GLU B 1 378 ? 131.191 127.317 133.514 1.00 78.37 378 GLU B O 1
ATOM 5378 N N . CYS B 1 379 ? 130.386 127.086 131.430 1.00 74.97 379 CYS B N 1
ATOM 5379 C CA . CYS B 1 379 ? 129.004 127.063 131.885 1.00 74.97 379 CYS B CA 1
ATOM 5380 C C . CYS B 1 379 ? 128.152 126.280 130.901 1.00 74.97 379 CYS B C 1
ATOM 5381 O O . CYS B 1 379 ? 128.468 126.195 129.712 1.00 74.97 379 CYS B O 1
ATOM 5384 N N . LEU B 1 380 ? 127.064 125.711 131.413 1.00 69.43 380 LEU B N 1
ATOM 5385 C CA . LEU B 1 380 ? 126.103 125.000 130.580 1.00 69.43 380 LEU B CA 1
ATOM 5386 C C . LEU B 1 380 ? 124.953 125.938 130.236 1.00 69.43 380 LEU B C 1
ATOM 5387 O O . LEU B 1 380 ? 124.261 126.434 131.131 1.00 69.43 380 LEU B O 1
ATOM 5392 N N . VAL B 1 381 ? 124.756 126.189 128.946 1.00 67.57 381 VAL B N 1
ATOM 5393 C CA . VAL B 1 381 ? 123.727 127.103 128.464 1.00 67.57 381 VAL B CA 1
ATOM 5394 C C . VAL B 1 381 ? 122.885 126.371 127.431 1.00 67.57 381 VAL B C 1
ATOM 5395 O O . VAL B 1 381 ? 123.403 125.951 126.388 1.00 67.57 381 VAL B O 1
ATOM 5399 N N . CYS B 1 382 ? 121.591 126.227 127.717 1.00 65.42 382 CYS B N 1
ATOM 5400 C CA . CYS B 1 382 ? 120.635 125.601 126.804 1.00 65.42 382 CYS B CA 1
ATOM 5401 C C . CYS B 1 382 ? 121.095 124.209 126.380 1.00 65.42 382 CYS B C 1
ATOM 5402 O O . CYS B 1 382 ? 121.043 123.845 125.205 1.00 65.42 382 CYS B O 1
ATOM 5405 N N . ASN B 1 383 ? 121.563 123.431 127.360 1.00 63.16 383 ASN B N 1
ATOM 5406 C CA . ASN B 1 383 ? 122.022 122.060 127.151 1.00 63.16 383 ASN B CA 1
ATOM 5407 C C . ASN B 1 383 ? 123.293 122.006 126.306 1.00 63.16 383 ASN B C 1
ATOM 5408 O O . ASN B 1 383 ? 123.704 120.927 125.867 1.00 63.16 383 ASN B O 1
ATOM 5413 N N . LEU B 1 384 ? 123.924 123.153 126.076 1.00 61.68 384 LEU B N 1
ATOM 5414 C CA . LEU B 1 384 ? 125.208 123.211 125.394 1.00 61.68 384 LEU B CA 1
ATOM 5415 C C . LEU B 1 384 ? 126.288 123.738 126.335 1.00 61.68 384 LEU B C 1
ATOM 5416 O O . LEU B 1 384 ? 126.026 124.528 127.245 1.00 61.68 384 LEU B O 1
ATOM 5421 N N . TRP B 1 385 ? 127.518 123.287 126.103 1.00 67.85 385 TRP B N 1
ATOM 5422 C CA . TRP B 1 385 ? 128.658 123.617 126.947 1.00 67.85 385 TRP B CA 1
ATOM 5423 C C . TRP B 1 385 ? 129.552 124.631 126.247 1.00 67.85 385 TRP B C 1
ATOM 5424 O O . TRP B 1 385 ? 129.890 124.463 125.070 1.00 67.85 385 TRP B O 1
ATOM 5435 N N . VAL B 1 386 ? 129.933 125.679 126.971 1.00 67.01 386 VAL B N 1
ATOM 5436 C CA . VAL B 1 386 ? 130.911 126.644 126.479 1.00 67.01 386 VAL B CA 1
ATOM 5437 C C . VAL B 1 386 ? 132.288 126.184 126.947 1.00 67.01 386 VAL B C 1
ATOM 5438 O O . VAL B 1 386 ? 132.494 125.918 128.135 1.00 67.01 386 VAL B O 1
ATOM 5442 N N . ILE B 1 387 ? 133.229 126.072 126.013 1.00 69.96 387 ILE B N 1
ATOM 5443 C CA . ILE B 1 387 ? 134.558 125.543 126.284 1.00 69.96 387 ILE B CA 1
ATOM 5444 C C . ILE B 1 387 ? 135.587 126.584 125.871 1.00 69.96 387 ILE B C 1
ATOM 5445 O O . ILE B 1 387 ? 135.540 127.107 124.750 1.00 69.96 387 ILE B O 1
ATOM 5450 N N . GLU B 1 388 ? 136.507 126.887 126.778 1.00 83.39 388 GLU B N 1
ATOM 5451 C CA . GLU B 1 388 ? 137.631 127.771 126.513 1.00 83.39 388 GLU B CA 1
ATOM 5452 C C . GLU B 1 388 ? 138.886 126.937 126.317 1.00 83.39 388 GLU B C 1
ATOM 5453 O O . GLU B 1 388 ? 139.322 126.241 127.239 1.00 83.39 388 GLU B O 1
ATOM 5459 N N . LEU B 1 389 ? 139.457 127.002 125.121 1.00 86.85 389 LEU B N 1
ATOM 5460 C CA . LEU B 1 389 ? 140.751 126.399 124.836 1.00 86.85 389 LEU B CA 1
ATOM 5461 C C . LEU B 1 389 ? 141.812 127.486 124.916 1.00 86.85 389 LEU B C 1
ATOM 5462 O O . LEU B 1 389 ? 141.761 128.459 124.156 1.00 86.85 389 LEU B O 1
ATOM 5467 N N . TYR B 1 390 ? 142.763 127.332 125.835 1.00 93.81 390 TYR B N 1
ATOM 5468 C CA . TYR B 1 390 ? 143.754 128.374 126.066 1.00 93.81 390 TYR B CA 1
ATOM 5469 C C . TYR B 1 390 ? 145.105 127.954 125.507 1.00 93.81 390 TYR B C 1
ATOM 5470 O O . TYR B 1 390 ? 145.513 126.795 125.629 1.00 93.81 390 TYR B O 1
ATOM 5479 N N . LYS B 1 391 ? 145.781 128.908 124.875 1.00 102.19 391 LYS B N 1
ATOM 5480 C CA . LYS B 1 391 ? 147.064 128.677 124.223 1.00 102.19 391 LYS B CA 1
ATOM 5481 C C . LYS B 1 391 ? 148.173 128.452 125.244 1.00 102.19 391 LYS B C 1
ATOM 5482 O O . LYS B 1 391 ? 148.101 128.935 126.374 1.00 102.19 391 LYS B O 1
#

Sequence (710 aa):
AEEEELCSYSNAIELAFSVVLPMVMKAAVELQVLDIIAKAGPRAQLSPSQIASQLPAAALRCSPDAPKMLDRMLCLLASHSILTCSAVDFAALEDKRLYGLTPLAKYFVPNQDGVSLGPLMCLVQDKVCMKSWYELKGAVLEGGVPFMRVYGVESFDYPGTDPRFNEVLNNAMVNYSTIFLKKLMQSSYNGFEQVETLVDVGGGLGVALELITSKYPHIKAINFDLPHVIKHAKPYPGLEHVGGDMFESVPKGDAIFMKGVLHDWSDDLCLKLLKNCYKALPDNGKIIAVERILPEMPNSAGKGIFLMDLQMMTHHLGGRERTQQEYFDLAISAGFSGIRLECLVCNLWVIELYKAEEEELCSYSNAIELAFSVVLPMVMKAAVELQVLDIIAKAGPRAQLSPSQIASQLPAAALRCSPDAPKMLDRMLCLLASHSILTCSAVDFAALEDKRLYGLTPLAKYFVPNQDGVSLGPLMCLVQDKVCMKSWYELKGAVLEGGVPFMRVYGVESFDYPGTDPRFNEVLNNAMVNYSTIFLKKLMQSSYNGFEQVETLVDVGGGLGVALELITSKYPHIKAINFDLPHVIKHAKPYPGLEHVGGDMFESVPKGDAIFMKGVLHDWSDDLCLKLLKNCYKALPDNGKIIAVERILPEMPNSAGKGIFLMDLQMMTHHLGGRERTQQEYFDLAISAGFSGIRLECLVCNLWVIELYK